Protein AF-A0A960RRI0-F1 (afdb_monomer_lite)

Foldseek 3Di:
DDDQDADEAADLAEAADEDADPVAAEAQYHYEHPHNHEYAGYYQEYEHNYHYYYAEYHAEHAEEYNYYYEYQEYEYNYPEEYEHLYYAEHAAEEYEHEAYAEYEFQHEHEYNYQYEAEAYHYQEYEQEANGEAEYAQNHQAYEAYQHNHEYEYHNYEYEYHQHEYEYEHLNYEYYYHVYEYEYQHEYEHAYLAEYEYEVYEHDYCAEYEYHYNAEYYAYHQYEYDYQHEYAAAHAAEYEHEDQYEYEYQYYEAHYAAEYEYEAQYEYENDLHEHEYEHLAEYYYYHQHAEYEYCEYAYYHNAEYEHEHLHEYEHAAEEYAYEHEAEYEYEANYEYEYERYEYEYYHAAYEYEFYHAYEYYAAAYEYEAYGQAEYAYDDQYEYEAQHQQFYEHAHNPVVPLHEYEYYQNYEYAHDQHEAEYEYEAPVSYDQNYYYNNDGDDFDPLQADDPPDLWTWGFDDPPDSHHYIYTYRDPDDPCPPVPDDCDPVNVVVVVCNVVSNVVVVVVVVCVCVVVVPVPDPDDDDDDDDDDDDDDDDDDDDDD

Radius of gyration: 37.67 Å; chains: 1; bounding box: 96×71×125 Å

Secondary structure (DSSP, 8-state):
--SS-EEEE--SS-EEEE--STT-EEE-SEEEE-SSSPEEEEEEEEEESSEEEEEEEEEEEEEEESSEEEEEEEEEEESS-EEE-SEEEE-SS-EEEEE-SEEEESSEEEE-SSSEEEEES-SEEEE-TT-EEEE-TT-SEEEEES--SEEEEES-EEE-TTSPEEEEETT-EEEEES-EEE-SS-EEEEESS-EEEES-EEE-SS-EEEEESS-EEEETT-EEEETT-EEEEESSEEEE-TT-EEEESSEEEEESSEEEEETT-EEE-TTS-EEEEESSEEEEESSS-EEEESSEEEEESSEEEEETT-EEEESSS-EEEEESSEEEE-TT-EEEESSS-EEEEESSSEEEE-TT-EEEESSS-EEEEESS-EEE-TT-EEEE-STT-EEEEE-TT-SS--EEE-TT-EEE-TTS-EEEEES-GGG-EE-SEETTEE----S--EE-SS-SEEEEPPPTT-S--EEEEEE---S----TTS---HHHHHHHHHHHHHHHHHHHHHTTTTHHHHHSS------------------------

pLDDT: mean 86.98, std 19.54, range [29.69, 98.81]

Sequence (541 aa):
VKGDVQHTFHSPHPLIFQTEGAGGIHLEGALTNTGCGPIQLSAPHITITGKLMGQDLNIQGGLTCHGELYGKNLTVLAKGDGEISGKVITDGGHCYWKGGKTLRLTGEWGHLGGGRFHLEGMRNLFIEEGGHLYATNRTTCFTIQNLGGIFSIEKGRVSAGSAPLYISGDCGAVSLEGGLLESMAPITIDVGHHCHLCQSHLTSPQSIHLTLGEDLLLMEGSSLSSPQGIQVNAKERVTLFDTSSISGRGVTINCGETLSLFESATIKGGSSPLFASAGEMLHLEGPQVRIEGGQVSLHAGESFSMEGRSQIASTLGNLSVTAGTTAQLGQEAKISAYGGDLEFIVNEGNLYLYGESALLSPTHGSQIIIGKSLIMEDFSQIQNHGEKGTTIIVDHLGRDGGIVMGPHTSISTGHSPLQIFSAKRHLSTLNGMLNGYRFSPSLLYLNTEYEQWGVSYPSPSSSALFTLFHKENGLITIHPNQHVNQTDFRQILINYIGPFTAELQRDLHPYDEFTSQSITFTNEDEPYFIRRRNEQKDDMD

Structure (mmCIF, N/CA/C/O backbone):
data_AF-A0A960RRI0-F1
#
_entry.id   AF-A0A960RRI0-F1
#
loop_
_atom_site.group_PDB
_atom_site.id
_atom_site.type_symbol
_atom_site.label_atom_id
_atom_site.label_alt_id
_atom_site.label_comp_id
_atom_site.label_asym_id
_atom_site.label_entity_id
_atom_site.label_seq_id
_atom_site.pdbx_PDB_ins_code
_atom_site.Cartn_x
_atom_site.Cartn_y
_atom_site.Cartn_z
_atom_site.occupancy
_atom_site.B_iso_or_equiv
_atom_site.auth_seq_id
_atom_site.auth_comp_id
_atom_site.auth_asym_id
_atom_site.auth_atom_id
_atom_site.pdbx_PDB_model_num
ATOM 1 N N . VAL A 1 1 ? 27.581 -3.091 -40.397 1.00 62.03 1 VAL A N 1
ATOM 2 C CA . VAL A 1 1 ? 28.998 -2.699 -40.165 1.00 62.03 1 VAL A CA 1
ATOM 3 C C . VAL A 1 1 ? 29.635 -3.824 -39.369 1.00 62.03 1 VAL A C 1
ATOM 5 O O . VAL A 1 1 ? 29.114 -4.083 -38.292 1.00 62.03 1 VAL A O 1
ATOM 8 N N . LYS A 1 2 ? 30.628 -4.542 -39.916 1.00 50.97 2 LYS A N 1
ATOM 9 C CA . LYS A 1 2 ? 31.252 -5.717 -39.270 1.00 50.97 2 LYS A CA 1
ATOM 10 C C . LYS A 1 2 ? 32.664 -5.394 -38.764 1.00 50.97 2 LYS A C 1
ATOM 12 O O . LYS A 1 2 ? 33.390 -4.696 -39.471 1.00 50.97 2 LYS A O 1
ATOM 17 N N . GLY A 1 3 ? 33.044 -5.952 -37.612 1.00 57.03 3 GLY A N 1
ATOM 18 C CA . GLY A 1 3 ? 34.389 -5.857 -37.010 1.00 57.03 3 GLY A CA 1
ATOM 19 C C . GLY A 1 3 ? 34.676 -4.572 -36.214 1.00 57.03 3 GLY A C 1
ATOM 20 O O . GLY A 1 3 ? 33.798 -3.723 -36.081 1.00 57.03 3 GLY A O 1
ATOM 21 N N . ASP A 1 4 ? 35.925 -4.407 -35.749 1.00 64.31 4 ASP A N 1
ATOM 22 C CA . ASP A 1 4 ? 36.462 -3.248 -34.985 1.00 64.31 4 ASP A CA 1
ATOM 23 C C . ASP A 1 4 ? 36.494 -1.919 -35.777 1.00 64.31 4 ASP A C 1
ATOM 25 O O . ASP A 1 4 ? 37.270 -1.001 -35.503 1.00 64.31 4 ASP A O 1
ATOM 29 N N . VAL A 1 5 ? 35.680 -1.803 -36.824 1.00 70.19 5 VAL A N 1
ATOM 30 C CA . VAL A 1 5 ? 35.678 -0.660 -37.728 1.00 70.19 5 VAL A CA 1
ATOM 31 C C . VAL A 1 5 ? 34.908 0.493 -37.087 1.00 70.19 5 VAL A C 1
ATOM 33 O O . VAL A 1 5 ? 33.710 0.393 -36.811 1.00 70.19 5 VAL A O 1
ATOM 36 N N . GLN A 1 6 ? 35.608 1.609 -36.878 1.00 86.19 6 GLN A N 1
ATOM 37 C CA . GLN A 1 6 ? 35.040 2.867 -36.409 1.00 86.19 6 GLN A CA 1
ATOM 38 C C . GLN A 1 6 ? 34.746 3.793 -37.595 1.00 86.19 6 GLN A C 1
ATOM 40 O O . GLN A 1 6 ? 35.653 4.253 -38.287 1.00 86.19 6 GLN A O 1
ATOM 45 N N . HIS A 1 7 ? 33.469 4.099 -37.814 1.00 90.31 7 HIS A N 1
ATOM 46 C CA . HIS A 1 7 ? 33.011 5.089 -38.781 1.00 90.31 7 HIS A CA 1
ATOM 47 C C . HIS A 1 7 ? 32.521 6.344 -38.058 1.00 90.31 7 HIS A C 1
ATOM 49 O O . HIS A 1 7 ? 31.525 6.309 -37.333 1.00 90.31 7 HIS A O 1
ATOM 55 N N . THR A 1 8 ? 33.191 7.468 -38.307 1.00 92.94 8 THR A N 1
ATOM 56 C CA . THR A 1 8 ? 32.800 8.781 -37.785 1.00 92.94 8 THR A CA 1
ATOM 57 C C . THR A 1 8 ? 32.410 9.695 -38.937 1.00 92.94 8 THR A C 1
ATOM 59 O O . THR A 1 8 ? 33.208 9.958 -39.834 1.00 92.94 8 THR A O 1
ATOM 62 N N . PHE A 1 9 ? 31.187 10.206 -38.886 1.00 94.19 9 PHE A N 1
ATOM 63 C CA . PHE A 1 9 ? 30.648 11.204 -39.798 1.00 94.19 9 PHE A CA 1
ATOM 64 C C . PHE A 1 9 ? 30.524 12.549 -39.077 1.00 94.19 9 PHE A C 1
ATOM 66 O O . PHE A 1 9 ? 30.314 12.602 -37.865 1.00 94.19 9 PHE A O 1
ATOM 73 N N . HIS A 1 10 ? 30.629 13.639 -39.832 1.00 94.62 10 HIS A N 1
ATOM 74 C CA . HIS A 1 10 ? 30.322 14.994 -39.373 1.00 94.62 10 HIS A CA 1
ATOM 75 C C . HIS A 1 10 ? 29.287 15.605 -40.322 1.00 94.62 10 HIS A C 1
ATOM 77 O O . HIS A 1 10 ? 29.584 16.502 -41.109 1.00 94.62 10 HIS A O 1
ATOM 83 N N . SER A 1 11 ? 28.086 15.022 -40.335 1.00 93.94 11 SER A N 1
ATOM 84 C CA . SER A 1 11 ? 27.042 15.373 -41.298 1.00 93.94 11 SER A CA 1
ATOM 85 C C . SER A 1 11 ? 25.972 16.255 -40.650 1.00 93.94 11 SER A C 1
ATOM 87 O O . SER A 1 11 ? 25.372 15.839 -39.653 1.00 93.94 11 SER A O 1
ATOM 89 N N . PRO A 1 12 ? 25.661 17.437 -41.218 1.00 93.75 12 PRO A N 1
ATOM 90 C CA . PRO A 1 12 ? 24.469 18.194 -40.839 1.00 93.75 12 PRO A CA 1
ATOM 91 C C . PRO A 1 12 ? 23.185 17.558 -41.401 1.00 93.75 12 PRO A C 1
ATOM 93 O O . PRO A 1 12 ? 22.086 17.922 -40.992 1.00 93.75 12 PRO A O 1
ATOM 96 N N . HIS A 1 13 ? 23.311 16.619 -42.343 1.00 95.94 13 HIS A N 1
ATOM 97 C CA . HIS A 1 13 ? 22.198 15.900 -42.954 1.00 95.94 13 HIS A CA 1
ATOM 98 C C . HIS A 1 13 ? 21.954 14.547 -42.268 1.00 95.94 13 HIS A C 1
ATOM 100 O O . HIS A 1 13 ? 22.902 13.965 -41.729 1.00 95.94 13 HIS A O 1
ATOM 106 N N . PRO A 1 14 ? 20.718 14.017 -42.324 1.00 96.12 14 PRO A N 1
ATOM 107 C CA . PRO A 1 14 ? 20.396 12.691 -41.809 1.00 96.12 14 PRO A CA 1
ATOM 108 C C . PRO A 1 14 ? 21.281 11.579 -42.391 1.00 96.12 14 PRO A C 1
ATOM 110 O O . PRO A 1 14 ? 21.483 11.518 -43.603 1.00 96.12 14 PRO A O 1
ATOM 113 N N . LEU A 1 15 ? 21.743 10.660 -41.540 1.00 97.06 15 LEU A N 1
ATOM 114 C CA . LEU A 1 15 ? 22.289 9.369 -41.963 1.00 97.06 15 LEU A CA 1
ATOM 115 C C . LEU A 1 15 ? 21.165 8.335 -41.913 1.00 97.06 15 LEU A C 1
ATOM 117 O O . LEU A 1 15 ? 20.723 7.959 -40.828 1.00 97.06 15 LEU A O 1
ATOM 121 N N . ILE A 1 16 ? 20.684 7.905 -43.078 1.00 97.31 16 ILE A N 1
ATOM 122 C CA . ILE A 1 16 ? 19.519 7.022 -43.192 1.00 97.31 16 ILE A CA 1
ATOM 123 C C . ILE A 1 16 ? 19.976 5.619 -43.587 1.00 97.31 16 ILE A C 1
ATOM 125 O O . ILE A 1 16 ? 20.591 5.430 -44.636 1.00 97.31 16 ILE A O 1
ATOM 129 N N . PHE A 1 17 ? 19.629 4.634 -42.763 1.00 96.88 17 PHE A N 1
ATOM 130 C CA . PHE A 1 17 ? 19.820 3.214 -43.030 1.00 96.88 17 PHE A CA 1
ATOM 131 C C . PHE A 1 17 ? 18.454 2.534 -43.015 1.00 96.88 17 PHE A C 1
ATOM 133 O O . PHE A 1 17 ? 17.776 2.510 -41.986 1.00 96.88 17 PHE A O 1
ATOM 140 N N . GLN A 1 18 ? 18.046 1.985 -44.156 1.00 97.00 18 GLN A N 1
ATOM 141 C CA . GLN A 1 18 ? 16.742 1.353 -44.312 1.00 97.00 18 GLN A CA 1
ATOM 142 C C . GLN A 1 18 ? 16.869 0.008 -45.023 1.00 97.00 18 GLN A C 1
ATOM 144 O O . GLN A 1 18 ? 17.606 -0.121 -45.999 1.00 97.00 18 GLN A O 1
ATOM 149 N N . THR A 1 19 ? 16.136 -0.990 -44.539 1.00 95.69 19 THR A N 1
ATOM 150 C CA . THR A 1 19 ? 15.989 -2.290 -45.200 1.00 95.69 19 THR A CA 1
ATOM 151 C C . THR A 1 19 ? 14.634 -2.901 -44.869 1.00 95.69 19 THR A C 1
ATOM 153 O O . THR A 1 19 ? 14.137 -2.773 -43.755 1.00 95.69 19 THR A O 1
ATOM 156 N N . GLU A 1 20 ? 14.037 -3.587 -45.837 1.00 93.88 20 GLU A N 1
ATOM 157 C CA . GLU A 1 20 ? 12.810 -4.375 -45.651 1.00 93.88 20 GLU A CA 1
ATOM 158 C C . GLU A 1 20 ? 13.110 -5.874 -45.504 1.00 93.88 20 GLU A C 1
ATOM 160 O O . GLU A 1 20 ? 12.217 -6.674 -45.232 1.00 93.88 20 GLU A O 1
ATOM 165 N N . GLY A 1 21 ? 14.376 -6.269 -45.685 1.00 92.88 21 GLY A N 1
ATOM 166 C CA . GLY A 1 21 ? 14.794 -7.660 -45.590 1.00 92.88 21 GLY A CA 1
ATOM 167 C C . GLY A 1 21 ? 14.621 -8.208 -44.175 1.00 92.88 21 GLY A C 1
ATOM 168 O O . GLY A 1 21 ? 14.924 -7.530 -43.193 1.00 92.88 21 GLY A O 1
ATOM 169 N N . ALA A 1 22 ? 14.208 -9.474 -44.073 1.00 90.62 22 ALA A N 1
ATOM 170 C CA . ALA A 1 22 ? 14.010 -10.165 -42.795 1.00 90.62 22 ALA A CA 1
ATOM 171 C C . ALA A 1 22 ? 15.272 -10.196 -41.911 1.00 90.62 22 ALA A C 1
ATOM 173 O O . ALA A 1 22 ? 15.164 -10.252 -40.692 1.00 90.62 22 ALA A O 1
ATOM 174 N N . GLY A 1 23 ? 16.461 -10.119 -42.523 1.00 89.69 23 GLY A N 1
ATOM 175 C CA . GLY A 1 23 ? 17.738 -10.044 -41.811 1.00 89.69 23 GLY A CA 1
ATOM 176 C C . GLY A 1 23 ? 18.001 -8.711 -41.104 1.00 89.69 23 GLY A C 1
ATOM 177 O O . GLY A 1 23 ? 18.927 -8.640 -40.314 1.00 89.69 23 GLY A O 1
ATOM 178 N N . GLY A 1 24 ? 17.218 -7.658 -41.354 1.00 95.75 24 GLY A N 1
ATOM 179 C CA . GLY A 1 24 ? 17.329 -6.416 -40.593 1.00 95.75 24 GLY A CA 1
ATOM 180 C C . GLY A 1 24 ? 18.659 -5.657 -40.747 1.00 95.75 24 GLY A C 1
ATOM 181 O O . GLY A 1 24 ? 19.372 -5.797 -41.744 1.00 95.75 24 GLY A O 1
ATOM 182 N N . ILE A 1 25 ? 18.973 -4.805 -39.766 1.00 96.50 25 ILE A N 1
ATOM 183 C CA . ILE A 1 25 ? 20.225 -4.031 -39.682 1.00 96.50 25 ILE A CA 1
ATOM 184 C C . ILE A 1 25 ? 21.088 -4.591 -38.550 1.00 96.50 25 ILE A C 1
ATOM 186 O O . ILE A 1 25 ? 20.654 -4.617 -37.403 1.00 96.50 25 ILE A O 1
ATOM 190 N N . HIS A 1 26 ? 22.339 -4.945 -38.857 1.00 96.44 26 HIS A N 1
ATOM 191 C CA . HIS A 1 26 ? 23.336 -5.376 -37.872 1.00 96.44 26 HIS A CA 1
ATOM 192 C C . HIS A 1 26 ? 24.512 -4.389 -37.786 1.00 96.44 26 HIS A C 1
ATOM 194 O O . HIS A 1 26 ? 25.212 -4.116 -38.779 1.00 96.44 26 HIS A O 1
ATOM 200 N N . LEU A 1 27 ? 24.744 -3.863 -36.583 1.00 95.31 27 LEU A N 1
ATOM 201 C CA . LEU A 1 27 ? 25.804 -2.911 -36.264 1.00 95.31 27 LEU A CA 1
ATOM 202 C C . LEU A 1 27 ? 26.736 -3.483 -35.188 1.00 95.31 27 LEU A C 1
ATOM 204 O O . LEU A 1 27 ? 26.444 -3.411 -33.998 1.00 95.31 27 LEU A O 1
ATOM 208 N N . GLU A 1 28 ? 27.861 -4.046 -35.630 1.00 93.62 28 GLU A N 1
ATOM 209 C CA . GLU A 1 28 ? 28.879 -4.651 -34.758 1.00 93.62 28 GLU A CA 1
ATOM 210 C C . GLU A 1 28 ? 30.020 -3.685 -34.408 1.00 93.62 28 GLU A C 1
ATOM 212 O O . GLU A 1 28 ? 30.600 -3.790 -33.336 1.00 93.62 28 GLU A O 1
ATOM 217 N N . GLY A 1 29 ? 30.328 -2.733 -35.297 1.00 91.31 29 GLY A N 1
ATOM 218 C CA . GLY A 1 29 ? 31.378 -1.725 -35.096 1.00 91.31 29 GLY A CA 1
ATOM 219 C C . GLY A 1 29 ? 30.886 -0.432 -34.437 1.00 91.31 29 GLY A C 1
ATOM 220 O O . GLY A 1 29 ? 29.764 -0.347 -33.936 1.00 91.31 29 GLY A O 1
ATOM 221 N N . ALA A 1 30 ? 31.710 0.615 -34.473 1.00 94.69 30 ALA A N 1
ATOM 222 C CA . ALA A 1 30 ? 31.331 1.934 -33.968 1.00 94.69 30 ALA A CA 1
ATOM 223 C C . ALA A 1 30 ? 30.829 2.838 -35.105 1.00 94.69 30 ALA A C 1
ATOM 225 O O . ALA A 1 30 ? 31.542 3.075 -36.077 1.00 94.69 30 ALA A O 1
ATOM 226 N N . LEU A 1 31 ? 29.620 3.381 -34.977 1.00 95.88 31 LEU A N 1
ATOM 227 C CA . LEU A 1 31 ? 29.045 4.392 -35.860 1.00 95.88 31 LEU A CA 1
ATOM 228 C C . LEU A 1 31 ? 28.772 5.664 -35.062 1.00 95.88 31 LEU A C 1
ATOM 230 O O . LEU A 1 31 ? 27.982 5.666 -34.122 1.00 95.88 31 LEU A O 1
ATOM 234 N N . THR A 1 32 ? 29.418 6.756 -35.449 1.00 96.62 32 THR A N 1
ATOM 235 C CA . THR A 1 32 ? 29.258 8.064 -34.813 1.00 96.62 32 THR A CA 1
ATOM 236 C C . THR A 1 32 ? 28.863 9.115 -35.842 1.00 96.62 32 THR A C 1
ATOM 238 O O . THR A 1 32 ? 29.524 9.226 -36.872 1.00 96.62 32 THR A O 1
ATOM 241 N N . ASN A 1 33 ? 27.852 9.938 -35.553 1.00 95.81 33 ASN A N 1
ATOM 242 C CA . ASN A 1 33 ? 27.642 11.217 -36.236 1.00 95.81 33 ASN A CA 1
ATOM 243 C C . ASN A 1 33 ? 27.851 12.376 -35.254 1.00 95.81 33 ASN A C 1
ATOM 245 O O . ASN A 1 33 ? 27.052 12.566 -34.342 1.00 95.81 33 ASN A O 1
ATOM 249 N N . THR A 1 34 ? 28.920 13.150 -35.444 1.00 94.81 34 THR A N 1
ATOM 250 C CA . THR A 1 34 ? 29.225 14.341 -34.630 1.00 94.81 34 THR A CA 1
ATOM 251 C C . THR A 1 34 ? 28.583 15.620 -35.170 1.00 94.81 34 THR A C 1
ATOM 253 O O . THR A 1 34 ? 28.685 16.664 -34.531 1.00 94.81 34 THR A O 1
ATOM 256 N N . GLY A 1 35 ? 27.967 15.570 -36.357 1.00 92.62 35 GLY A N 1
ATOM 257 C CA . GLY A 1 35 ? 27.188 16.683 -36.899 1.00 92.62 35 GLY A CA 1
ATOM 258 C C . GLY A 1 35 ? 25.774 16.745 -36.313 1.00 92.62 35 GLY A C 1
ATOM 259 O O . GLY A 1 35 ? 25.352 15.857 -35.576 1.00 92.62 35 GLY A O 1
ATOM 260 N N . CYS A 1 36 ? 25.018 17.785 -36.676 1.00 92.25 36 CYS A N 1
ATOM 261 C CA . CYS A 1 36 ? 23.656 17.997 -36.170 1.00 92.25 36 CYS A CA 1
ATOM 262 C C . CYS A 1 36 ? 22.587 17.102 -36.827 1.00 92.25 36 CYS A C 1
ATOM 264 O O . CYS A 1 36 ? 21.420 17.170 -36.448 1.00 92.25 36 CYS A O 1
ATOM 266 N N . GLY A 1 37 ? 22.943 16.322 -37.853 1.00 94.06 37 GLY A N 1
ATOM 267 C CA . GLY A 1 37 ? 22.000 15.453 -38.555 1.00 94.06 37 GLY A CA 1
ATOM 268 C C . GLY A 1 37 ? 21.617 14.210 -37.733 1.00 94.06 37 GLY A C 1
ATOM 269 O O . GLY A 1 37 ? 22.485 13.617 -37.087 1.00 94.06 37 GLY A O 1
ATOM 270 N N . PRO A 1 38 ? 20.353 13.752 -37.777 1.00 96.69 38 PRO A N 1
ATOM 271 C CA . PRO A 1 38 ? 19.931 12.543 -37.072 1.00 96.69 38 PRO A CA 1
ATOM 272 C C . PRO A 1 38 ? 20.532 11.275 -37.693 1.00 96.69 38 PRO A C 1
ATOM 274 O O . PRO A 1 38 ? 20.800 11.229 -38.895 1.00 96.69 38 PRO A O 1
ATOM 277 N N . ILE A 1 39 ? 20.664 10.210 -36.903 1.00 97.75 39 ILE A N 1
ATOM 278 C CA . ILE A 1 39 ? 20.842 8.847 -37.421 1.00 97.75 39 ILE A CA 1
ATOM 279 C C . ILE A 1 39 ? 19.477 8.159 -37.407 1.00 97.75 39 ILE A C 1
ATOM 281 O O . ILE A 1 39 ? 18.834 8.062 -36.362 1.00 97.75 39 ILE A O 1
ATOM 285 N N . GLN A 1 40 ? 19.028 7.694 -38.572 1.00 98.19 40 GLN A N 1
ATOM 286 C CA . GLN A 1 40 ? 17.749 7.014 -38.750 1.00 98.19 40 GLN A CA 1
ATOM 287 C C . GLN A 1 40 ? 17.986 5.556 -39.147 1.00 98.19 40 GLN A C 1
ATOM 289 O O . GLN A 1 40 ? 18.582 5.288 -40.191 1.00 98.19 40 GLN A O 1
ATOM 294 N N . LEU A 1 41 ? 17.512 4.621 -38.323 1.00 97.94 41 LEU A N 1
ATOM 295 C CA . LEU A 1 41 ? 17.550 3.182 -38.580 1.00 97.94 41 LEU A CA 1
ATOM 296 C C . LEU A 1 41 ? 16.114 2.670 -38.745 1.00 97.94 41 LEU A C 1
ATOM 298 O O . LEU A 1 41 ? 15.318 2.773 -37.813 1.00 97.94 41 LEU A O 1
ATOM 302 N N . SER A 1 42 ? 15.776 2.113 -39.908 1.00 97.81 42 SER A N 1
ATOM 303 C CA . SER A 1 42 ? 14.443 1.554 -40.172 1.00 97.81 42 SER A CA 1
ATOM 304 C C . SER A 1 42 ? 14.547 0.146 -40.753 1.00 97.81 42 SER A C 1
ATOM 306 O O . SER A 1 42 ? 15.028 -0.045 -41.872 1.00 97.81 42 SER A O 1
ATOM 308 N N . ALA A 1 43 ? 14.132 -0.851 -39.974 1.00 97.06 43 ALA A N 1
ATOM 309 C CA . ALA A 1 43 ? 14.159 -2.256 -40.368 1.00 97.06 43 ALA A CA 1
ATOM 310 C C . ALA A 1 43 ? 13.190 -3.092 -39.519 1.00 97.06 43 ALA A C 1
ATOM 312 O O . ALA A 1 43 ? 12.843 -2.675 -38.417 1.00 97.06 43 ALA A O 1
ATOM 313 N N . PRO A 1 44 ? 12.770 -4.292 -39.958 1.00 95.50 44 PRO A N 1
ATOM 314 C CA . PRO A 1 44 ? 11.995 -5.197 -39.105 1.00 95.50 44 PRO A CA 1
ATOM 315 C C . PRO A 1 44 ? 12.714 -5.533 -37.787 1.00 95.50 44 PRO A C 1
ATOM 317 O O . PRO A 1 44 ? 12.093 -5.514 -36.724 1.00 95.50 44 PRO A O 1
ATOM 320 N N . HIS A 1 45 ? 14.030 -5.759 -37.863 1.00 96.44 45 HIS A N 1
ATOM 321 C CA . HIS A 1 45 ? 14.911 -6.069 -36.737 1.00 96.44 45 HIS A CA 1
ATOM 322 C C . HIS A 1 45 ? 16.193 -5.233 -36.820 1.00 96.44 45 HIS A C 1
ATOM 324 O O . HIS A 1 45 ? 16.759 -5.054 -37.900 1.00 96.44 45 HIS A O 1
ATOM 330 N N . ILE A 1 46 ? 16.647 -4.703 -35.689 1.00 97.56 46 ILE A N 1
ATOM 331 C CA . ILE A 1 46 ? 17.849 -3.879 -35.570 1.00 97.56 46 ILE A CA 1
ATOM 332 C C . ILE A 1 46 ? 18.665 -4.428 -34.403 1.00 97.56 46 ILE A C 1
ATOM 334 O O . ILE A 1 46 ? 18.191 -4.442 -33.270 1.00 97.56 46 ILE A O 1
ATOM 338 N N . THR A 1 47 ? 19.893 -4.857 -34.676 1.00 97.50 47 THR A N 1
ATOM 339 C CA . THR A 1 47 ? 20.817 -5.382 -33.667 1.00 97.50 47 THR A CA 1
ATOM 340 C C . THR A 1 47 ? 22.047 -4.489 -33.565 1.00 97.50 47 THR A C 1
ATOM 342 O O . THR A 1 47 ? 22.749 -4.273 -34.557 1.00 97.50 47 THR A O 1
ATOM 345 N N . ILE A 1 48 ? 22.326 -3.994 -32.360 1.00 97.12 48 ILE A N 1
ATOM 346 C CA . ILE A 1 48 ? 23.494 -3.172 -32.032 1.00 97.12 48 ILE A CA 1
ATOM 347 C C . ILE A 1 48 ? 24.341 -3.934 -31.014 1.00 97.12 48 ILE A C 1
ATOM 349 O O . ILE A 1 48 ? 23.965 -4.052 -29.851 1.00 97.12 48 ILE A O 1
ATOM 353 N N . THR A 1 49 ? 25.487 -4.449 -31.449 1.00 96.38 49 THR A N 1
ATOM 354 C CA . THR A 1 49 ? 26.505 -5.059 -30.574 1.00 96.38 49 THR A CA 1
ATOM 355 C C . THR A 1 49 ? 27.724 -4.154 -30.393 1.00 96.38 49 THR A C 1
ATOM 357 O O . THR A 1 49 ? 28.447 -4.308 -29.416 1.00 96.38 49 THR A O 1
ATOM 360 N N . GLY A 1 50 ? 27.927 -3.191 -31.299 1.00 94.38 50 GLY A N 1
ATOM 361 C CA . GLY A 1 50 ? 28.981 -2.180 -31.215 1.00 94.38 50 GLY A CA 1
ATOM 362 C C . GLY A 1 50 ? 28.537 -0.882 -30.538 1.00 94.38 50 GLY A C 1
ATOM 363 O O . GLY A 1 50 ? 27.770 -0.892 -29.581 1.00 94.38 50 GLY A O 1
ATOM 364 N N . LYS A 1 51 ? 29.005 0.263 -31.043 1.00 96.69 51 LYS A N 1
ATOM 365 C CA . LYS A 1 51 ? 28.703 1.591 -30.481 1.00 96.69 51 LYS A CA 1
ATOM 366 C C . LYS A 1 51 ? 27.950 2.454 -31.484 1.00 96.69 51 LYS A C 1
ATOM 368 O O . LYS A 1 51 ? 28.463 2.710 -32.567 1.00 96.69 51 LYS A O 1
ATOM 373 N N . LEU A 1 52 ? 26.782 2.969 -31.120 1.00 96.94 52 LEU A N 1
ATOM 374 C CA . LEU A 1 52 ? 26.023 3.942 -31.903 1.00 96.94 52 LEU A CA 1
ATOM 375 C C . LEU A 1 52 ? 25.969 5.279 -31.159 1.00 96.94 52 LEU A C 1
ATOM 377 O O . LEU A 1 52 ? 25.455 5.343 -30.048 1.00 96.94 52 LEU A O 1
ATOM 381 N N . MET A 1 53 ? 26.481 6.351 -31.767 1.00 97.31 53 MET A N 1
ATOM 382 C CA . MET A 1 53 ? 26.488 7.685 -31.162 1.00 97.31 53 MET A CA 1
ATOM 383 C C . MET A 1 53 ? 25.994 8.759 -32.133 1.00 97.31 53 MET A C 1
ATOM 385 O O . MET A 1 53 ? 26.486 8.862 -33.256 1.00 97.31 53 MET A O 1
ATOM 389 N N . GLY A 1 54 ? 25.058 9.600 -31.700 1.00 95.50 54 GLY A N 1
ATOM 390 C CA . GLY A 1 54 ? 24.570 10.724 -32.503 1.00 95.50 54 GLY A CA 1
ATOM 391 C C . GLY A 1 54 ? 23.739 11.709 -31.691 1.00 95.50 54 GLY A C 1
ATOM 392 O O . GLY A 1 54 ? 23.289 11.386 -30.600 1.00 95.50 54 GLY A O 1
ATOM 393 N N . GLN A 1 55 ? 23.521 12.920 -32.208 1.00 94.81 55 GLN A N 1
ATOM 394 C CA . GLN A 1 55 ? 22.676 13.898 -31.517 1.00 94.81 55 GLN A CA 1
ATOM 395 C C . GLN A 1 55 ? 21.230 13.395 -31.401 1.00 94.81 55 GLN A C 1
ATOM 397 O O . GLN A 1 55 ? 20.692 13.329 -30.301 1.00 94.81 55 GLN A O 1
ATOM 402 N N . ASP A 1 56 ? 20.633 12.988 -32.518 1.00 96.56 56 ASP A N 1
ATOM 403 C CA . ASP A 1 56 ? 19.265 12.478 -32.573 1.00 96.56 56 ASP A CA 1
ATOM 404 C C . ASP A 1 56 ? 19.278 11.066 -33.158 1.00 96.56 56 ASP A C 1
ATOM 406 O O . ASP A 1 56 ? 19.753 10.854 -34.278 1.00 96.56 56 ASP A O 1
ATOM 410 N N . LEU A 1 57 ? 18.768 10.096 -32.403 1.00 97.38 57 LEU A N 1
ATOM 411 C CA . LEU A 1 57 ? 18.693 8.697 -32.810 1.00 97.38 57 LEU A CA 1
ATOM 412 C C . LEU A 1 57 ? 17.231 8.294 -33.000 1.00 97.38 57 LEU A C 1
ATOM 414 O O . LEU A 1 57 ? 16.460 8.280 -32.043 1.00 97.38 57 LEU A O 1
ATOM 418 N N . ASN A 1 58 ? 16.860 7.944 -34.232 1.00 97.94 58 ASN A N 1
ATOM 419 C CA . ASN A 1 58 ? 15.509 7.511 -34.582 1.00 97.94 58 ASN A CA 1
ATOM 420 C C . ASN A 1 58 ? 15.546 6.059 -35.058 1.00 97.94 58 ASN A C 1
ATOM 422 O O . ASN A 1 58 ? 16.136 5.753 -36.094 1.00 97.94 58 ASN A O 1
ATOM 426 N N . ILE A 1 59 ? 14.910 5.167 -34.309 1.00 97.81 59 ILE A N 1
ATOM 427 C CA . ILE A 1 59 ? 14.906 3.724 -34.545 1.00 97.81 59 ILE A CA 1
ATOM 428 C C . ILE A 1 59 ? 13.465 3.285 -34.793 1.00 97.81 59 ILE A C 1
ATOM 430 O O . ILE A 1 59 ? 12.580 3.561 -33.989 1.00 97.81 59 ILE A O 1
ATOM 434 N N . GLN A 1 60 ? 13.214 2.589 -35.897 1.00 97.81 60 GLN A N 1
ATOM 435 C CA . GLN A 1 60 ? 11.903 2.040 -36.232 1.00 97.81 60 GLN A CA 1
ATOM 436 C C . GLN A 1 60 ? 12.042 0.550 -36.555 1.00 97.81 60 GLN A C 1
ATOM 438 O O . GLN A 1 60 ? 12.612 0.197 -37.585 1.00 97.81 60 GLN A O 1
ATOM 443 N N . GLY A 1 61 ? 11.516 -0.317 -35.686 1.00 95.75 61 GLY A N 1
ATOM 444 C CA . GLY A 1 61 ? 11.737 -1.766 -35.764 1.00 95.75 61 GLY A CA 1
ATOM 445 C C . GLY A 1 61 ? 11.728 -2.458 -34.405 1.00 95.75 61 GLY A C 1
ATOM 446 O O . GLY A 1 61 ? 11.485 -1.811 -33.392 1.00 95.75 61 GLY A O 1
ATOM 447 N N . GLY A 1 62 ? 11.988 -3.766 -34.363 1.00 95.75 62 GLY A N 1
ATOM 448 C CA . GLY A 1 62 ? 12.443 -4.422 -33.129 1.00 95.75 62 GLY A CA 1
ATOM 449 C C . GLY A 1 62 ? 13.907 -4.065 -32.855 1.00 95.75 62 GLY A C 1
ATOM 450 O O . GLY A 1 62 ? 14.703 -4.058 -33.794 1.00 95.75 62 GLY A O 1
ATOM 451 N N . LEU A 1 63 ? 14.261 -3.749 -31.607 1.00 97.38 63 LEU A N 1
ATOM 452 C CA . LEU A 1 63 ? 15.611 -3.317 -31.224 1.00 97.38 63 LEU A CA 1
ATOM 453 C C . LEU A 1 63 ? 16.233 -4.288 -30.219 1.00 97.38 63 LEU A C 1
ATOM 455 O O . LEU A 1 63 ? 15.736 -4.414 -29.107 1.00 97.38 63 LEU A O 1
ATOM 459 N N . THR A 1 64 ? 17.368 -4.875 -30.582 1.00 97.88 64 THR A N 1
ATOM 460 C CA . THR A 1 64 ? 18.238 -5.641 -29.685 1.00 97.88 64 THR A CA 1
ATOM 461 C C . THR A 1 64 ? 19.554 -4.885 -29.514 1.00 97.88 64 THR A C 1
ATOM 463 O O . THR A 1 64 ? 20.324 -4.744 -30.466 1.00 97.88 64 THR A O 1
ATOM 466 N N . CYS A 1 65 ? 19.823 -4.370 -28.318 1.00 97.62 65 CYS A N 1
ATOM 467 C CA . CYS A 1 65 ? 21.018 -3.597 -27.998 1.00 97.62 65 CYS A CA 1
ATOM 468 C C . CYS A 1 65 ? 21.860 -4.322 -26.942 1.00 97.62 65 CYS A C 1
ATOM 470 O O . CYS A 1 65 ? 21.558 -4.275 -25.750 1.00 97.62 65 CYS A O 1
ATOM 472 N N . HIS A 1 66 ? 22.937 -4.966 -27.385 1.00 97.69 66 HIS A N 1
ATOM 473 C CA . HIS A 1 66 ? 23.955 -5.559 -26.513 1.00 97.69 66 HIS A CA 1
ATOM 474 C C . HIS A 1 66 ? 25.175 -4.642 -26.327 1.00 97.69 66 HIS A C 1
ATOM 476 O O . HIS A 1 66 ? 25.952 -4.832 -25.398 1.00 97.69 66 HIS A O 1
ATOM 482 N N . GLY A 1 67 ? 25.355 -3.671 -27.228 1.00 96.00 67 GLY A N 1
ATOM 483 C CA . GLY A 1 67 ? 26.464 -2.722 -27.216 1.00 96.00 67 GLY A CA 1
ATOM 484 C C . GLY A 1 67 ? 26.135 -1.408 -26.511 1.00 96.00 67 GLY A C 1
ATOM 485 O O . GLY A 1 67 ? 25.412 -1.375 -25.517 1.00 96.00 67 GLY A O 1
ATOM 486 N N . GLU A 1 68 ? 26.657 -0.300 -27.032 1.00 97.31 68 GLU A N 1
ATOM 487 C CA . GLU A 1 68 ? 26.414 1.031 -26.480 1.00 97.31 68 GLU A CA 1
ATOM 488 C C . GLU A 1 68 ? 25.622 1.923 -27.443 1.00 97.31 68 GLU A C 1
ATOM 490 O O . GLU A 1 68 ? 25.963 2.051 -28.619 1.00 97.31 68 GLU A O 1
ATOM 495 N N . LEU A 1 69 ? 24.610 2.617 -26.934 1.00 97.31 69 LEU A N 1
ATOM 496 C CA . LEU A 1 69 ? 23.811 3.592 -27.664 1.00 97.31 69 LEU A CA 1
ATOM 497 C C . LEU A 1 69 ? 23.817 4.912 -26.889 1.00 97.31 69 LEU A C 1
ATOM 499 O O . LEU A 1 69 ? 23.301 4.985 -25.777 1.00 97.31 69 LEU A O 1
ATOM 503 N N . TYR A 1 70 ? 24.380 5.962 -27.487 1.00 97.38 70 TYR A N 1
ATOM 504 C CA . TYR A 1 70 ? 24.479 7.295 -26.891 1.00 97.38 70 TYR A CA 1
ATOM 505 C C . TYR A 1 70 ? 23.831 8.352 -27.780 1.00 97.38 70 TYR A C 1
ATOM 507 O O . TYR A 1 70 ? 24.191 8.483 -28.952 1.00 97.38 70 TYR A O 1
ATOM 515 N N . GLY A 1 71 ? 22.948 9.179 -27.224 1.00 95.44 71 GLY A N 1
ATOM 516 C CA . GLY A 1 71 ? 22.508 10.366 -27.952 1.00 95.44 71 GLY A CA 1
ATOM 517 C C . GLY A 1 71 ? 21.840 11.445 -27.125 1.00 95.44 71 GLY A C 1
ATOM 518 O O . GLY A 1 71 ? 21.464 11.233 -25.983 1.00 95.44 71 GLY A O 1
ATOM 519 N N . LYS A 1 72 ? 21.657 12.630 -27.703 1.00 94.25 72 LYS A N 1
ATOM 520 C CA . LYS A 1 72 ? 20.944 13.714 -27.016 1.00 94.25 72 LYS A CA 1
ATOM 521 C C . LYS A 1 72 ? 19.446 13.424 -26.960 1.00 94.25 72 LYS A C 1
ATOM 523 O O . LYS A 1 72 ? 18.829 13.631 -25.917 1.00 94.25 72 LYS A O 1
ATOM 528 N N . ASN A 1 73 ? 18.883 12.941 -28.067 1.00 95.62 73 ASN A N 1
ATOM 529 C CA . ASN A 1 73 ? 17.511 12.460 -28.190 1.00 95.62 73 ASN A CA 1
ATOM 530 C C . ASN A 1 73 ? 17.502 11.008 -28.689 1.00 95.62 73 ASN A C 1
ATOM 532 O O . ASN A 1 73 ? 18.277 10.651 -29.577 1.00 95.62 73 ASN A O 1
ATOM 536 N N . LEU A 1 74 ? 16.581 10.197 -28.170 1.00 97.19 74 LEU A N 1
ATOM 537 C CA . LEU A 1 74 ? 16.315 8.841 -28.649 1.00 97.19 74 LEU A CA 1
ATOM 538 C C . LEU A 1 74 ? 14.816 8.669 -28.867 1.00 97.19 74 LEU A C 1
ATOM 540 O O . LEU A 1 74 ? 14.033 8.892 -27.949 1.00 97.19 74 LEU A O 1
ATOM 544 N N . THR A 1 75 ? 14.430 8.239 -30.062 1.00 97.81 75 THR A N 1
ATOM 545 C CA . THR A 1 75 ? 13.062 7.838 -30.398 1.00 97.81 75 THR A CA 1
ATOM 546 C C . THR A 1 75 ? 13.084 6.417 -30.938 1.00 97.81 75 THR A C 1
ATOM 548 O O . THR A 1 75 ? 13.678 6.166 -31.986 1.00 97.81 75 THR A O 1
ATOM 551 N N . VAL A 1 76 ? 12.412 5.493 -30.254 1.00 97.62 76 VAL A N 1
ATOM 552 C CA . VAL A 1 76 ? 12.206 4.114 -30.707 1.00 97.62 76 VAL A CA 1
ATOM 553 C C . VAL A 1 76 ? 10.723 3.898 -30.996 1.00 97.62 76 VAL A C 1
ATOM 555 O O . VAL A 1 76 ? 9.884 3.996 -30.106 1.00 97.62 76 VAL A O 1
ATOM 558 N N . LEU A 1 77 ? 10.391 3.605 -32.251 1.00 97.19 77 LEU A N 1
ATOM 559 C CA . LEU A 1 77 ? 9.058 3.202 -32.697 1.00 97.19 77 LEU A CA 1
ATOM 560 C C . LEU A 1 77 ? 9.055 1.685 -32.898 1.00 97.19 77 LEU A C 1
ATOM 562 O O . LEU A 1 77 ? 9.362 1.181 -33.986 1.00 97.19 77 LEU A O 1
ATOM 566 N N . ALA A 1 78 ? 8.751 0.959 -31.826 1.00 95.12 78 ALA A N 1
ATOM 567 C CA . ALA A 1 78 ? 8.850 -0.487 -31.785 1.00 95.12 78 ALA A CA 1
ATOM 568 C C . ALA A 1 78 ? 7.654 -1.160 -32.476 1.00 95.12 78 ALA A C 1
ATOM 570 O O . ALA A 1 78 ? 6.490 -0.901 -32.169 1.00 95.12 78 ALA A O 1
ATOM 571 N N . LYS A 1 79 ? 7.951 -2.061 -33.420 1.00 92.38 79 LYS A N 1
ATOM 572 C CA . LYS A 1 79 ? 6.953 -2.914 -34.102 1.00 92.38 79 LYS A CA 1
ATOM 573 C C . LYS A 1 79 ? 6.943 -4.362 -33.592 1.00 92.38 79 LYS A C 1
ATOM 575 O O . LYS A 1 79 ? 6.073 -5.137 -33.980 1.00 92.38 79 LYS A O 1
ATOM 580 N N . GLY A 1 80 ? 7.904 -4.729 -32.747 1.00 92.56 80 GLY A N 1
ATOM 581 C CA . GLY A 1 80 ? 8.111 -6.086 -32.245 1.00 92.56 80 GLY A CA 1
ATOM 582 C C . GLY A 1 80 ? 8.628 -6.083 -30.812 1.00 92.56 80 GLY A C 1
ATOM 583 O O . GLY A 1 80 ? 8.349 -5.152 -30.058 1.00 92.56 80 GLY A O 1
ATOM 584 N N . ASP A 1 81 ? 9.352 -7.132 -30.442 1.00 96.00 81 ASP A N 1
ATOM 585 C CA . ASP A 1 81 ? 10.046 -7.191 -29.158 1.00 96.00 81 ASP A CA 1
ATOM 586 C C . ASP A 1 81 ? 11.322 -6.333 -29.181 1.00 96.00 81 ASP A C 1
ATOM 588 O O . ASP A 1 81 ? 11.878 -6.028 -30.244 1.00 96.00 81 ASP A O 1
ATOM 592 N N . GLY A 1 82 ? 11.757 -5.924 -27.995 1.00 96.50 82 GLY A N 1
ATOM 593 C CA . GLY A 1 82 ? 13.005 -5.224 -27.755 1.00 96.50 82 GLY A CA 1
ATOM 594 C C . GLY A 1 82 ? 13.779 -5.846 -26.597 1.00 96.50 82 GLY A C 1
ATOM 595 O O . GLY A 1 82 ? 13.202 -6.393 -25.658 1.00 96.50 82 GLY A O 1
ATOM 596 N N . GLU A 1 83 ? 15.097 -5.743 -26.662 1.00 97.75 83 GLU A N 1
ATOM 597 C CA . GLU A 1 83 ? 16.011 -6.235 -25.638 1.00 97.75 83 GLU A CA 1
ATOM 598 C C . GLU A 1 83 ? 17.177 -5.260 -25.494 1.00 97.75 83 GLU A C 1
ATOM 600 O O . GLU A 1 83 ? 17.779 -4.841 -26.484 1.00 97.75 83 GLU A O 1
ATOM 605 N N . ILE A 1 84 ? 17.502 -4.892 -24.260 1.00 97.56 84 ILE A N 1
ATOM 606 C CA . ILE A 1 84 ? 18.653 -4.061 -23.926 1.00 97.56 84 ILE A CA 1
ATOM 607 C C . ILE A 1 84 ? 19.456 -4.801 -22.858 1.00 97.56 84 ILE A C 1
ATOM 609 O O . ILE A 1 84 ? 19.078 -4.838 -21.691 1.00 97.56 84 ILE A O 1
ATOM 613 N N . SER A 1 85 ? 20.583 -5.379 -23.253 1.00 97.06 85 SER A N 1
ATOM 614 C CA . SER A 1 85 ? 21.558 -5.961 -22.321 1.00 97.06 85 SER A CA 1
ATOM 615 C C . SER A 1 85 ? 22.834 -5.123 -22.214 1.00 97.06 85 SER A C 1
ATOM 617 O O . SER A 1 85 ? 23.676 -5.376 -21.359 1.00 97.06 85 SER A O 1
ATOM 619 N N . GLY A 1 86 ? 23.001 -4.155 -23.118 1.00 95.94 86 GLY A N 1
ATOM 620 C CA . GLY A 1 86 ? 24.118 -3.222 -23.139 1.00 95.94 86 GLY A CA 1
ATOM 621 C C . GLY A 1 86 ? 23.817 -1.923 -22.393 1.00 95.94 86 GLY A C 1
ATOM 622 O O . GLY A 1 86 ? 23.162 -1.913 -21.352 1.00 95.94 86 GLY A O 1
ATOM 623 N N . LYS A 1 87 ? 24.294 -0.804 -22.940 1.00 97.69 87 LYS A N 1
ATOM 624 C CA . LYS A 1 87 ? 24.169 0.525 -22.334 1.00 97.69 87 LYS A CA 1
ATOM 625 C C . LYS A 1 87 ? 23.482 1.506 -23.273 1.00 97.69 87 LYS A C 1
ATOM 627 O O . LYS A 1 87 ? 23.993 1.801 -24.347 1.00 97.69 87 LYS A O 1
ATOM 632 N N . VAL A 1 88 ? 22.350 2.055 -22.853 1.00 97.31 88 VAL A N 1
ATOM 633 C CA . VAL A 1 88 ? 21.568 3.052 -23.594 1.00 97.31 88 VAL A CA 1
ATOM 634 C C . VAL A 1 88 ? 21.521 4.329 -22.767 1.00 97.31 88 VAL A C 1
ATOM 636 O O . VAL A 1 88 ? 20.903 4.363 -21.711 1.00 97.31 88 VAL A O 1
ATOM 639 N N . ILE A 1 89 ? 22.174 5.396 -23.218 1.00 97.12 89 ILE A N 1
ATOM 640 C CA . ILE A 1 89 ? 22.249 6.658 -22.477 1.00 97.12 89 ILE A CA 1
ATOM 641 C C . ILE A 1 89 ? 21.782 7.808 -23.348 1.00 97.12 89 ILE A C 1
ATOM 643 O O . ILE A 1 89 ? 22.258 8.000 -24.468 1.00 97.12 89 ILE A O 1
ATOM 647 N N . THR A 1 90 ? 20.890 8.620 -22.787 1.00 95.44 90 THR A N 1
ATOM 648 C CA . THR A 1 90 ? 20.510 9.899 -23.380 1.00 95.44 90 THR A CA 1
ATOM 649 C C . THR A 1 90 ? 20.845 11.067 -22.472 1.00 95.44 90 THR A C 1
ATOM 651 O O . THR A 1 90 ? 20.562 10.998 -21.285 1.00 95.44 90 THR A O 1
ATOM 654 N N . ASP A 1 91 ? 21.446 12.142 -22.981 1.00 91.25 91 ASP A N 1
ATOM 655 C CA . ASP A 1 91 ? 22.078 13.171 -22.134 1.00 91.25 91 ASP A CA 1
ATOM 656 C C . ASP A 1 91 ? 21.519 14.597 -22.283 1.00 91.25 91 ASP A C 1
ATOM 658 O O . ASP A 1 91 ? 22.063 15.541 -21.706 1.00 91.25 91 ASP A O 1
ATOM 662 N N . GLY A 1 92 ? 20.395 14.780 -22.984 1.00 81.44 92 GLY A N 1
ATOM 663 C CA . GLY A 1 92 ? 19.820 16.117 -23.145 1.00 81.44 92 GLY A CA 1
ATOM 664 C C . GLY A 1 92 ? 18.313 16.176 -23.336 1.00 81.44 92 GLY A C 1
ATOM 665 O O . GLY A 1 92 ? 17.608 16.606 -22.428 1.00 81.44 92 GLY A O 1
ATOM 666 N N . GLY A 1 93 ? 17.847 15.858 -24.540 1.00 87.81 93 GLY A N 1
ATOM 667 C CA . GLY A 1 93 ? 16.476 16.091 -24.983 1.00 87.81 93 GLY A CA 1
ATOM 668 C C . GLY A 1 93 ? 15.508 14.996 -24.538 1.00 87.81 93 GLY A C 1
ATOM 669 O O . GLY A 1 93 ? 15.430 14.705 -23.355 1.00 87.81 93 GLY A O 1
ATOM 670 N N . HIS A 1 94 ? 14.724 14.415 -25.438 1.00 93.69 94 HIS A N 1
ATOM 671 C CA . HIS A 1 94 ? 13.710 13.416 -25.097 1.00 93.69 94 HIS A CA 1
ATOM 672 C C . HIS A 1 94 ? 14.212 11.988 -25.330 1.00 93.69 94 HIS A C 1
ATOM 674 O O . HIS A 1 94 ? 14.881 11.707 -26.326 1.00 93.69 94 HIS A O 1
ATOM 680 N N . CYS A 1 95 ? 13.851 11.081 -24.424 1.00 96.56 95 CYS A N 1
ATOM 681 C CA . CYS A 1 95 ? 13.982 9.642 -24.602 1.00 96.56 95 CYS A CA 1
ATOM 682 C C . CYS A 1 95 ? 12.576 9.043 -24.685 1.00 96.56 95 CYS A C 1
ATOM 684 O O . CYS A 1 95 ? 11.818 9.095 -23.716 1.00 96.56 95 CYS A O 1
ATOM 686 N N . TYR A 1 96 ? 12.212 8.539 -25.860 1.00 97.19 96 TYR A N 1
ATOM 687 C CA . TYR A 1 96 ? 10.871 8.073 -26.175 1.00 97.19 96 TYR A CA 1
ATOM 688 C C . TYR A 1 96 ? 10.918 6.660 -26.747 1.00 97.19 96 TYR A C 1
ATOM 690 O O . TYR A 1 96 ? 11.628 6.401 -27.719 1.00 97.19 96 TYR A O 1
ATOM 698 N N . TRP A 1 97 ? 10.126 5.762 -26.176 1.00 97.62 97 TRP A N 1
ATOM 699 C CA . TRP A 1 97 ? 9.866 4.436 -26.720 1.00 97.62 97 TRP A CA 1
ATOM 700 C C . TRP A 1 97 ? 8.364 4.256 -26.878 1.00 97.62 97 TRP A C 1
ATOM 702 O O . TRP A 1 97 ? 7.627 4.415 -25.910 1.00 97.62 97 TRP A O 1
ATOM 712 N N . LYS A 1 98 ? 7.905 3.908 -28.081 1.00 97.69 98 LYS A N 1
ATOM 713 C CA . LYS A 1 98 ? 6.485 3.698 -28.371 1.00 97.69 98 LYS A CA 1
ATOM 714 C C . LYS A 1 98 ? 6.233 2.366 -29.038 1.00 97.69 98 LYS A C 1
ATOM 716 O O . LYS A 1 98 ? 6.824 2.066 -30.075 1.00 97.69 98 LYS A O 1
ATOM 721 N N . GLY A 1 99 ? 5.255 1.650 -28.500 1.00 94.69 99 GLY A N 1
ATOM 722 C CA . GLY A 1 99 ? 4.791 0.373 -29.005 1.00 94.69 99 GLY A CA 1
ATOM 723 C C . GLY A 1 99 ? 5.719 -0.774 -28.629 1.00 94.69 99 GLY A C 1
ATOM 724 O O . GLY A 1 99 ? 6.609 -0.652 -27.788 1.00 94.69 99 GLY A O 1
ATOM 725 N N . GLY A 1 100 ? 5.515 -1.896 -29.307 1.00 93.00 100 GLY A N 1
ATOM 726 C CA . GLY A 1 100 ? 6.221 -3.144 -29.052 1.00 93.00 100 GLY A CA 1
ATOM 727 C C . GLY A 1 100 ? 5.433 -4.091 -28.152 1.00 93.00 100 GLY A C 1
ATOM 728 O O . GLY A 1 100 ? 4.517 -3.702 -27.428 1.00 93.00 100 GLY A O 1
ATOM 729 N N . LYS A 1 101 ? 5.760 -5.378 -28.247 1.00 95.50 101 LYS A N 1
ATOM 730 C CA . LYS A 1 101 ? 5.128 -6.410 -27.418 1.00 95.50 101 LYS A CA 1
ATOM 731 C C . LYS A 1 101 ? 5.842 -6.475 -26.075 1.00 95.50 101 LYS A C 1
ATOM 733 O O . LYS A 1 101 ? 5.257 -6.110 -25.064 1.00 95.50 101 LYS A O 1
ATOM 738 N N . THR A 1 102 ? 7.101 -6.884 -26.080 1.00 97.69 102 THR A N 1
ATOM 739 C CA . THR A 1 102 ? 7.903 -7.018 -24.866 1.00 97.69 102 THR A CA 1
ATOM 740 C C . THR A 1 102 ? 9.180 -6.208 -24.984 1.00 97.69 102 THR A C 1
ATOM 742 O O . THR A 1 102 ? 9.830 -6.247 -26.023 1.00 97.69 102 THR A O 1
ATOM 745 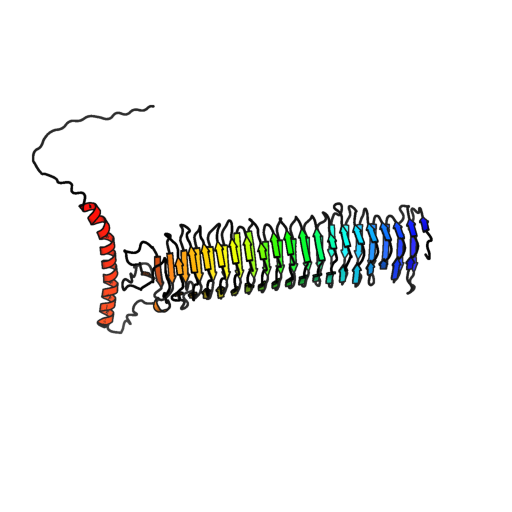N N . LEU A 1 103 ? 9.560 -5.523 -23.913 1.00 98.06 103 LEU A N 1
ATOM 746 C CA . LEU A 1 103 ? 10.889 -4.956 -23.737 1.00 98.06 103 LEU A CA 1
ATOM 747 C C . LEU A 1 103 ? 11.557 -5.611 -22.524 1.00 98.06 103 LEU A C 1
ATOM 749 O O . LEU A 1 103 ? 10.993 -5.582 -21.433 1.00 98.06 103 LEU A O 1
ATOM 753 N N . ARG A 1 104 ? 12.746 -6.190 -22.712 1.00 98.38 104 ARG A N 1
ATOM 754 C CA . ARG A 1 104 ? 13.582 -6.738 -21.629 1.00 98.38 104 ARG A CA 1
ATOM 755 C C . ARG A 1 104 ? 14.823 -5.878 -21.420 1.00 98.38 104 ARG A C 1
ATOM 757 O O . ARG A 1 104 ? 15.473 -5.504 -22.396 1.00 98.38 104 ARG A O 1
ATOM 764 N N . LEU A 1 105 ? 15.155 -5.585 -20.169 1.00 98.12 105 LEU A N 1
ATOM 765 C CA . LEU A 1 105 ? 16.344 -4.840 -19.770 1.00 98.12 105 LEU A CA 1
ATOM 766 C C . LEU A 1 105 ? 17.153 -5.662 -18.761 1.00 98.12 105 LEU A C 1
ATOM 768 O O . LEU A 1 105 ? 16.729 -5.822 -17.621 1.00 98.12 105 LEU A O 1
ATOM 772 N N . THR A 1 106 ? 18.331 -6.120 -19.176 1.00 97.50 106 THR A N 1
ATOM 773 C CA . THR A 1 106 ? 19.367 -6.724 -18.312 1.00 97.50 106 THR A CA 1
ATOM 774 C C . THR A 1 106 ? 20.591 -5.815 -18.158 1.00 97.50 106 THR A C 1
ATOM 776 O O . THR A 1 106 ? 21.455 -6.070 -17.325 1.00 97.50 106 THR A O 1
ATOM 779 N N . GLY A 1 107 ? 20.672 -4.745 -18.959 1.00 96.81 107 GLY A N 1
ATOM 780 C CA . GLY A 1 107 ? 21.743 -3.748 -18.923 1.00 96.81 107 GLY A CA 1
ATOM 781 C C . GLY A 1 107 ? 21.322 -2.406 -18.317 1.00 96.81 107 GLY A C 1
ATOM 782 O O . GLY A 1 107 ? 20.405 -2.314 -17.502 1.00 96.81 107 GLY A O 1
ATOM 783 N N . GLU A 1 108 ? 21.981 -1.330 -18.745 1.00 97.50 108 GLU A N 1
ATOM 784 C CA . GLU A 1 108 ? 21.698 0.033 -18.283 1.00 97.50 108 GLU A CA 1
ATOM 785 C C . GLU A 1 108 ? 20.908 0.825 -19.325 1.00 97.50 108 GLU A C 1
ATOM 787 O O . GLU A 1 108 ? 21.330 0.951 -20.478 1.00 97.50 108 GLU A O 1
ATOM 792 N N . TRP A 1 109 ? 19.819 1.465 -18.901 1.00 97.44 109 TRP A N 1
ATOM 793 C CA . TRP A 1 109 ? 19.148 2.491 -19.687 1.00 97.44 109 TRP A CA 1
ATOM 794 C C . TRP A 1 109 ? 18.927 3.760 -18.864 1.00 97.44 109 TRP A C 1
ATOM 796 O O . TRP A 1 109 ? 18.060 3.827 -17.996 1.00 97.44 109 TRP A O 1
ATOM 806 N N . GLY A 1 110 ? 19.727 4.783 -19.162 1.00 94.81 110 GLY A N 1
ATOM 807 C CA . GLY A 1 110 ? 19.741 6.060 -18.462 1.00 94.81 110 GLY A CA 1
ATOM 808 C C . GLY A 1 110 ? 19.262 7.248 -19.297 1.00 94.81 110 GLY A C 1
ATOM 809 O O . GLY A 1 110 ? 19.644 7.413 -20.459 1.00 94.81 110 GLY A O 1
ATOM 810 N N . HIS A 1 111 ? 18.516 8.152 -18.667 1.00 95.06 111 HIS A N 1
ATOM 811 C CA . HIS A 1 111 ? 18.250 9.501 -19.160 1.00 95.06 111 HIS A CA 1
ATOM 812 C C . HIS A 1 111 ? 18.861 10.547 -18.215 1.00 95.06 111 HIS A C 1
ATOM 814 O O . HIS A 1 111 ? 18.403 10.765 -17.099 1.00 95.06 111 HIS A O 1
ATOM 820 N N . LEU A 1 112 ? 19.930 11.202 -18.660 1.00 92.88 112 LEU A N 1
ATOM 821 C CA . LEU A 1 112 ? 20.675 12.216 -17.910 1.00 92.88 112 LEU A CA 1
ATOM 822 C C . LEU A 1 112 ? 20.223 13.654 -18.229 1.00 92.88 112 LEU A C 1
ATOM 824 O O . LEU A 1 112 ? 20.708 14.602 -17.606 1.00 92.88 112 LEU A O 1
ATOM 828 N N . GLY A 1 113 ? 19.342 13.807 -19.220 1.00 87.12 113 GLY A N 1
ATOM 829 C CA . GLY A 1 113 ? 18.936 15.079 -19.804 1.00 87.12 113 GLY A CA 1
ATOM 830 C C . GLY A 1 113 ? 17.809 15.809 -19.074 1.00 87.12 113 GLY A C 1
ATOM 831 O O . GLY A 1 113 ? 17.211 15.310 -18.123 1.00 87.12 113 GLY A O 1
ATOM 832 N N . GLY A 1 114 ? 17.533 17.024 -19.556 1.00 88.88 114 GLY A N 1
ATOM 833 C CA . GLY A 1 114 ? 16.463 17.904 -19.080 1.00 88.88 114 GLY A CA 1
ATOM 834 C C . GLY A 1 114 ? 15.075 17.589 -19.645 1.00 88.88 114 GLY A C 1
ATOM 835 O O . GLY A 1 114 ? 14.111 18.272 -19.313 1.00 88.88 114 GLY A O 1
ATOM 836 N N . GLY A 1 115 ? 14.961 16.627 -20.563 1.00 91.38 115 GLY A N 1
ATOM 837 C CA . GLY A 1 115 ? 13.702 16.322 -21.228 1.00 91.38 115 GLY A CA 1
ATOM 838 C C . GLY A 1 115 ? 12.855 15.292 -20.491 1.00 91.38 115 GLY A C 1
ATOM 839 O O . GLY A 1 115 ? 12.818 15.239 -19.259 1.00 91.38 115 GLY A O 1
ATOM 840 N N . ARG A 1 116 ? 12.088 14.534 -21.276 1.00 94.75 116 ARG A N 1
ATOM 841 C CA . ARG A 1 116 ? 11.159 13.504 -20.793 1.00 94.75 116 ARG A CA 1
ATOM 842 C C . ARG A 1 116 ? 11.746 12.131 -21.073 1.00 94.75 116 ARG A C 1
ATOM 844 O O . ARG A 1 116 ? 12.216 11.909 -22.190 1.00 94.75 116 ARG A O 1
ATOM 851 N N . PHE A 1 117 ? 11.630 11.230 -20.103 1.00 97.00 117 PHE A N 1
ATOM 852 C CA . PHE A 1 117 ? 11.814 9.800 -20.306 1.00 97.00 117 PHE A CA 1
ATOM 853 C C . PHE A 1 117 ? 10.431 9.147 -20.359 1.00 97.00 117 PHE A C 1
ATOM 855 O O . PHE A 1 117 ? 9.684 9.168 -19.381 1.00 97.00 117 PHE A O 1
ATOM 862 N N . HIS A 1 118 ? 10.043 8.651 -21.527 1.00 97.56 118 HIS A N 1
ATOM 863 C CA . HIS A 1 118 ? 8.681 8.218 -21.785 1.00 97.56 118 HIS A CA 1
ATOM 864 C C . HIS A 1 118 ? 8.644 6.887 -22.528 1.00 97.56 118 HIS A C 1
ATOM 866 O O . HIS A 1 118 ? 9.192 6.754 -23.622 1.00 97.56 118 HIS A O 1
ATOM 872 N N . LEU A 1 119 ? 7.957 5.922 -21.932 1.00 97.88 119 LEU A N 1
ATOM 873 C CA . LEU A 1 119 ? 7.720 4.594 -22.466 1.00 97.88 119 LEU A CA 1
ATOM 874 C C . LEU A 1 119 ? 6.203 4.422 -22.654 1.00 97.88 119 LEU A C 1
ATOM 876 O O . LEU A 1 119 ? 5.454 4.571 -21.694 1.00 97.88 119 LEU A O 1
ATOM 880 N N . GLU A 1 120 ? 5.731 4.138 -23.867 1.00 97.75 120 GLU A N 1
ATOM 881 C CA . GLU A 1 120 ? 4.298 4.133 -24.206 1.00 97.75 120 GLU A CA 1
ATOM 882 C C . GLU A 1 120 ? 3.880 2.872 -24.961 1.00 97.75 120 GLU A C 1
ATOM 884 O O . GLU A 1 120 ? 4.531 2.478 -25.929 1.00 97.75 120 GLU A O 1
ATOM 889 N N . GLY A 1 121 ? 2.728 2.300 -24.611 1.00 96.44 121 GLY A N 1
ATOM 890 C CA . GLY A 1 121 ? 2.016 1.340 -25.463 1.00 96.44 121 GLY A CA 1
ATOM 891 C C . GLY A 1 121 ? 2.711 -0.013 -25.617 1.00 96.44 121 GLY A C 1
ATOM 892 O O . GLY A 1 121 ? 2.499 -0.700 -26.617 1.00 96.44 121 GLY A O 1
ATOM 893 N N . MET A 1 122 ? 3.561 -0.379 -24.658 1.00 96.25 122 MET A N 1
ATOM 894 C CA . MET A 1 122 ? 4.140 -1.717 -24.567 1.00 96.25 122 MET A CA 1
ATOM 895 C C . MET A 1 122 ? 3.173 -2.661 -23.859 1.00 96.25 122 MET A C 1
ATOM 897 O O . MET A 1 122 ? 2.471 -2.262 -22.928 1.00 96.25 122 MET A O 1
ATOM 901 N N . ARG A 1 123 ? 3.173 -3.940 -24.250 1.00 97.06 123 ARG A N 1
ATOM 902 C CA . ARG A 1 123 ? 2.452 -4.961 -23.481 1.00 97.06 123 ARG A CA 1
ATOM 903 C C . ARG A 1 123 ? 3.225 -5.324 -22.216 1.00 97.06 123 ARG A C 1
ATOM 905 O O . ARG A 1 123 ? 2.636 -5.312 -21.149 1.00 97.06 123 ARG A O 1
ATOM 912 N N . ASN A 1 124 ? 4.522 -5.608 -22.321 1.00 98.12 124 ASN A N 1
ATOM 913 C CA . ASN A 1 124 ? 5.339 -5.999 -21.173 1.00 98.12 124 ASN A CA 1
ATOM 914 C C . ASN A 1 124 ? 6.662 -5.230 -21.117 1.00 98.12 124 ASN A C 1
ATOM 916 O O . ASN A 1 124 ? 7.308 -5.031 -22.149 1.00 98.12 124 ASN A O 1
ATOM 920 N N . LEU A 1 125 ? 7.089 -4.880 -19.907 1.00 98.31 125 LEU A N 1
ATOM 921 C CA . LEU A 1 125 ? 8.402 -4.319 -19.601 1.00 98.31 125 LEU A CA 1
ATOM 922 C C . LEU A 1 125 ? 9.025 -5.121 -18.455 1.00 98.31 125 LEU A C 1
ATOM 924 O O . LEU A 1 125 ? 8.482 -5.129 -17.355 1.00 98.31 125 LEU A O 1
ATOM 928 N N . PHE A 1 126 ? 10.158 -5.767 -18.713 1.00 98.50 126 PHE A N 1
ATOM 929 C CA . PHE A 1 126 ? 10.900 -6.553 -17.729 1.00 98.50 126 PHE A CA 1
ATOM 930 C C . PHE A 1 126 ? 12.246 -5.894 -17.447 1.00 98.50 126 PHE A C 1
ATOM 932 O O . PHE A 1 126 ? 13.025 -5.666 -18.373 1.00 98.50 126 PHE A O 1
ATOM 939 N N . ILE A 1 127 ? 12.513 -5.598 -16.180 1.00 98.38 127 ILE A N 1
ATOM 940 C CA . ILE A 1 127 ? 13.817 -5.183 -15.667 1.00 98.38 127 ILE A CA 1
ATOM 941 C C . ILE A 1 127 ? 14.358 -6.367 -14.873 1.00 98.38 127 ILE A C 1
ATOM 943 O O . ILE A 1 127 ? 13.929 -6.609 -13.749 1.00 98.38 127 ILE A O 1
ATOM 947 N N . GLU A 1 128 ? 15.227 -7.143 -15.500 1.00 98.00 128 GLU A N 1
ATOM 948 C CA . GLU A 1 128 ? 15.738 -8.405 -14.962 1.00 98.00 128 GLU A CA 1
ATOM 949 C C . GLU A 1 128 ? 16.979 -8.166 -14.084 1.00 98.00 128 GLU A C 1
ATOM 951 O O . GLU A 1 128 ? 17.407 -7.024 -13.880 1.00 98.00 128 GLU A O 1
ATOM 956 N N . GLU A 1 129 ? 17.568 -9.244 -13.561 1.00 97.25 129 GLU A N 1
ATOM 957 C CA . GLU A 1 129 ? 18.699 -9.179 -12.635 1.00 97.25 129 GLU A CA 1
ATOM 958 C C . GLU A 1 129 ? 19.868 -8.378 -13.235 1.00 97.25 129 GLU A C 1
ATOM 960 O O . GLU A 1 129 ? 20.346 -8.656 -14.336 1.00 97.25 129 GLU A O 1
ATOM 965 N N . GLY A 1 130 ? 20.318 -7.350 -12.507 1.00 95.25 130 GLY A N 1
ATOM 966 C CA . GLY A 1 130 ? 21.362 -6.421 -12.960 1.00 95.25 130 GLY A CA 1
ATOM 967 C C . GLY A 1 130 ? 20.874 -5.284 -13.870 1.00 95.25 130 GLY A C 1
ATOM 968 O O . GLY A 1 130 ? 21.609 -4.315 -14.071 1.00 95.25 130 GLY A O 1
ATOM 969 N N . GLY A 1 131 ? 19.631 -5.346 -14.351 1.00 98.00 131 GLY A N 1
ATOM 970 C CA . GLY A 1 131 ? 19.000 -4.297 -15.140 1.00 98.00 131 GLY A CA 1
ATOM 971 C C . GLY A 1 131 ? 18.787 -3.011 -14.338 1.00 98.00 131 GLY A C 1
ATOM 972 O O . GLY A 1 131 ? 18.301 -3.028 -13.202 1.00 98.00 131 GLY A O 1
ATOM 973 N N . HIS A 1 132 ? 19.120 -1.869 -14.943 1.00 98.12 132 HIS A N 1
ATOM 974 C CA . HIS A 1 132 ? 18.954 -0.555 -14.326 1.00 98.12 132 HIS A CA 1
ATOM 975 C C . HIS A 1 132 ? 18.329 0.450 -15.294 1.00 98.12 132 HIS A C 1
ATOM 977 O O . HIS A 1 132 ? 18.964 0.893 -16.253 1.00 98.12 132 HIS A O 1
ATOM 983 N N . LEU A 1 133 ? 17.090 0.851 -15.007 1.00 97.81 133 LEU A N 1
ATOM 984 C CA . LEU A 1 133 ? 16.362 1.879 -15.750 1.00 97.81 133 LEU A CA 1
ATOM 985 C C . LEU A 1 133 ? 16.320 3.165 -14.925 1.00 97.81 133 LEU A C 1
ATOM 987 O O . LEU A 1 133 ? 15.743 3.181 -13.839 1.00 97.81 133 LEU A O 1
ATOM 991 N N . TYR A 1 134 ? 16.922 4.251 -15.405 1.00 97.31 134 TYR A N 1
ATOM 992 C CA . TYR A 1 134 ? 17.063 5.440 -14.570 1.00 97.31 134 TYR A CA 1
ATOM 993 C C . TYR A 1 134 ? 16.939 6.779 -15.287 1.00 97.31 134 TYR A C 1
ATOM 995 O O . TYR A 1 134 ? 17.288 6.941 -16.453 1.00 97.31 134 TYR A O 1
ATOM 1003 N N . ALA A 1 135 ? 16.477 7.772 -14.536 1.00 95.19 135 ALA A N 1
ATOM 1004 C CA . ALA A 1 135 ? 16.447 9.179 -14.894 1.00 95.19 135 ALA A CA 1
ATOM 1005 C C . ALA A 1 135 ? 17.215 9.992 -13.841 1.00 95.19 135 ALA A C 1
ATOM 1007 O O . ALA A 1 135 ? 17.252 9.628 -12.667 1.00 95.19 135 ALA A O 1
ATOM 1008 N N . THR A 1 136 ? 17.856 11.091 -14.239 1.00 92.69 136 THR A N 1
ATOM 1009 C CA . THR A 1 136 ? 18.588 11.953 -13.294 1.00 92.69 136 THR A CA 1
ATOM 1010 C C . THR A 1 136 ? 17.748 13.132 -12.821 1.00 92.69 136 THR A C 1
ATOM 1012 O O . THR A 1 136 ? 16.650 13.392 -13.302 1.00 92.69 136 THR A O 1
ATOM 1015 N N . ASN A 1 137 ? 18.321 13.930 -11.918 1.00 82.56 137 ASN A N 1
ATOM 1016 C CA . ASN A 1 137 ? 17.685 15.119 -11.345 1.00 82.56 137 ASN A CA 1
ATOM 1017 C C . ASN A 1 137 ? 17.405 16.255 -12.344 1.00 82.56 137 ASN A C 1
ATOM 1019 O O . ASN A 1 137 ? 16.926 17.321 -11.969 1.00 82.56 137 ASN A O 1
ATOM 1023 N N . ARG A 1 138 ? 17.781 16.086 -13.612 1.00 85.12 138 ARG A N 1
ATOM 1024 C CA . ARG A 1 138 ? 17.438 17.041 -14.668 1.00 85.12 138 ARG A CA 1
ATOM 1025 C C . ARG A 1 138 ? 16.154 16.644 -15.380 1.00 85.12 138 ARG A C 1
ATOM 1027 O O . ARG A 1 138 ? 15.509 17.506 -15.966 1.00 85.12 138 ARG A O 1
ATOM 1034 N N . THR A 1 139 ? 15.779 15.369 -15.321 1.00 86.50 139 THR A N 1
ATOM 1035 C CA . THR A 1 139 ? 14.621 14.849 -16.033 1.00 86.50 139 THR A CA 1
ATOM 1036 C C . THR A 1 139 ? 13.346 15.461 -15.477 1.00 86.50 139 THR A C 1
ATOM 1038 O O . THR A 1 139 ? 13.121 15.511 -14.271 1.00 86.50 139 THR A O 1
ATOM 1041 N N . THR A 1 140 ? 12.500 15.943 -16.381 1.00 85.88 140 THR A N 1
ATOM 1042 C CA . THR A 1 140 ? 11.255 16.623 -15.999 1.00 85.88 140 THR A CA 1
ATOM 1043 C C . THR A 1 140 ? 10.145 15.645 -15.645 1.00 85.88 140 THR A C 1
ATOM 1045 O O . THR A 1 140 ? 9.261 15.979 -14.863 1.00 85.88 140 THR A O 1
ATOM 1048 N N . CYS A 1 141 ? 10.165 14.449 -16.236 1.00 92.81 141 CYS A N 1
ATOM 1049 C CA . CYS A 1 141 ? 9.144 13.429 -16.045 1.00 92.81 141 CYS A CA 1
ATOM 1050 C C . CYS A 1 141 ? 9.659 12.059 -16.505 1.00 92.81 141 CYS A C 1
ATOM 1052 O O . CYS A 1 141 ? 10.271 11.969 -17.577 1.00 92.81 141 CYS A O 1
ATOM 1054 N N . PHE A 1 142 ? 9.377 11.017 -15.720 1.00 96.75 142 PHE A N 1
ATOM 1055 C CA . PHE A 1 142 ? 9.569 9.624 -16.106 1.00 96.75 142 PHE A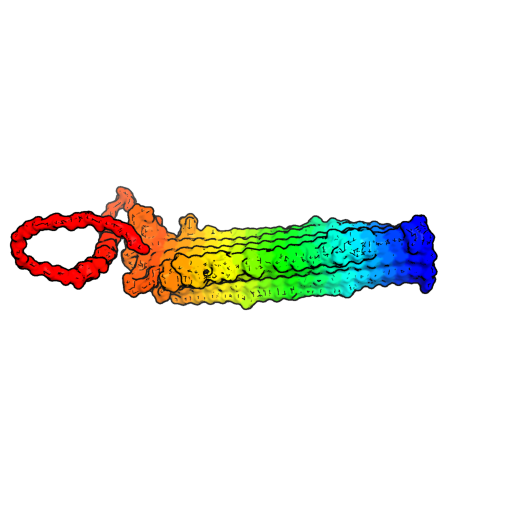 CA 1
ATOM 1056 C C . PHE A 1 142 ? 8.200 8.933 -16.136 1.00 96.75 142 PHE A C 1
ATOM 1058 O O . PHE A 1 142 ? 7.506 8.834 -15.129 1.00 96.75 142 PHE A O 1
ATOM 1065 N N . THR A 1 143 ? 7.783 8.503 -17.323 1.00 98.00 143 THR A N 1
ATOM 1066 C CA . THR A 1 143 ? 6.450 7.951 -17.579 1.00 98.00 143 THR A CA 1
ATOM 1067 C C . THR A 1 143 ? 6.520 6.588 -18.251 1.00 98.00 143 THR A C 1
ATOM 1069 O O . THR A 1 143 ? 7.262 6.406 -19.214 1.00 98.00 143 THR A O 1
ATOM 1072 N N . ILE A 1 144 ? 5.699 5.663 -17.764 1.00 98.06 144 ILE A N 1
ATOM 1073 C CA . ILE A 1 144 ? 5.349 4.392 -18.393 1.00 98.06 144 ILE A CA 1
ATOM 1074 C C . ILE A 1 144 ? 3.830 4.436 -18.585 1.00 98.06 144 ILE A C 1
ATOM 1076 O O . ILE A 1 144 ? 3.086 4.444 -17.609 1.00 98.06 144 ILE A O 1
ATOM 1080 N N . GLN A 1 145 ? 3.358 4.557 -19.823 1.00 98.06 145 GLN A N 1
ATOM 1081 C CA . GLN A 1 145 ? 1.942 4.769 -20.137 1.00 98.06 145 GLN A CA 1
ATOM 1082 C C . GLN A 1 145 ? 1.383 3.695 -21.059 1.00 98.06 145 GLN A C 1
ATOM 1084 O O . GLN A 1 145 ? 2.097 3.132 -21.893 1.00 98.06 145 GLN A O 1
ATOM 1089 N N . ASN A 1 146 ? 0.073 3.472 -20.948 1.00 97.25 146 ASN A N 1
ATOM 1090 C CA . ASN A 1 146 ? -0.666 2.496 -21.746 1.00 97.25 146 ASN A CA 1
ATOM 1091 C C . ASN A 1 146 ? -0.044 1.091 -21.660 1.00 97.25 146 ASN A C 1
ATOM 1093 O O . ASN A 1 146 ? 0.105 0.411 -22.677 1.00 97.25 146 ASN A O 1
ATOM 1097 N N . LEU A 1 147 ? 0.365 0.679 -20.455 1.00 97.44 147 LEU A N 1
ATOM 1098 C CA . LEU A 1 147 ? 0.867 -0.667 -20.199 1.00 97.44 147 LEU A CA 1
ATOM 1099 C C . LEU A 1 147 ? -0.268 -1.683 -20.401 1.00 97.44 147 LEU A C 1
ATOM 1101 O O . LEU A 1 147 ? -1.260 -1.669 -19.676 1.00 97.44 147 LEU A O 1
ATOM 1105 N N . GLY A 1 148 ? -0.129 -2.558 -21.398 1.00 96.81 148 GLY A N 1
ATOM 1106 C CA . GLY A 1 148 ? -1.159 -3.549 -21.751 1.00 96.81 148 GLY A CA 1
ATOM 1107 C C . GLY A 1 148 ? -1.008 -4.919 -21.079 1.00 96.81 148 GLY A C 1
ATOM 1108 O O . GLY A 1 148 ? -1.694 -5.863 -21.467 1.00 96.81 148 GLY A O 1
ATOM 1109 N N . GLY A 1 149 ? -0.048 -5.066 -20.173 1.00 96.94 149 GLY A N 1
ATOM 1110 C CA . GLY A 1 149 ? 0.343 -6.322 -19.535 1.00 96.94 149 GLY A CA 1
ATOM 1111 C C . GLY A 1 149 ? 1.161 -6.028 -18.282 1.00 96.94 149 GLY A C 1
ATOM 1112 O O . GLY A 1 149 ? 0.691 -5.295 -17.423 1.00 96.94 149 GLY A O 1
ATOM 1113 N N . ILE A 1 150 ? 2.376 -6.562 -18.150 1.00 98.12 150 ILE A N 1
ATOM 1114 C CA . ILE A 1 150 ? 3.135 -6.459 -16.890 1.00 98.12 150 ILE A CA 1
ATOM 1115 C C . ILE A 1 150 ? 4.345 -5.523 -16.973 1.00 98.12 150 ILE A C 1
ATOM 1117 O O . ILE A 1 150 ? 5.120 -5.565 -17.930 1.00 98.12 150 ILE A O 1
ATOM 1121 N N . PHE A 1 151 ? 4.533 -4.708 -15.937 1.00 98.56 151 PHE A N 1
ATOM 1122 C CA . PHE A 1 151 ? 5.796 -4.059 -15.610 1.00 98.56 151 PHE A CA 1
ATOM 1123 C C . PHE A 1 151 ? 6.426 -4.813 -14.441 1.00 98.56 151 PHE A C 1
ATOM 1125 O O . PHE A 1 151 ? 5.910 -4.783 -13.325 1.00 98.56 151 PHE A O 1
ATOM 1132 N N . SER A 1 152 ? 7.512 -5.526 -14.717 1.00 98.50 152 SER A N 1
ATOM 1133 C CA . SER A 1 152 ? 8.163 -6.419 -13.766 1.00 98.50 152 SER A CA 1
ATOM 1134 C C . SER A 1 152 ? 9.601 -5.980 -13.498 1.00 98.50 152 SER A C 1
ATOM 1136 O O . SER A 1 152 ? 10.332 -5.645 -14.431 1.00 98.50 152 SER A O 1
ATOM 1138 N N . ILE A 1 153 ? 9.993 -5.971 -12.224 1.00 98.38 153 ILE A N 1
ATOM 1139 C CA . ILE A 1 153 ? 11.364 -5.745 -11.765 1.00 98.38 153 ILE A CA 1
ATOM 1140 C C . ILE A 1 153 ? 11.789 -6.978 -10.966 1.00 98.38 153 ILE A C 1
ATOM 1142 O O . ILE A 1 153 ? 11.321 -7.165 -9.848 1.00 98.38 153 ILE A O 1
ATOM 1146 N N . GLU A 1 154 ? 12.682 -7.794 -11.515 1.00 98.31 154 GLU A N 1
ATOM 1147 C CA . GLU A 1 154 ? 13.218 -8.999 -10.876 1.00 98.31 154 GLU A CA 1
ATOM 1148 C C . GLU A 1 154 ? 14.691 -8.759 -10.536 1.00 98.31 154 GLU A C 1
ATOM 1150 O O . GLU A 1 154 ? 15.548 -8.772 -11.416 1.00 98.31 154 GLU A O 1
ATOM 1155 N N . LYS A 1 155 ? 14.991 -8.457 -9.267 1.00 97.44 155 LYS A N 1
ATOM 1156 C CA . LYS A 1 155 ? 16.335 -8.087 -8.772 1.00 97.44 155 LYS A CA 1
ATOM 1157 C C . LYS A 1 155 ? 17.006 -6.952 -9.562 1.00 97.44 155 LYS A C 1
ATOM 1159 O O . LYS A 1 155 ? 18.232 -6.818 -9.580 1.00 97.44 155 LYS A O 1
ATOM 1164 N N . GLY A 1 156 ? 16.197 -6.139 -10.233 1.00 97.75 156 GLY A N 1
ATOM 1165 C CA . GLY A 1 156 ? 16.607 -4.941 -10.950 1.00 97.75 156 GLY A CA 1
ATOM 1166 C C . GLY A 1 156 ? 16.379 -3.670 -10.132 1.00 97.75 156 GLY A C 1
ATOM 1167 O O . GLY A 1 156 ? 15.890 -3.691 -8.996 1.00 97.75 156 GLY A O 1
ATOM 1168 N N . ARG A 1 157 ? 16.703 -2.525 -10.738 1.00 98.19 157 ARG A N 1
ATOM 1169 C CA . ARG A 1 157 ? 16.457 -1.203 -10.148 1.00 98.19 157 ARG A CA 1
ATOM 1170 C C . ARG A 1 157 ? 15.814 -0.255 -11.144 1.00 98.19 157 ARG A C 1
ATOM 1172 O O . ARG A 1 157 ? 16.246 -0.154 -12.293 1.00 98.19 157 ARG A O 1
ATOM 1179 N N . VAL A 1 158 ? 14.845 0.517 -10.663 1.00 98.19 158 VAL A N 1
ATOM 1180 C CA . VAL A 1 158 ? 14.288 1.662 -11.381 1.00 98.19 158 VAL A CA 1
ATOM 1181 C C . VAL A 1 158 ? 14.370 2.909 -10.508 1.00 98.19 158 VAL A C 1
ATOM 1183 O O . VAL A 1 158 ? 13.856 2.917 -9.392 1.00 98.19 158 VAL A O 1
ATOM 1186 N N . SER A 1 159 ? 15.030 3.958 -11.008 1.00 97.75 159 SER A N 1
ATOM 1187 C CA . SER A 1 159 ? 15.275 5.199 -10.259 1.00 97.75 159 SER A CA 1
ATOM 1188 C C . SER A 1 159 ? 14.910 6.427 -11.084 1.00 97.75 159 SER A C 1
ATOM 1190 O O . SER A 1 159 ? 15.520 6.687 -12.117 1.00 97.75 159 SER A O 1
ATOM 1192 N N . ALA A 1 160 ? 13.920 7.209 -10.653 1.00 96.38 160 ALA A N 1
ATOM 1193 C CA . ALA A 1 160 ? 13.461 8.373 -11.420 1.00 96.38 160 ALA A CA 1
ATOM 1194 C C . ALA A 1 160 ? 14.190 9.693 -11.101 1.00 96.38 160 ALA A C 1
ATOM 1196 O O . ALA A 1 160 ? 13.838 10.737 -11.655 1.00 96.38 160 ALA A O 1
ATOM 1197 N N . GLY A 1 161 ? 15.204 9.682 -10.229 1.00 94.69 161 GLY A N 1
ATOM 1198 C CA . GLY A 1 161 ? 15.877 10.913 -9.804 1.00 94.69 161 GLY A CA 1
ATOM 1199 C C . GLY A 1 161 ? 14.864 11.902 -9.225 1.00 94.69 161 GLY A C 1
ATOM 1200 O O . GLY A 1 161 ? 13.970 11.501 -8.491 1.00 94.69 161 GLY A O 1
ATOM 1201 N N . SER A 1 162 ? 14.947 13.187 -9.569 1.00 95.06 162 SER A N 1
ATOM 1202 C CA . SER A 1 162 ? 13.950 14.192 -9.153 1.00 95.06 162 SER A CA 1
ATOM 1203 C C . SER A 1 162 ? 12.726 14.289 -10.071 1.00 95.06 162 SER A C 1
ATOM 1205 O O . SER A 1 162 ? 11.939 15.225 -9.921 1.00 95.06 162 SER A O 1
ATOM 1207 N N . ALA A 1 163 ? 12.579 13.392 -11.046 1.00 94.00 163 ALA A N 1
ATOM 1208 C CA . ALA A 1 163 ? 11.421 13.372 -11.926 1.00 94.00 163 ALA A CA 1
ATOM 1209 C C . ALA A 1 163 ? 10.262 12.626 -11.250 1.00 94.00 163 ALA A C 1
ATOM 1211 O O . ALA A 1 163 ? 10.477 11.529 -10.721 1.00 94.00 163 ALA A O 1
ATOM 1212 N N . PRO A 1 164 ? 9.023 13.150 -11.297 1.00 96.81 164 PRO A N 1
ATOM 1213 C CA . PRO A 1 164 ? 7.857 12.360 -10.931 1.00 96.81 164 PRO A CA 1
ATOM 1214 C C . PRO A 1 164 ? 7.811 11.084 -11.773 1.00 96.81 164 PRO A C 1
ATOM 1216 O O . PRO A 1 164 ? 8.026 11.143 -12.992 1.00 96.81 164 PRO A O 1
ATOM 1219 N N . LEU A 1 165 ? 7.538 9.958 -11.114 1.00 98.19 165 LEU A N 1
ATOM 1220 C CA . LEU A 1 165 ? 7.396 8.657 -11.757 1.00 98.19 165 LEU A CA 1
ATOM 1221 C C . LEU A 1 165 ? 5.913 8.320 -11.893 1.00 98.19 165 LEU A C 1
ATOM 1223 O O . LEU A 1 165 ? 5.219 8.181 -10.887 1.00 98.19 165 LEU A O 1
ATOM 1227 N N . TYR A 1 166 ? 5.444 8.174 -13.129 1.00 98.38 166 TYR A N 1
ATOM 1228 C CA . TYR A 1 166 ? 4.062 7.804 -13.432 1.00 98.38 166 TYR A CA 1
ATOM 1229 C C . TYR A 1 166 ? 4.014 6.493 -14.214 1.00 98.38 166 TYR A C 1
ATOM 1231 O O . TYR A 1 166 ? 4.568 6.410 -15.310 1.00 98.38 166 TYR A O 1
ATOM 1239 N N . ILE A 1 167 ? 3.341 5.486 -13.663 1.00 98.44 167 ILE A N 1
ATOM 1240 C CA . ILE A 1 167 ? 3.130 4.176 -14.285 1.00 98.44 167 ILE A CA 1
ATOM 1241 C C . ILE A 1 167 ? 1.628 3.993 -14.465 1.00 98.44 167 ILE A C 1
ATOM 1243 O O . ILE A 1 167 ? 0.890 4.094 -13.490 1.00 98.44 167 ILE A O 1
ATOM 1247 N N . SER A 1 168 ? 1.175 3.734 -15.692 1.00 98.50 168 SER A N 1
ATOM 1248 C CA . SER A 1 168 ? -0.252 3.584 -15.981 1.00 98.50 168 SER A CA 1
ATOM 1249 C C . SER A 1 168 ? -0.589 2.575 -17.070 1.00 98.50 168 SER A C 1
ATOM 1251 O O . SER A 1 168 ? 0.164 2.402 -18.036 1.00 98.50 168 SER A O 1
ATOM 1253 N N . GLY A 1 169 ? -1.760 1.954 -16.937 1.00 97.62 169 GLY A N 1
ATOM 1254 C CA . GLY A 1 169 ? -2.350 1.105 -17.968 1.00 97.62 169 GLY A CA 1
ATOM 1255 C C . GLY A 1 169 ? -3.632 0.409 -17.518 1.00 97.62 169 GLY A C 1
ATOM 1256 O O . GLY A 1 169 ? -3.639 -0.273 -16.497 1.00 97.62 169 GLY A O 1
ATOM 1257 N N . ASP A 1 170 ? -4.690 0.516 -18.323 1.00 95.12 170 ASP A N 1
ATOM 1258 C CA . ASP A 1 170 ? -6.028 -0.035 -18.033 1.00 95.12 170 ASP A CA 1
ATOM 1259 C C . ASP A 1 170 ? -6.060 -1.565 -17.880 1.00 95.12 170 ASP A C 1
ATOM 1261 O O . ASP A 1 170 ? -6.988 -2.113 -17.297 1.00 95.12 170 ASP A O 1
ATOM 1265 N N . CYS A 1 171 ? -5.059 -2.264 -18.417 1.00 94.56 171 CYS A N 1
ATOM 1266 C CA . CYS A 1 171 ? -4.849 -3.706 -18.238 1.00 94.56 171 CYS A CA 1
ATOM 1267 C C . CYS A 1 171 ? -3.430 -3.992 -17.722 1.00 94.56 171 CYS A C 1
ATOM 1269 O O . CYS A 1 171 ? -2.870 -5.061 -17.963 1.00 94.56 171 CYS A O 1
ATOM 1271 N N . GLY A 1 172 ? -2.816 -2.994 -17.086 1.00 94.75 172 GLY A N 1
ATOM 1272 C CA . GLY A 1 172 ? -1.477 -3.076 -16.532 1.00 94.75 172 GLY A CA 1
ATOM 1273 C C . GLY A 1 172 ? -1.451 -3.833 -15.205 1.00 94.75 172 GLY A C 1
ATOM 1274 O O . GLY A 1 172 ? -2.410 -3.778 -14.438 1.00 94.75 172 GLY A O 1
ATOM 1275 N N . ALA A 1 173 ? -0.325 -4.472 -14.912 1.00 98.12 173 ALA A N 1
ATOM 1276 C CA . ALA A 1 173 ? 0.043 -4.970 -13.591 1.00 98.12 173 ALA A CA 1
ATOM 1277 C C . ALA A 1 173 ? 1.486 -4.562 -13.268 1.00 98.12 173 ALA A C 1
ATOM 1279 O O . ALA A 1 173 ? 2.310 -4.394 -14.173 1.00 98.12 173 ALA A O 1
ATOM 1280 N N . VAL A 1 174 ? 1.800 -4.418 -11.982 1.00 98.56 174 VAL A N 1
ATOM 1281 C CA . VAL A 1 174 ? 3.154 -4.111 -11.500 1.00 98.56 174 VAL A CA 1
ATOM 1282 C C . VAL A 1 174 ? 3.628 -5.235 -10.584 1.00 98.56 174 VAL A C 1
ATOM 1284 O O . VAL A 1 174 ? 2.916 -5.608 -9.657 1.00 98.56 174 VAL A O 1
ATOM 1287 N N . SER A 1 175 ? 4.823 -5.774 -10.827 1.00 98.50 175 SER A N 1
ATOM 1288 C CA . SER A 1 175 ? 5.407 -6.851 -10.018 1.00 98.50 175 SER A CA 1
ATOM 1289 C C . SER A 1 175 ? 6.867 -6.559 -9.695 1.00 98.50 175 SER A C 1
ATOM 1291 O O . SER A 1 175 ? 7.675 -6.371 -10.599 1.00 98.50 175 SER A O 1
ATOM 1293 N N . LEU A 1 176 ? 7.225 -6.529 -8.418 1.00 98.44 176 LEU A N 1
ATOM 1294 C CA . LEU A 1 176 ? 8.596 -6.352 -7.955 1.00 98.44 176 LEU A CA 1
ATOM 1295 C C . LEU A 1 176 ? 8.993 -7.591 -7.155 1.00 98.44 176 LEU A C 1
ATOM 1297 O O . LEU A 1 176 ? 8.329 -7.929 -6.177 1.00 98.44 176 LEU A O 1
ATOM 1301 N N . GLU A 1 177 ? 10.078 -8.243 -7.553 1.00 98.38 177 GLU A N 1
ATOM 1302 C CA . GLU A 1 177 ? 10.632 -9.421 -6.888 1.00 98.38 177 GLU A CA 1
ATOM 1303 C C . GLU A 1 177 ? 12.121 -9.193 -6.609 1.00 98.38 177 GLU A C 1
ATOM 1305 O O . GLU A 1 177 ? 12.930 -9.119 -7.532 1.00 98.38 177 GLU A O 1
ATOM 1310 N N . GLY A 1 178 ? 12.497 -8.991 -5.343 1.00 97.81 178 GLY A N 1
ATOM 1311 C CA . GLY A 1 178 ? 13.856 -8.575 -4.967 1.00 97.81 178 GLY A CA 1
ATOM 1312 C C . GLY A 1 178 ? 14.288 -7.207 -5.527 1.00 97.81 178 GLY A C 1
ATOM 1313 O O . GLY A 1 178 ? 15.481 -6.902 -5.549 1.00 97.81 178 GLY A O 1
ATOM 1314 N N . GLY A 1 179 ? 13.351 -6.414 -6.058 1.00 96.06 179 GLY A N 1
ATOM 1315 C CA . GLY A 1 179 ? 13.615 -5.197 -6.823 1.00 96.06 179 GLY A CA 1
ATOM 1316 C C . GLY A 1 179 ? 13.500 -3.905 -6.011 1.00 96.06 179 GLY A C 1
ATOM 1317 O O . GLY A 1 179 ? 12.868 -3.848 -4.952 1.00 96.06 179 GLY A O 1
ATOM 1318 N N . LEU A 1 180 ? 14.077 -2.827 -6.550 1.00 98.00 180 LEU A N 1
ATOM 1319 C CA . LEU A 1 180 ? 13.960 -1.472 -5.998 1.00 98.00 180 LEU A CA 1
ATOM 1320 C C . LEU A 1 180 ? 13.310 -0.520 -7.009 1.00 98.00 180 LEU A C 1
ATOM 1322 O O . LEU A 1 180 ? 13.846 -0.307 -8.099 1.00 98.00 180 LEU A O 1
ATOM 1326 N N . LEU A 1 181 ? 12.200 0.101 -6.608 1.00 98.44 181 LEU A N 1
ATOM 1327 C CA . LEU A 1 181 ? 11.544 1.195 -7.324 1.00 98.44 181 LEU A CA 1
ATOM 1328 C C . LEU A 1 181 ? 11.609 2.466 -6.475 1.00 98.44 181 LEU A C 1
ATOM 1330 O O . LEU A 1 181 ? 10.978 2.556 -5.424 1.00 98.44 181 LEU A O 1
ATOM 1334 N N . GLU A 1 182 ? 12.357 3.465 -6.929 1.00 98.06 182 GLU A N 1
ATOM 1335 C CA . GLU A 1 182 ? 12.558 4.699 -6.169 1.00 98.06 182 GLU A CA 1
ATOM 1336 C C . GLU A 1 182 ? 12.415 5.961 -7.030 1.00 98.06 182 GLU A C 1
ATOM 1338 O O . GLU A 1 182 ? 12.686 5.988 -8.234 1.00 98.06 182 GLU A O 1
ATOM 1343 N N . SER A 1 183 ? 12.014 7.051 -6.386 1.00 97.44 183 SER A N 1
ATOM 1344 C CA . SER A 1 183 ? 12.048 8.399 -6.953 1.00 97.44 183 SER A CA 1
ATOM 1345 C C . SER A 1 183 ? 12.308 9.405 -5.839 1.00 97.44 183 SER A C 1
ATOM 1347 O O . SER A 1 183 ? 11.837 9.216 -4.726 1.00 97.44 183 SER A O 1
ATOM 1349 N N . MET A 1 184 ? 13.020 10.495 -6.126 1.00 97.38 184 MET A N 1
ATOM 1350 C CA . MET A 1 184 ? 13.143 11.662 -5.237 1.00 97.38 184 MET A CA 1
ATOM 1351 C C . MET A 1 184 ? 11.943 12.616 -5.352 1.00 97.38 184 MET A C 1
ATOM 1353 O O . MET A 1 184 ? 11.872 13.616 -4.636 1.00 97.38 184 MET A O 1
ATOM 1357 N N . ALA A 1 185 ? 11.016 12.320 -6.259 1.00 97.06 185 ALA A N 1
ATOM 1358 C CA . ALA A 1 185 ? 9.757 13.013 -6.483 1.00 97.06 185 ALA A CA 1
ATOM 1359 C C . ALA A 1 185 ? 8.577 12.041 -6.261 1.00 97.06 185 ALA A C 1
ATOM 1361 O O . ALA A 1 185 ? 8.805 10.873 -5.928 1.00 97.06 185 ALA A O 1
ATOM 1362 N N . PRO A 1 186 ? 7.313 12.488 -6.387 1.00 98.25 186 PRO A N 1
ATOM 1363 C CA . PRO A 1 186 ? 6.172 11.604 -6.180 1.00 98.25 186 PRO A CA 1
ATOM 1364 C C . PRO A 1 186 ? 6.177 10.390 -7.117 1.00 98.25 186 PRO A C 1
ATOM 1366 O O . PRO A 1 186 ? 6.569 10.494 -8.285 1.00 98.25 186 PRO A O 1
ATOM 1369 N N . ILE A 1 187 ? 5.699 9.258 -6.598 1.00 98.69 187 ILE A N 1
ATOM 1370 C CA . ILE A 1 187 ? 5.432 8.042 -7.374 1.00 98.69 187 ILE A CA 1
ATOM 1371 C C . ILE A 1 187 ? 3.920 7.881 -7.496 1.00 98.69 187 ILE A C 1
ATOM 1373 O O . ILE A 1 187 ? 3.191 7.955 -6.508 1.00 98.69 187 ILE A O 1
ATOM 1377 N N . THR A 1 188 ? 3.440 7.655 -8.713 1.00 98.69 188 THR A N 1
ATOM 1378 C CA . THR A 1 188 ? 2.038 7.346 -8.991 1.00 98.69 188 THR A CA 1
ATOM 1379 C C . THR A 1 188 ? 1.958 6.094 -9.852 1.00 98.69 188 THR A C 1
ATOM 1381 O O . THR A 1 188 ? 2.538 6.046 -10.937 1.00 98.69 188 THR A O 1
ATOM 1384 N N . ILE A 1 189 ? 1.241 5.089 -9.357 1.00 98.69 189 ILE A N 1
ATOM 1385 C CA . ILE A 1 189 ? 0.943 3.849 -10.074 1.00 98.69 189 ILE A CA 1
ATOM 1386 C C . ILE A 1 189 ? -0.572 3.759 -10.216 1.00 98.69 189 ILE A C 1
ATOM 1388 O O . ILE A 1 189 ? -1.278 3.755 -9.212 1.00 98.69 189 ILE A O 1
ATOM 1392 N N . ASP A 1 190 ? -1.049 3.716 -11.453 1.00 98.62 190 ASP A N 1
ATOM 1393 C CA . ASP A 1 190 ? -2.466 3.693 -11.816 1.00 98.62 190 ASP A CA 1
ATOM 1394 C C . ASP A 1 190 ? -2.720 2.575 -12.835 1.00 98.62 190 ASP A C 1
ATOM 1396 O O . ASP A 1 190 ? -2.585 2.763 -14.046 1.00 98.62 190 ASP A O 1
ATOM 1400 N N . VAL A 1 191 ? -2.974 1.366 -12.339 1.00 98.56 191 VAL A N 1
ATOM 1401 C CA . VAL A 1 191 ? -3.034 0.160 -13.173 1.00 98.56 191 VAL A CA 1
ATOM 1402 C C . VAL A 1 191 ? -4.331 -0.609 -12.964 1.00 98.56 191 VAL A C 1
ATOM 1404 O O . VAL A 1 191 ? -4.870 -0.667 -11.863 1.00 98.56 191 VAL A O 1
ATOM 1407 N N . GLY A 1 192 ? -4.847 -1.205 -14.038 1.00 98.00 192 GLY A N 1
ATOM 1408 C CA . GLY A 1 192 ? -6.150 -1.868 -14.035 1.00 98.00 192 GLY A CA 1
ATOM 1409 C C . GLY A 1 192 ? -6.216 -3.220 -13.326 1.00 98.00 192 GLY A C 1
ATOM 1410 O O . GLY A 1 192 ? -7.322 -3.666 -13.046 1.00 98.00 192 GLY A O 1
ATOM 1411 N N . HIS A 1 193 ? -5.079 -3.848 -13.019 1.00 97.75 193 HIS A N 1
ATOM 1412 C CA . HIS A 1 193 ? -5.017 -5.098 -12.255 1.00 97.75 193 HIS A CA 1
ATOM 1413 C C . HIS A 1 193 ? -4.317 -4.881 -10.902 1.00 97.75 193 HIS A C 1
ATOM 1415 O O . HIS A 1 193 ? -4.668 -3.962 -10.157 1.00 97.75 193 HIS A O 1
ATOM 1421 N N . HI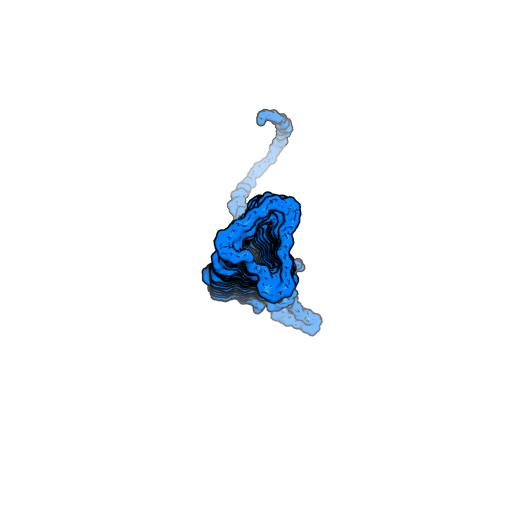S A 1 194 ? -3.331 -5.723 -10.584 1.00 97.38 194 HIS A N 1
ATOM 1422 C CA . HIS A 1 194 ? -2.684 -5.814 -9.282 1.00 97.38 194 HIS A CA 1
ATOM 1423 C C . HIS A 1 194 ? -1.295 -5.159 -9.234 1.00 97.38 194 HIS A C 1
ATOM 1425 O O . HIS A 1 194 ? -0.605 -4.981 -10.246 1.00 97.38 194 HIS A O 1
ATOM 1431 N N . CYS A 1 195 ? -0.866 -4.853 -8.010 1.00 98.56 195 CYS A N 1
ATOM 1432 C CA . CYS A 1 195 ? 0.505 -4.498 -7.666 1.00 98.56 195 CYS A CA 1
ATOM 1433 C C . CYS A 1 195 ? 1.045 -5.507 -6.647 1.00 98.56 195 CYS A C 1
ATOM 1435 O O . CYS A 1 195 ? 0.482 -5.659 -5.563 1.00 98.56 195 CYS A O 1
ATOM 1437 N N . HIS A 1 196 ? 2.131 -6.193 -6.993 1.00 98.56 196 HIS A N 1
ATOM 1438 C CA . HIS A 1 196 ? 2.734 -7.232 -6.170 1.00 98.56 196 HIS A CA 1
ATOM 1439 C C . HIS A 1 196 ? 4.186 -6.883 -5.840 1.00 98.56 196 HIS A C 1
ATOM 1441 O O . HIS A 1 196 ? 4.991 -6.632 -6.733 1.00 98.56 196 HIS A O 1
ATOM 1447 N N . LEU A 1 197 ? 4.520 -6.848 -4.552 1.00 98.62 197 LEU A N 1
ATOM 1448 C CA . LEU A 1 197 ? 5.877 -6.680 -4.052 1.00 98.62 197 LEU A CA 1
ATOM 1449 C C . LEU A 1 197 ? 6.250 -7.912 -3.222 1.00 98.62 197 LEU A C 1
ATOM 1451 O O . LEU A 1 197 ? 5.592 -8.211 -2.226 1.00 98.62 197 LEU A O 1
ATOM 1455 N N . CYS A 1 198 ? 7.329 -8.583 -3.609 1.00 98.56 198 CYS A N 1
ATOM 1456 C CA . CYS A 1 198 ? 7.949 -9.676 -2.869 1.00 98.56 198 CYS A CA 1
ATOM 1457 C C . CYS A 1 198 ? 9.428 -9.346 -2.642 1.00 98.56 198 CYS A C 1
ATOM 1459 O O . CYS A 1 198 ? 10.141 -9.035 -3.601 1.00 98.56 198 CYS A O 1
ATOM 1461 N N . GLN A 1 199 ? 9.886 -9.339 -1.385 1.00 98.31 199 GLN A N 1
ATOM 1462 C CA . GLN A 1 199 ? 11.250 -8.931 -1.010 1.00 98.31 199 GLN A CA 1
ATOM 1463 C C . GLN A 1 199 ? 11.694 -7.600 -1.654 1.00 98.31 199 GLN A C 1
ATOM 1465 O O . GLN A 1 199 ? 12.847 -7.440 -2.050 1.00 98.31 199 GLN A O 1
ATOM 1470 N N . SER A 1 200 ? 10.761 -6.659 -1.837 1.00 98.44 200 SER A N 1
ATOM 1471 C CA . SER A 1 200 ? 10.966 -5.479 -2.686 1.00 98.44 200 SER A CA 1
ATOM 1472 C C . SER A 1 200 ? 10.623 -4.171 -1.991 1.00 98.44 200 SER A C 1
ATOM 1474 O O . SER A 1 200 ? 9.794 -4.109 -1.080 1.00 98.44 200 SER A O 1
ATOM 1476 N N . HIS A 1 201 ? 11.225 -3.085 -2.470 1.00 98.50 201 HIS A N 1
ATOM 1477 C CA . HIS A 1 201 ? 11.053 -1.763 -1.876 1.00 98.50 201 HIS A CA 1
ATOM 1478 C C . HIS A 1 201 ? 10.544 -0.753 -2.902 1.00 98.50 201 HIS A C 1
ATOM 1480 O O . HIS A 1 201 ? 11.155 -0.552 -3.952 1.00 98.50 201 HIS A O 1
ATOM 1486 N N . LEU A 1 202 ? 9.449 -0.072 -2.556 1.00 98.62 202 LEU A N 1
ATOM 1487 C CA . LEU A 1 202 ? 8.953 1.105 -3.262 1.00 98.62 202 LEU A CA 1
ATOM 1488 C C . LEU A 1 202 ? 9.082 2.311 -2.332 1.00 98.62 202 LEU A C 1
ATOM 1490 O O . LEU A 1 202 ? 8.412 2.393 -1.296 1.00 98.62 202 LEU A O 1
ATOM 1494 N N . THR A 1 203 ? 9.971 3.240 -2.681 1.00 98.50 203 THR A N 1
ATOM 1495 C CA . THR A 1 203 ? 10.334 4.353 -1.796 1.00 98.50 203 THR A CA 1
ATOM 1496 C C . THR A 1 203 ? 10.301 5.700 -2.505 1.00 98.50 203 THR A C 1
ATOM 1498 O O . THR A 1 203 ? 10.709 5.850 -3.656 1.00 98.50 203 THR A O 1
ATOM 1501 N N . SER A 1 204 ? 9.814 6.716 -1.799 1.00 98.25 204 SER A N 1
ATOM 1502 C CA . SER A 1 204 ? 9.939 8.107 -2.226 1.00 98.25 204 SER A CA 1
ATOM 1503 C C . SER A 1 204 ? 10.027 9.015 -1.004 1.00 98.25 204 SER A C 1
ATOM 1505 O O . SER A 1 204 ? 9.275 8.815 -0.054 1.00 98.25 204 SER A O 1
ATOM 1507 N N . PRO A 1 205 ? 10.897 10.044 -0.983 1.00 97.94 205 PRO A N 1
ATOM 1508 C CA . PRO A 1 205 ? 10.857 11.071 0.049 1.00 97.94 205 PRO A CA 1
ATOM 1509 C C . PRO A 1 205 ? 9.644 12.005 -0.119 1.00 97.94 205 PRO A C 1
ATOM 1511 O O . PRO A 1 205 ? 9.423 12.857 0.736 1.00 97.94 205 PRO A O 1
ATOM 1514 N N . GLN A 1 206 ? 8.891 11.872 -1.215 1.00 97.88 206 GLN A N 1
ATOM 1515 C CA . GLN A 1 206 ? 7.623 12.539 -1.508 1.00 97.88 206 GLN A CA 1
ATOM 1516 C C . GLN A 1 206 ? 6.482 11.514 -1.494 1.00 97.88 206 GLN A C 1
ATOM 1518 O O . GLN A 1 206 ? 6.701 10.354 -1.161 1.00 97.88 206 GLN A O 1
ATOM 1523 N N . SER A 1 207 ? 5.254 11.920 -1.811 1.00 98.12 207 SER A N 1
ATOM 1524 C CA . SER A 1 207 ? 4.093 11.032 -1.710 1.00 98.12 207 SER A CA 1
ATOM 1525 C C . SER A 1 207 ? 4.146 9.828 -2.662 1.00 98.12 207 SER A C 1
ATOM 1527 O O . SER A 1 207 ? 4.713 9.883 -3.758 1.00 98.12 207 SER A O 1
ATOM 1529 N N . ILE A 1 208 ? 3.513 8.736 -2.233 1.00 98.75 208 ILE A N 1
ATOM 1530 C CA . ILE A 1 208 ? 3.241 7.554 -3.058 1.00 98.75 208 ILE A CA 1
ATOM 1531 C C . ILE A 1 208 ? 1.725 7.419 -3.209 1.00 98.75 208 ILE A C 1
ATOM 1533 O O . ILE A 1 208 ? 1.009 7.370 -2.208 1.00 98.75 208 ILE A O 1
ATOM 1537 N N . HIS A 1 209 ? 1.247 7.329 -4.449 1.00 98.75 209 HIS A N 1
ATOM 1538 C CA . HIS A 1 209 ? -0.161 7.098 -4.773 1.00 98.75 209 HIS A CA 1
ATOM 1539 C C . HIS A 1 209 ? -0.303 5.819 -5.600 1.00 98.75 209 HIS A C 1
ATOM 1541 O O . HIS A 1 209 ? 0.256 5.723 -6.693 1.00 98.75 209 HIS A O 1
ATOM 1547 N N . LEU A 1 210 ? -1.059 4.850 -5.088 1.00 98.75 210 LEU A N 1
ATOM 1548 C CA . LEU A 1 210 ? -1.404 3.612 -5.783 1.00 98.75 210 LEU A CA 1
ATOM 1549 C C . LEU A 1 210 ? -2.913 3.592 -6.044 1.00 98.75 210 LEU A C 1
ATOM 1551 O O . LEU A 1 210 ? -3.699 3.688 -5.103 1.00 98.75 210 LEU A O 1
ATOM 1555 N N . THR A 1 211 ? -3.305 3.467 -7.308 1.00 98.69 211 THR A N 1
ATOM 1556 C CA . THR A 1 211 ? -4.681 3.210 -7.744 1.00 98.69 211 THR A CA 1
ATOM 1557 C C . THR A 1 211 ? -4.675 1.912 -8.535 1.00 98.69 211 THR A C 1
ATOM 1559 O O . THR A 1 211 ? -4.029 1.817 -9.576 1.00 98.69 211 THR A O 1
ATOM 1562 N N . LEU A 1 212 ? -5.324 0.890 -7.989 1.00 98.62 212 LEU A N 1
ATOM 1563 C CA . LEU A 1 212 ? -5.269 -0.479 -8.484 1.00 98.62 212 LEU A CA 1
ATOM 1564 C C . LEU A 1 212 ? -6.685 -0.943 -8.795 1.00 98.62 212 LEU A C 1
ATOM 1566 O O . LEU A 1 212 ? -7.598 -0.774 -7.982 1.00 98.62 212 LEU A O 1
ATOM 1570 N N . GLY A 1 213 ? -6.875 -1.511 -9.981 1.00 98.31 213 GLY A N 1
ATOM 1571 C CA . GLY A 1 213 ? -8.161 -2.067 -10.379 1.00 98.31 213 GLY A CA 1
ATOM 1572 C C . GLY A 1 213 ? -8.503 -3.389 -9.693 1.00 98.31 213 GLY A C 1
ATOM 1573 O O . GLY A 1 213 ? -9.671 -3.752 -9.724 1.00 98.31 213 GLY A O 1
ATOM 1574 N N . GLU A 1 214 ? -7.535 -4.044 -9.047 1.00 98.25 214 GLU A N 1
ATOM 1575 C CA . GLU A 1 214 ? -7.714 -5.270 -8.256 1.00 98.25 214 GLU A CA 1
ATOM 1576 C C . GLU A 1 214 ? -6.981 -5.129 -6.903 1.00 98.25 214 GLU A C 1
ATOM 1578 O O . GLU A 1 214 ? -7.407 -4.331 -6.061 1.00 98.25 214 GLU A O 1
ATOM 1583 N N . ASP A 1 215 ? -5.862 -5.848 -6.723 1.00 98.50 215 ASP A N 1
ATOM 1584 C CA . ASP A 1 215 ? -5.208 -6.106 -5.435 1.00 98.50 215 ASP A CA 1
ATOM 1585 C C . ASP A 1 215 ? -3.861 -5.391 -5.233 1.00 98.50 215 ASP A C 1
ATOM 1587 O O . ASP A 1 215 ? -3.073 -5.207 -6.166 1.00 98.50 215 ASP A O 1
ATOM 1591 N N . LEU A 1 216 ? -3.537 -5.099 -3.969 1.00 98.75 216 LEU A N 1
ATOM 1592 C CA . LEU A 1 216 ? -2.172 -4.845 -3.495 1.00 98.75 216 LEU A CA 1
ATOM 1593 C C . LEU A 1 216 ? -1.680 -6.017 -2.635 1.00 98.75 216 LEU A C 1
ATOM 1595 O O . LEU A 1 216 ? -2.276 -6.318 -1.600 1.00 98.75 216 LEU A O 1
ATOM 1599 N N . LEU A 1 217 ? -0.547 -6.610 -3.007 1.00 98.69 217 LEU A N 1
ATOM 1600 C CA . LEU A 1 217 ? 0.093 -7.709 -2.279 1.00 98.69 217 LEU A CA 1
ATOM 1601 C C . LEU A 1 217 ? 1.515 -7.309 -1.871 1.00 98.69 217 LEU A C 1
ATOM 1603 O O . LEU A 1 217 ? 2.350 -7.021 -2.729 1.00 98.69 217 LEU A O 1
ATOM 1607 N N . LEU A 1 218 ? 1.799 -7.296 -0.569 1.00 98.69 218 LEU A N 1
ATOM 1608 C CA . LEU A 1 218 ? 3.140 -7.105 -0.011 1.00 98.69 218 LEU A CA 1
ATOM 1609 C C . LEU A 1 218 ? 3.557 -8.355 0.764 1.00 98.69 218 LEU A C 1
ATOM 1611 O O . LEU A 1 218 ? 2.925 -8.703 1.762 1.00 98.69 218 LEU A O 1
ATOM 1615 N N . MET A 1 219 ? 4.644 -8.992 0.342 1.00 98.38 219 MET A N 1
ATOM 1616 C CA . MET A 1 219 ? 5.128 -10.242 0.928 1.00 98.38 219 MET A CA 1
ATOM 1617 C C . MET A 1 219 ? 6.616 -10.178 1.271 1.00 98.38 219 MET A C 1
ATOM 1619 O O . MET A 1 219 ? 7.373 -9.400 0.682 1.00 98.38 219 MET A O 1
ATOM 1623 N N . GLU A 1 220 ? 7.028 -11.040 2.203 1.00 96.56 220 GLU A N 1
ATOM 1624 C CA . GLU A 1 220 ? 8.433 -11.368 2.483 1.00 96.56 220 GLU A CA 1
ATOM 1625 C C . GLU A 1 220 ? 9.323 -10.134 2.720 1.00 96.56 220 GLU A C 1
ATOM 1627 O O . GLU A 1 220 ? 10.328 -9.919 2.047 1.00 96.56 220 GLU A O 1
ATOM 1632 N N . GLY A 1 221 ? 8.926 -9.262 3.649 1.00 96.88 221 GLY A N 1
ATOM 1633 C CA . GLY A 1 221 ? 9.718 -8.077 4.006 1.00 96.88 221 GLY A CA 1
ATOM 1634 C C . GLY A 1 221 ? 9.635 -6.918 3.011 1.00 96.88 221 GLY A C 1
ATOM 1635 O O . GLY A 1 221 ? 10.458 -6.000 3.057 1.00 96.88 221 GLY A O 1
ATOM 1636 N N . SER A 1 222 ? 8.633 -6.919 2.129 1.00 98.56 222 SER A N 1
ATOM 1637 C CA . SER A 1 222 ? 8.401 -5.810 1.204 1.00 98.56 222 SER A CA 1
ATOM 1638 C C . SER A 1 222 ? 7.966 -4.530 1.913 1.00 98.56 222 SER A C 1
ATOM 1640 O O . SER A 1 222 ? 7.313 -4.564 2.958 1.00 98.56 222 SER A O 1
ATOM 1642 N N . SER A 1 223 ? 8.277 -3.367 1.334 1.00 98.56 223 SER A N 1
ATOM 1643 C CA . SER A 1 223 ? 7.921 -2.086 1.954 1.00 98.56 223 SER A CA 1
ATOM 1644 C C . SER A 1 223 ? 7.435 -1.016 0.979 1.00 98.56 223 SER A C 1
ATOM 1646 O O . SER A 1 223 ? 8.101 -0.755 -0.026 1.00 98.56 223 SER A O 1
ATOM 1648 N N . LEU A 1 224 ? 6.374 -0.299 1.366 1.00 98.56 224 LEU A N 1
ATOM 1649 C CA . LEU A 1 224 ? 6.037 1.030 0.845 1.00 98.56 224 LEU A CA 1
ATOM 1650 C C . LEU A 1 224 ? 6.473 2.089 1.863 1.00 98.56 224 LEU A C 1
ATOM 1652 O O . LEU A 1 224 ? 5.978 2.100 2.994 1.00 98.56 224 LEU A O 1
ATOM 1656 N N . SER A 1 225 ? 7.383 2.988 1.483 1.00 98.56 225 SER A N 1
ATOM 1657 C CA . SER A 1 225 ? 7.903 4.004 2.406 1.00 98.56 225 SER A CA 1
ATOM 1658 C C . SER A 1 225 ? 7.873 5.409 1.822 1.00 98.56 225 SER A C 1
ATOM 1660 O O . SER A 1 225 ? 8.507 5.680 0.800 1.00 98.56 225 SER A O 1
ATOM 1662 N N . SER A 1 226 ? 7.169 6.314 2.509 1.00 98.38 226 SER A N 1
ATOM 1663 C CA . SER A 1 226 ? 7.198 7.743 2.204 1.00 98.38 226 SER A CA 1
ATOM 1664 C C . SER A 1 226 ? 7.002 8.628 3.435 1.00 98.38 226 SER A C 1
ATOM 1666 O O . SER A 1 226 ? 5.941 8.600 4.056 1.00 98.38 226 SER A O 1
ATOM 1668 N N . PRO A 1 227 ? 7.944 9.528 3.759 1.00 97.56 227 PRO A N 1
ATOM 1669 C CA . PRO A 1 227 ? 7.781 10.471 4.857 1.00 97.56 227 PRO A CA 1
ATOM 1670 C C . PRO A 1 227 ? 6.781 11.601 4.561 1.00 97.56 227 PRO A C 1
ATOM 1672 O O . PRO A 1 227 ? 6.528 12.384 5.469 1.00 97.56 227 PRO A O 1
ATOM 1675 N N . GLN A 1 228 ? 6.238 11.722 3.344 1.00 97.44 228 GLN A N 1
ATOM 1676 C CA . GLN A 1 228 ? 5.228 12.736 2.980 1.00 97.44 228 GLN A CA 1
ATOM 1677 C C . GLN A 1 228 ? 3.820 12.154 2.820 1.00 97.44 228 GLN A C 1
ATOM 1679 O O . GLN A 1 228 ? 2.862 12.907 2.668 1.00 97.44 228 GLN A O 1
ATOM 1684 N N . GLY A 1 229 ? 3.699 10.829 2.869 1.00 97.44 229 GLY A N 1
ATOM 1685 C CA . GLY A 1 229 ? 2.426 10.135 2.944 1.00 97.44 229 GLY A CA 1
ATOM 1686 C C . GLY A 1 229 ? 2.229 9.106 1.841 1.00 97.44 229 GLY A C 1
ATOM 1687 O O . GLY A 1 229 ? 2.884 9.123 0.796 1.00 97.44 229 GLY A O 1
ATOM 1688 N N . ILE A 1 230 ? 1.318 8.179 2.109 1.00 98.75 230 ILE A N 1
ATOM 1689 C CA . ILE A 1 230 ? 0.994 7.059 1.231 1.00 98.75 230 ILE A CA 1
ATOM 1690 C C . ILE A 1 230 ? -0.521 6.992 1.081 1.00 98.75 230 ILE A C 1
ATOM 1692 O O . ILE A 1 230 ? -1.250 6.966 2.075 1.00 98.75 230 ILE A O 1
ATOM 1696 N N . GLN A 1 231 ? -0.983 6.924 -0.163 1.00 98.81 231 GLN A N 1
ATOM 1697 C CA . GLN A 1 231 ? -2.370 6.648 -0.497 1.00 98.81 231 GLN A CA 1
ATOM 1698 C C . GLN A 1 231 ? -2.450 5.365 -1.320 1.00 98.81 231 GLN A C 1
ATOM 1700 O O . GLN A 1 231 ? -1.833 5.264 -2.380 1.00 98.81 231 GLN A O 1
ATOM 1705 N N . VAL A 1 232 ? -3.239 4.407 -0.845 1.00 98.81 232 VAL A N 1
ATOM 1706 C CA . VAL A 1 232 ? -3.547 3.158 -1.542 1.00 98.81 232 VAL A CA 1
ATOM 1707 C C . VAL A 1 232 ? -5.048 3.098 -1.775 1.00 98.81 232 VAL A C 1
ATOM 1709 O O . VAL A 1 232 ? -5.819 3.147 -0.822 1.00 98.81 232 VAL A O 1
ATOM 1712 N N . ASN A 1 233 ? -5.454 2.976 -3.034 1.00 98.75 233 ASN A N 1
ATOM 1713 C CA . ASN A 1 233 ? -6.823 2.691 -3.437 1.00 98.75 233 ASN A CA 1
ATOM 1714 C C . ASN A 1 233 ? -6.810 1.396 -4.260 1.00 98.75 233 ASN A C 1
ATOM 1716 O O . ASN A 1 233 ? -6.400 1.411 -5.418 1.00 98.75 233 ASN A O 1
ATOM 1720 N N . ALA A 1 234 ? -7.232 0.290 -3.657 1.00 98.69 234 ALA A N 1
ATOM 1721 C CA . ALA A 1 234 ? -7.423 -0.995 -4.322 1.00 98.69 234 ALA A CA 1
ATOM 1722 C C . ALA A 1 234 ? -8.927 -1.253 -4.470 1.00 98.69 234 ALA A C 1
ATOM 1724 O O . ALA A 1 234 ? -9.690 -0.963 -3.548 1.00 98.69 234 ALA A O 1
ATOM 1725 N N . LYS A 1 235 ? -9.393 -1.759 -5.614 1.00 98.62 235 LYS A N 1
ATOM 1726 C CA . LYS A 1 235 ? -10.824 -2.081 -5.746 1.00 98.62 235 LYS A CA 1
ATOM 1727 C C . LYS A 1 235 ? -11.207 -3.336 -4.979 1.00 98.62 235 LYS A C 1
ATOM 1729 O O . LYS A 1 235 ? -12.335 -3.399 -4.513 1.00 98.62 235 LYS A O 1
ATOM 1734 N N . GLU A 1 236 ? -10.287 -4.281 -4.828 1.00 98.56 236 GLU A N 1
ATOM 1735 C CA . GLU A 1 236 ? -10.556 -5.553 -4.162 1.00 98.56 236 GLU A CA 1
ATOM 1736 C C . GLU A 1 236 ? -9.818 -5.595 -2.824 1.00 98.56 236 GLU A C 1
ATOM 1738 O O . GLU A 1 236 ? -10.380 -5.157 -1.813 1.00 98.56 236 GLU A O 1
ATOM 1743 N N . ARG A 1 237 ? -8.560 -6.054 -2.788 1.00 98.62 237 ARG A N 1
ATOM 1744 C CA . ARG A 1 237 ? -7.887 -6.375 -1.520 1.00 98.62 237 ARG A CA 1
ATOM 1745 C C . ARG A 1 237 ? -6.559 -5.666 -1.323 1.00 98.62 237 ARG A C 1
ATOM 1747 O O . ARG A 1 237 ? -5.855 -5.284 -2.256 1.00 98.62 237 ARG A O 1
ATOM 1754 N N . VAL A 1 238 ? -6.185 -5.535 -0.055 1.00 98.81 238 VAL A N 1
ATOM 1755 C CA . VAL A 1 238 ? -4.838 -5.151 0.374 1.00 98.81 238 VAL A CA 1
ATOM 1756 C C . VAL A 1 238 ? -4.353 -6.197 1.367 1.00 98.81 238 VAL A C 1
ATOM 1758 O O . VAL A 1 238 ? -4.933 -6.347 2.439 1.00 98.81 238 VAL A O 1
ATOM 1761 N N . THR A 1 239 ? -3.287 -6.915 1.017 1.00 98.81 239 THR A N 1
ATOM 1762 C CA . THR A 1 239 ? -2.706 -7.970 1.858 1.00 98.81 239 THR A CA 1
ATOM 1763 C C . THR A 1 239 ? -1.247 -7.665 2.166 1.00 98.81 239 THR A C 1
ATOM 1765 O O . THR A 1 239 ? -0.440 -7.474 1.256 1.00 98.81 239 THR A O 1
ATOM 1768 N N . LEU A 1 240 ? -0.901 -7.638 3.453 1.00 98.75 240 LEU A N 1
ATOM 1769 C CA . LEU A 1 240 ? 0.476 -7.562 3.935 1.00 98.75 240 LEU A CA 1
ATOM 1770 C C . LEU A 1 240 ? 0.806 -8.853 4.686 1.00 98.75 240 LEU A C 1
ATOM 1772 O O . LEU A 1 240 ? 0.090 -9.234 5.611 1.00 98.75 240 LEU A O 1
ATOM 1776 N N . PHE A 1 241 ? 1.908 -9.495 4.314 1.00 98.19 241 PHE A N 1
ATOM 1777 C CA . PHE A 1 241 ? 2.337 -10.769 4.884 1.00 98.19 241 PHE A CA 1
ATOM 1778 C C . PHE A 1 241 ? 3.775 -10.709 5.417 1.00 98.19 241 PHE A C 1
ATOM 1780 O O . PHE A 1 241 ? 4.597 -9.917 4.939 1.00 98.19 241 PHE A O 1
ATOM 1787 N N . ASP A 1 242 ? 4.086 -11.579 6.379 1.00 97.81 242 ASP A N 1
ATOM 1788 C CA . ASP A 1 242 ? 5.401 -11.707 7.015 1.00 97.81 242 ASP A CA 1
ATOM 1789 C C . ASP A 1 242 ? 5.882 -10.378 7.635 1.00 97.81 242 ASP A C 1
ATOM 1791 O O . ASP A 1 242 ? 5.168 -9.793 8.443 1.00 97.81 242 ASP A O 1
ATOM 1795 N N . THR A 1 243 ? 7.064 -9.871 7.283 1.00 98.06 243 THR A N 1
ATOM 1796 C CA . THR A 1 243 ? 7.655 -8.643 7.844 1.00 98.06 243 THR A CA 1
ATOM 1797 C C . THR A 1 243 ? 7.349 -7.397 7.007 1.00 98.06 243 THR A C 1
ATOM 1799 O O . THR A 1 243 ? 8.002 -6.358 7.145 1.00 98.06 243 THR A O 1
ATOM 1802 N N . SER A 1 244 ? 6.354 -7.484 6.120 1.00 98.62 244 SER A N 1
ATOM 1803 C CA . SER A 1 244 ? 6.031 -6.411 5.182 1.00 98.62 244 SER A CA 1
ATOM 1804 C C . SER A 1 244 ? 5.475 -5.160 5.864 1.00 98.62 244 SER A C 1
ATOM 1806 O O . SER A 1 244 ? 4.850 -5.224 6.927 1.00 98.62 244 SER A O 1
ATOM 1808 N N . SER A 1 245 ? 5.683 -3.991 5.250 1.00 98.69 245 SER A N 1
ATOM 1809 C CA . SER A 1 245 ? 5.298 -2.723 5.872 1.00 98.69 245 SER A CA 1
ATOM 1810 C C . SER A 1 245 ? 4.802 -1.631 4.925 1.00 98.69 245 SER A C 1
ATOM 1812 O O . SER A 1 245 ? 5.281 -1.464 3.805 1.00 98.69 245 SER A O 1
ATOM 1814 N N . ILE A 1 246 ? 3.871 -0.820 5.429 1.00 98.81 246 ILE A N 1
ATOM 1815 C CA . ILE A 1 246 ? 3.499 0.479 4.856 1.00 98.81 246 ILE A CA 1
ATOM 1816 C C . ILE A 1 246 ? 3.813 1.542 5.905 1.00 98.81 246 ILE A C 1
ATOM 1818 O O . ILE A 1 246 ? 3.247 1.526 6.996 1.00 98.81 246 ILE A O 1
ATOM 1822 N N . SER A 1 247 ? 4.723 2.468 5.605 1.00 98.50 247 SER A N 1
ATOM 1823 C CA . SER A 1 247 ? 5.182 3.457 6.585 1.00 98.50 247 SER A CA 1
ATOM 1824 C C . SER A 1 247 ? 5.301 4.855 5.992 1.00 98.50 247 SER A C 1
ATOM 1826 O O . SER A 1 247 ? 6.068 5.080 5.054 1.00 98.50 247 SER A O 1
ATOM 1828 N N . GLY A 1 248 ? 4.625 5.828 6.604 1.00 97.62 248 GLY A N 1
ATOM 1829 C CA . GLY A 1 248 ? 4.711 7.222 6.190 1.00 97.62 248 GLY A CA 1
ATOM 1830 C C . GLY A 1 248 ? 4.037 8.222 7.119 1.00 97.62 248 GLY A C 1
ATOM 1831 O O . GLY A 1 248 ? 3.370 7.835 8.071 1.00 97.62 248 GLY A O 1
ATOM 1832 N N . ARG A 1 249 ? 4.214 9.526 6.860 1.00 95.19 249 ARG A N 1
ATOM 1833 C CA . ARG A 1 249 ? 3.465 10.580 7.571 1.00 95.19 249 ARG A CA 1
ATOM 1834 C C . ARG A 1 249 ? 2.143 10.808 6.855 1.00 95.19 249 ARG A C 1
ATOM 1836 O O . ARG A 1 249 ? 2.090 11.543 5.878 1.00 95.19 249 ARG A O 1
ATOM 1843 N N . GLY A 1 250 ? 1.091 10.163 7.339 1.00 94.81 250 GLY A N 1
ATOM 1844 C CA . GLY A 1 250 ? -0.199 10.147 6.660 1.00 94.81 250 GLY A CA 1
ATOM 1845 C C . GLY A 1 250 ? -0.313 8.904 5.795 1.00 94.81 250 GLY A C 1
ATOM 1846 O O . GLY A 1 250 ? 0.333 8.800 4.755 1.00 94.81 250 GLY A O 1
ATOM 1847 N N . VAL A 1 251 ? -1.116 7.946 6.241 1.00 98.69 251 VAL A N 1
ATOM 1848 C CA . VAL A 1 251 ? -1.387 6.718 5.489 1.00 98.69 251 VAL A CA 1
ATOM 1849 C C . VAL A 1 251 ? -2.889 6.617 5.298 1.00 98.69 251 VAL A C 1
ATOM 1851 O O . VAL A 1 251 ? -3.640 6.702 6.265 1.00 98.69 251 VAL A O 1
ATOM 1854 N N . THR A 1 252 ? -3.322 6.489 4.049 1.00 98.75 252 THR A N 1
ATOM 1855 C CA . THR A 1 252 ? -4.722 6.273 3.670 1.00 98.75 252 THR A CA 1
ATOM 1856 C C . THR A 1 252 ? -4.802 5.000 2.847 1.00 98.75 252 THR A C 1
ATOM 1858 O O . THR A 1 252 ? -4.184 4.923 1.786 1.00 98.75 252 THR A O 1
ATOM 1861 N N . ILE A 1 253 ? -5.548 4.010 3.328 1.00 98.81 253 ILE A N 1
ATOM 1862 C CA . ILE A 1 253 ? -5.773 2.744 2.626 1.00 98.81 253 ILE A CA 1
ATOM 1863 C C . ILE A 1 253 ? -7.272 2.570 2.424 1.00 98.81 253 ILE A C 1
ATOM 1865 O O . ILE A 1 253 ? -8.024 2.516 3.389 1.00 98.81 253 ILE A O 1
ATOM 1869 N N . ASN A 1 254 ? -7.693 2.461 1.172 1.00 98.75 254 ASN A N 1
ATOM 1870 C CA . ASN A 1 254 ? -9.058 2.142 0.788 1.00 98.75 254 ASN A CA 1
ATOM 1871 C C . ASN A 1 254 ? -9.029 0.851 -0.025 1.00 98.75 254 ASN A C 1
ATOM 1873 O O . ASN A 1 254 ? -8.358 0.795 -1.057 1.00 98.75 254 ASN A O 1
ATOM 1877 N N . CYS A 1 255 ? -9.750 -0.165 0.433 1.00 98.31 255 CYS A N 1
ATOM 1878 C CA . CYS A 1 255 ? -9.981 -1.397 -0.312 1.00 98.31 255 CYS A CA 1
ATOM 1879 C C . CYS A 1 255 ? -11.480 -1.700 -0.376 1.00 98.31 255 CYS A C 1
ATOM 1881 O O . CYS A 1 255 ? -12.210 -1.426 0.581 1.00 98.31 255 CYS A O 1
ATOM 1883 N N . GLY A 1 256 ? -11.958 -2.187 -1.522 1.00 98.50 256 GLY A N 1
ATOM 1884 C CA . GLY A 1 256 ? -13.386 -2.445 -1.713 1.00 98.50 256 GLY A CA 1
ATOM 1885 C C . GLY A 1 256 ? -13.877 -3.701 -1.000 1.00 98.50 256 GLY A C 1
ATOM 1886 O O . GLY A 1 256 ? -15.022 -3.713 -0.569 1.00 98.50 256 GLY A O 1
ATOM 1887 N N . GLU A 1 257 ? -13.016 -4.699 -0.798 1.00 98.56 257 GLU A N 1
ATOM 1888 C CA . GLU A 1 257 ? -13.357 -5.944 -0.102 1.00 98.56 257 GLU A CA 1
ATOM 1889 C C . GLU A 1 257 ? -12.617 -6.037 1.236 1.00 98.56 257 GLU A C 1
ATOM 1891 O O . GLU A 1 257 ? -13.179 -5.737 2.290 1.00 98.56 257 GLU A O 1
ATOM 1896 N N . THR A 1 258 ? -11.343 -6.441 1.210 1.00 98.69 258 THR A N 1
ATOM 1897 C CA . THR A 1 258 ? -10.642 -6.924 2.407 1.00 98.69 258 THR A CA 1
ATOM 1898 C C . THR A 1 258 ? -9.279 -6.264 2.613 1.00 98.69 258 THR A C 1
ATOM 1900 O O . THR A 1 258 ? -8.455 -6.208 1.697 1.00 98.69 258 THR A O 1
ATOM 1903 N N . LEU A 1 259 ? -9.010 -5.842 3.852 1.00 98.81 259 LEU A N 1
ATOM 1904 C CA . LEU A 1 259 ? -7.679 -5.480 4.342 1.00 98.81 259 LEU A CA 1
ATOM 1905 C C . LEU A 1 259 ? -7.173 -6.572 5.288 1.00 98.81 259 LEU A C 1
ATOM 1907 O O . LEU A 1 259 ? -7.742 -6.763 6.364 1.00 98.81 259 LEU A O 1
ATOM 1911 N N . SER A 1 260 ? -6.088 -7.252 4.917 1.00 98.81 260 SER A N 1
ATOM 1912 C CA . SER A 1 260 ? -5.496 -8.325 5.722 1.00 98.81 260 SER A CA 1
ATOM 1913 C C . SER A 1 260 ? -4.035 -8.064 6.069 1.00 98.81 260 SER A C 1
ATOM 1915 O O . SER A 1 260 ? -3.218 -7.751 5.200 1.00 98.81 260 SER A O 1
ATOM 1917 N N . LEU A 1 261 ? -3.694 -8.217 7.348 1.00 98.75 261 LEU A N 1
ATOM 1918 C CA . LEU A 1 261 ? -2.323 -8.165 7.848 1.00 98.75 261 LEU A CA 1
ATOM 1919 C C . LEU A 1 261 ? -2.015 -9.464 8.584 1.00 98.75 261 LEU A C 1
ATOM 1921 O O . LEU A 1 261 ? -2.709 -9.809 9.540 1.00 98.75 261 LEU A O 1
ATOM 1925 N N . PHE A 1 262 ? -0.942 -10.133 8.176 1.00 98.62 262 PHE A N 1
ATOM 1926 C CA . PHE A 1 262 ? -0.533 -11.408 8.748 1.00 98.62 262 PHE A CA 1
ATOM 1927 C C . PHE A 1 262 ? 0.857 -11.354 9.383 1.00 98.62 262 PHE A C 1
ATOM 1929 O O . PHE A 1 262 ? 1.705 -10.540 9.007 1.00 98.62 262 PHE A O 1
ATOM 1936 N N . GLU A 1 263 ? 1.103 -12.270 10.315 1.00 97.31 263 GLU A N 1
ATOM 1937 C CA . GLU A 1 263 ? 2.399 -12.541 10.937 1.00 97.31 263 GLU A CA 1
ATOM 1938 C C . GLU A 1 263 ? 2.986 -11.341 11.709 1.00 97.31 263 GLU A C 1
ATOM 1940 O O . GLU A 1 263 ? 2.654 -11.099 12.875 1.00 97.31 263 GLU A O 1
ATOM 1945 N N . SER A 1 264 ? 3.889 -10.592 11.073 1.00 98.19 264 SER A N 1
ATOM 1946 C CA . SER A 1 264 ? 4.598 -9.438 11.639 1.00 98.19 264 SER A CA 1
ATOM 1947 C C . SER A 1 264 ? 4.396 -8.176 10.793 1.00 98.19 264 SER A C 1
ATOM 1949 O O . SER A 1 264 ? 5.197 -7.240 10.863 1.00 98.19 264 SER A O 1
ATOM 1951 N N . ALA A 1 265 ? 3.338 -8.150 9.975 1.00 98.62 265 ALA A N 1
ATOM 1952 C CA . ALA A 1 265 ? 3.049 -7.054 9.067 1.00 98.62 265 ALA A CA 1
ATOM 1953 C C . ALA A 1 265 ? 2.726 -5.764 9.830 1.00 98.62 265 ALA A C 1
ATOM 1955 O O . ALA A 1 265 ? 2.055 -5.777 10.867 1.00 98.62 265 ALA A O 1
ATOM 1956 N N . THR A 1 266 ? 3.173 -4.619 9.303 1.00 98.69 266 THR A N 1
ATOM 1957 C CA . THR A 1 266 ? 2.968 -3.329 9.981 1.00 98.69 266 THR A CA 1
ATOM 1958 C C . THR A 1 266 ? 2.458 -2.211 9.078 1.00 98.69 266 THR A C 1
ATOM 1960 O O . THR A 1 266 ? 2.904 -2.043 7.945 1.00 98.69 266 THR A O 1
ATOM 1963 N N . ILE A 1 267 ? 1.565 -1.377 9.615 1.00 98.75 267 ILE A N 1
ATOM 1964 C CA . ILE A 1 267 ? 1.158 -0.104 9.010 1.00 98.75 267 ILE A CA 1
ATOM 1965 C C . ILE A 1 267 ? 1.444 1.016 10.010 1.00 98.75 267 ILE A C 1
ATOM 1967 O O . ILE A 1 267 ? 0.946 0.998 11.135 1.00 98.75 267 ILE A O 1
ATOM 1971 N N . LYS A 1 268 ? 2.262 1.994 9.610 1.00 98.50 268 LYS A N 1
ATOM 1972 C CA . LYS A 1 268 ? 2.721 3.089 10.475 1.00 98.50 268 LYS A CA 1
ATOM 1973 C C . LYS A 1 268 ? 2.442 4.454 9.848 1.00 98.50 268 LYS A C 1
ATOM 1975 O O . LYS A 1 268 ? 3.041 4.808 8.837 1.00 98.50 268 LYS A O 1
ATOM 1980 N N . GLY A 1 269 ? 1.585 5.241 10.496 1.00 97.00 269 GLY A N 1
ATOM 1981 C CA . GLY A 1 269 ? 1.276 6.637 10.153 1.00 97.00 269 GLY A CA 1
ATOM 1982 C C . GLY A 1 269 ? 2.216 7.669 10.794 1.00 97.00 269 GLY A C 1
ATOM 1983 O O . GLY A 1 269 ? 2.072 8.875 10.571 1.00 97.00 269 GLY A O 1
ATOM 1984 N N . GLY A 1 270 ? 3.166 7.218 11.622 1.00 95.25 270 GLY A N 1
ATOM 1985 C CA . GLY A 1 270 ? 4.023 8.095 12.421 1.00 95.25 270 GLY A CA 1
ATOM 1986 C C . GLY A 1 270 ? 3.198 8.964 13.373 1.00 95.25 270 GLY A C 1
ATOM 1987 O O . GLY A 1 270 ? 2.232 8.496 13.961 1.00 95.25 270 GLY A O 1
ATOM 1988 N N . SER A 1 271 ? 3.551 10.244 13.501 1.00 96.19 271 SER A N 1
ATOM 1989 C CA . SER A 1 271 ? 2.783 11.228 14.281 1.00 96.19 271 SER A CA 1
ATOM 1990 C C . SER A 1 271 ? 1.560 11.791 13.540 1.00 96.19 271 SER A C 1
ATOM 1992 O O . SER A 1 271 ? 0.890 12.681 14.056 1.00 96.19 271 SER A O 1
ATOM 1994 N N . SER A 1 272 ? 1.300 11.344 12.312 1.00 97.12 272 SER A N 1
ATOM 1995 C CA . SER A 1 272 ? 0.223 11.848 11.458 1.00 97.12 272 SER A CA 1
ATOM 1996 C C . SER A 1 272 ? -1.002 10.925 11.503 1.00 97.12 272 SER A C 1
ATOM 1998 O O . SER A 1 272 ? -0.898 9.794 11.987 1.00 97.12 272 SER A O 1
ATOM 2000 N N . PRO A 1 273 ? -2.171 11.384 11.015 1.00 98.00 273 PRO A N 1
ATOM 2001 C CA . PRO A 1 273 ? -3.354 10.540 10.919 1.00 98.00 273 PRO A CA 1
ATOM 2002 C C . PRO A 1 273 ? -3.130 9.310 10.032 1.00 98.00 273 PRO A C 1
ATOM 2004 O O . PRO A 1 273 ? -2.488 9.387 8.983 1.00 98.00 273 PRO A O 1
ATOM 2007 N N . LEU A 1 274 ? -3.695 8.186 10.451 1.00 98.56 274 LEU A N 1
ATOM 2008 C CA . LEU A 1 274 ? -3.792 6.948 9.695 1.00 98.56 274 LEU A CA 1
ATOM 2009 C C . LEU A 1 274 ? -5.273 6.625 9.511 1.00 98.56 274 LEU A C 1
ATOM 2011 O O . LEU A 1 274 ? -6.021 6.543 10.486 1.00 98.56 274 LEU A O 1
ATOM 2015 N N . PHE A 1 275 ? -5.672 6.431 8.259 1.00 98.75 275 PHE A N 1
ATOM 2016 C CA . PHE A 1 275 ? -7.004 5.988 7.878 1.00 98.75 275 PHE A CA 1
ATOM 2017 C C . PHE A 1 275 ? -6.904 4.683 7.091 1.00 98.75 275 PHE A C 1
ATOM 2019 O O . PHE A 1 275 ? -6.133 4.596 6.132 1.00 98.75 275 PHE A O 1
ATOM 2026 N N . ALA A 1 276 ? -7.694 3.684 7.472 1.00 98.69 276 ALA A N 1
ATOM 2027 C CA . ALA A 1 276 ? -7.859 2.482 6.670 1.00 98.69 276 ALA A CA 1
ATOM 2028 C C . ALA A 1 276 ? -9.329 2.062 6.613 1.00 98.69 276 ALA A C 1
ATOM 2030 O O . ALA A 1 276 ? -10.012 2.022 7.635 1.00 98.69 276 ALA A O 1
ATOM 2031 N N . SER A 1 277 ? -9.801 1.732 5.416 1.00 98.69 277 SER A N 1
ATOM 2032 C CA . SER A 1 277 ? -11.165 1.288 5.161 1.00 98.69 277 SER A CA 1
ATOM 2033 C C . SER A 1 277 ? -11.170 0.040 4.289 1.00 98.69 277 SER A C 1
ATOM 2035 O O . SER A 1 277 ? -10.510 0.005 3.247 1.00 98.69 277 SER A O 1
ATOM 2037 N N . ALA A 1 278 ? -11.962 -0.944 4.699 1.00 98.75 278 ALA A N 1
ATOM 2038 C CA . ALA A 1 278 ? -12.305 -2.133 3.934 1.00 98.75 278 ALA A CA 1
ATOM 2039 C C . ALA A 1 278 ? -13.825 -2.201 3.769 1.00 98.75 278 ALA A C 1
ATOM 2041 O O . ALA A 1 278 ? -14.557 -2.017 4.744 1.00 98.75 278 ALA A O 1
ATOM 2042 N N . GLY A 1 279 ? -14.308 -2.416 2.544 1.00 98.44 279 GLY A N 1
ATOM 2043 C CA . GLY A 1 279 ? -15.748 -2.477 2.282 1.00 98.44 279 GLY A CA 1
ATOM 2044 C C . GLY A 1 279 ? -16.433 -3.690 2.912 1.00 98.44 279 GLY A C 1
ATOM 2045 O O . GLY A 1 279 ? -17.602 -3.593 3.267 1.00 98.44 279 GLY A O 1
ATOM 2046 N N . GLU A 1 280 ? -15.702 -4.779 3.149 1.00 98.50 280 GLU A N 1
ATOM 2047 C CA . GLU A 1 280 ? -16.215 -5.990 3.793 1.00 98.50 280 GLU A CA 1
ATOM 2048 C C . GLU A 1 280 ? -15.464 -6.281 5.097 1.00 98.50 280 GLU A C 1
ATOM 2050 O O . GLU A 1 280 ? -16.023 -6.117 6.184 1.00 98.50 280 GLU A O 1
ATOM 2055 N N . MET A 1 281 ? -14.189 -6.676 5.019 1.00 98.56 281 MET A N 1
ATOM 2056 C CA . MET A 1 281 ? -13.466 -7.254 6.156 1.00 98.56 281 MET A CA 1
ATOM 2057 C C . MET A 1 281 ? -12.135 -6.562 6.450 1.00 98.56 281 MET A C 1
ATOM 2059 O O . MET A 1 281 ? -11.329 -6.295 5.562 1.00 98.56 281 MET A O 1
ATOM 2063 N N . LEU A 1 282 ? -11.857 -6.352 7.735 1.00 98.75 282 LEU A N 1
ATOM 2064 C CA . LEU A 1 282 ? -10.541 -5.976 8.242 1.00 98.75 282 LEU A CA 1
ATOM 2065 C C . LEU A 1 282 ? -10.040 -7.096 9.167 1.00 98.75 282 LEU A C 1
ATOM 2067 O O . LEU A 1 282 ? -10.627 -7.329 10.223 1.00 98.75 282 LEU A O 1
ATOM 2071 N N . HIS A 1 283 ? -8.968 -7.787 8.765 1.00 98.75 283 HIS A N 1
ATOM 2072 C CA . HIS A 1 283 ? -8.428 -8.974 9.446 1.00 98.75 283 HIS A CA 1
ATOM 2073 C C . HIS A 1 283 ? -6.953 -8.798 9.824 1.00 98.75 283 HIS A C 1
ATOM 2075 O O . HIS A 1 283 ? -6.107 -8.571 8.958 1.00 98.75 283 HIS A O 1
ATOM 2081 N N . LEU A 1 284 ? -6.631 -8.901 11.114 1.00 98.69 284 LEU A N 1
ATOM 2082 C CA . LEU A 1 284 ? -5.261 -8.871 11.640 1.00 98.69 284 LEU A CA 1
ATOM 2083 C C . LEU A 1 284 ? -4.973 -10.185 12.358 1.00 98.69 284 LEU A C 1
ATOM 2085 O O . LEU A 1 284 ? -5.663 -10.519 13.316 1.00 98.69 284 LEU A O 1
ATOM 2089 N N . GLU A 1 285 ? -3.922 -10.893 11.964 1.00 98.19 285 GLU A N 1
ATOM 2090 C CA . GLU A 1 285 ? -3.572 -12.168 12.585 1.00 98.19 285 GLU A CA 1
ATOM 2091 C C . GLU A 1 285 ? -2.063 -12.366 12.639 1.00 98.19 285 GLU A C 1
ATOM 2093 O O . GLU A 1 285 ? -1.397 -12.492 11.616 1.00 98.19 285 GLU A O 1
ATOM 2098 N N . GLY A 1 286 ? -1.504 -12.444 13.842 1.00 96.56 286 GLY A N 1
ATOM 2099 C CA . GLY A 1 286 ? -0.109 -12.830 13.998 1.00 96.56 286 GLY A CA 1
ATOM 2100 C C . GLY A 1 286 ? 0.519 -12.381 15.312 1.00 96.56 286 GLY A C 1
ATOM 2101 O O . GLY A 1 286 ? -0.085 -11.650 16.101 1.00 96.56 286 GLY A O 1
ATOM 2102 N N . PRO A 1 287 ? 1.753 -12.829 15.588 1.00 95.75 287 PRO A N 1
ATOM 2103 C CA . PRO A 1 287 ? 2.444 -12.528 16.834 1.00 95.75 287 PRO A CA 1
ATOM 2104 C C . PRO A 1 287 ? 2.898 -11.066 16.958 1.00 95.75 287 PRO A C 1
ATOM 2106 O O . PRO A 1 287 ? 3.229 -10.641 18.068 1.00 95.75 287 PRO A O 1
ATOM 2109 N N . GLN A 1 288 ? 3.000 -10.319 15.853 1.00 96.31 288 GLN A N 1
ATOM 2110 C CA . GLN A 1 288 ? 3.546 -8.955 15.854 1.00 96.31 288 GLN A CA 1
ATOM 2111 C C . GLN A 1 288 ? 2.856 -8.011 14.858 1.00 96.31 288 GLN A C 1
ATOM 2113 O O . GLN A 1 288 ? 3.403 -6.950 14.546 1.00 96.31 288 GLN A O 1
ATOM 2118 N N . VAL A 1 289 ? 1.656 -8.356 14.378 1.00 98.19 289 VAL A N 1
ATOM 2119 C CA . VAL A 1 289 ? 0.882 -7.466 13.506 1.00 98.19 289 VAL A CA 1
ATOM 2120 C C . VAL A 1 289 ? 0.596 -6.150 14.224 1.00 98.19 289 VAL A C 1
ATOM 2122 O O . VAL A 1 289 ? 0.129 -6.140 15.367 1.00 98.19 289 VAL A O 1
ATOM 2125 N N . ARG A 1 290 ? 0.871 -5.019 13.564 1.00 98.56 290 ARG A N 1
ATOM 2126 C CA . ARG A 1 290 ? 0.678 -3.699 14.176 1.00 98.56 290 ARG A CA 1
ATOM 2127 C C . ARG A 1 290 ? 0.142 -2.640 13.217 1.00 98.56 290 ARG A C 1
ATOM 2129 O O . ARG A 1 290 ? 0.731 -2.392 12.169 1.00 98.56 290 ARG A O 1
ATOM 2136 N N . ILE A 1 291 ? -0.883 -1.914 13.657 1.00 98.69 291 ILE A N 1
ATOM 2137 C CA . ILE A 1 291 ? -1.323 -0.643 13.069 1.00 98.69 291 ILE A CA 1
ATOM 2138 C C . ILE A 1 291 ? -1.076 0.473 14.089 1.00 98.69 291 ILE A C 1
ATOM 2140 O O . ILE A 1 291 ? -1.586 0.424 15.205 1.00 98.69 291 ILE A O 1
ATOM 2144 N N . GLU A 1 292 ? -0.286 1.483 13.731 1.00 98.50 292 GLU A N 1
ATOM 2145 C CA . GLU A 1 292 ? 0.080 2.571 14.646 1.00 98.50 292 GLU A CA 1
ATOM 2146 C C . GLU A 1 292 ? 0.088 3.931 13.937 1.00 98.50 292 GLU A C 1
ATOM 2148 O O . GLU A 1 292 ? 0.634 4.065 12.842 1.00 98.50 292 GLU A O 1
ATOM 2153 N N . GLY A 1 293 ? -0.478 4.965 14.558 1.00 98.06 293 GLY A N 1
ATOM 2154 C CA . GLY A 1 293 ? -0.487 6.326 14.009 1.00 98.06 293 GLY A CA 1
ATOM 2155 C C . GLY A 1 293 ? -0.630 7.406 15.078 1.00 98.06 293 GLY A C 1
ATOM 2156 O O . GLY A 1 293 ? -0.810 7.113 16.261 1.00 98.06 293 GLY A O 1
ATOM 2157 N N . GLY A 1 294 ? -0.562 8.675 14.672 1.00 98.06 294 GLY A N 1
ATOM 2158 C CA . GLY A 1 294 ? -0.839 9.807 15.558 1.00 98.06 294 GLY A CA 1
ATOM 2159 C C . GLY A 1 294 ? -2.297 9.771 15.997 1.00 98.06 294 GLY A C 1
ATOM 2160 O O . GLY A 1 294 ? -2.596 9.662 17.182 1.00 98.06 294 GLY A O 1
ATOM 2161 N N . GLN A 1 295 ? -3.185 9.753 15.009 1.00 98.38 295 GLN A N 1
ATOM 2162 C CA . GLN A 1 295 ? -4.608 9.445 15.122 1.00 98.38 295 GLN A CA 1
ATOM 2163 C C . GLN A 1 295 ? -4.881 8.218 14.251 1.00 98.38 295 GLN A C 1
ATOM 2165 O O . GLN A 1 295 ? -4.267 8.089 13.191 1.00 98.38 295 GLN A O 1
ATOM 2170 N N . VAL A 1 296 ? -5.783 7.334 14.670 1.00 98.75 296 VAL A N 1
ATOM 2171 C CA . VAL A 1 296 ? -6.126 6.123 13.912 1.00 98.75 296 VAL A CA 1
ATOM 2172 C C . VAL A 1 296 ? -7.635 6.059 13.709 1.00 98.75 296 VAL A C 1
ATOM 2174 O O . VAL A 1 296 ? -8.396 6.205 14.661 1.00 98.75 296 VAL A O 1
ATOM 2177 N N . SER A 1 297 ? -8.067 5.843 12.469 1.00 98.75 297 SER A N 1
ATOM 2178 C CA . SER A 1 297 ? -9.466 5.593 12.123 1.00 98.75 297 SER A CA 1
ATOM 2179 C C . SER A 1 297 ? -9.550 4.389 11.193 1.00 98.75 297 SER A C 1
ATOM 2181 O O . SER A 1 297 ? -8.935 4.380 10.125 1.00 98.75 297 SER A O 1
ATOM 2183 N N . LEU A 1 298 ? -10.272 3.363 11.636 1.00 98.81 298 LEU A N 1
ATOM 2184 C CA . LEU A 1 298 ? -10.433 2.100 10.929 1.00 98.81 298 LEU A CA 1
ATOM 2185 C C . LEU A 1 298 ? -11.912 1.830 10.677 1.00 98.81 298 LEU A C 1
ATOM 2187 O O . LEU A 1 298 ? -12.732 1.939 11.590 1.00 98.81 298 LEU A O 1
ATOM 2191 N N . HIS A 1 299 ? -12.237 1.450 9.449 1.00 98.75 299 HIS A N 1
ATOM 2192 C CA . HIS A 1 299 ? -13.593 1.115 9.042 1.00 98.75 299 HIS A CA 1
ATOM 2193 C C . HIS A 1 299 ? -13.624 -0.243 8.340 1.00 98.75 299 HIS A C 1
ATOM 2195 O O . HIS A 1 299 ? -12.895 -0.463 7.375 1.00 98.75 299 HIS A O 1
ATOM 2201 N N . ALA A 1 300 ? -14.482 -1.138 8.816 1.00 98.69 300 ALA A N 1
ATOM 2202 C CA . ALA A 1 300 ? -14.830 -2.380 8.147 1.00 98.69 300 ALA A CA 1
ATOM 2203 C C . ALA A 1 300 ? -16.335 -2.388 7.874 1.00 98.69 300 ALA A C 1
ATOM 2205 O O . ALA A 1 300 ? -17.137 -2.311 8.810 1.00 98.69 300 ALA A O 1
ATOM 2206 N N . GLY A 1 301 ? -16.729 -2.467 6.603 1.00 98.38 301 GLY A N 1
ATOM 2207 C CA . GLY A 1 301 ? -18.140 -2.388 6.229 1.00 98.38 301 GLY A CA 1
ATOM 2208 C C . GLY A 1 301 ? -18.976 -3.545 6.779 1.00 98.38 301 GLY A C 1
ATOM 2209 O O . GLY A 1 301 ? -20.130 -3.329 7.142 1.00 98.38 301 GLY A O 1
ATOM 2210 N N . GLU A 1 302 ? -18.386 -4.732 6.960 1.00 98.25 302 GLU A N 1
ATOM 2211 C CA . GLU A 1 302 ? -19.054 -5.890 7.558 1.00 98.25 302 GLU A CA 1
ATOM 2212 C C . GLU A 1 302 ? -18.370 -6.393 8.831 1.00 98.25 302 GLU A C 1
ATOM 2214 O O . GLU A 1 302 ? -19.005 -6.412 9.886 1.00 98.25 302 GLU A O 1
ATOM 2219 N N . SER A 1 303 ? -17.109 -6.823 8.764 1.00 98.44 303 SER A N 1
ATOM 2220 C CA . SER A 1 303 ? -16.470 -7.557 9.863 1.00 98.44 303 SER A CA 1
ATOM 2221 C C . SER A 1 303 ? -15.067 -7.070 10.205 1.00 98.44 303 SER A C 1
ATOM 2223 O O . SER A 1 303 ? -14.254 -6.748 9.344 1.00 98.44 303 SER A O 1
ATOM 2225 N N . PHE A 1 304 ? -14.778 -7.038 11.499 1.00 98.69 304 PHE A N 1
ATOM 2226 C CA . PHE A 1 304 ? -13.477 -6.698 12.053 1.00 98.69 304 PHE A CA 1
ATOM 2227 C C . PHE A 1 304 ? -12.979 -7.867 12.903 1.00 98.69 304 PHE A C 1
ATOM 2229 O O . PHE A 1 304 ? -13.687 -8.317 13.802 1.00 98.69 304 PHE A O 1
ATOM 2236 N N . SER A 1 305 ? -11.773 -8.357 12.640 1.00 98.62 305 SER A N 1
ATOM 2237 C CA . SER A 1 305 ? -11.181 -9.473 13.375 1.00 98.62 305 SER A CA 1
ATOM 2238 C C . SER A 1 305 ? -9.721 -9.185 13.704 1.00 98.62 305 SER A C 1
ATOM 2240 O O . SER A 1 305 ? -8.944 -8.772 12.842 1.00 98.62 305 SER A O 1
ATOM 2242 N N . MET A 1 306 ? -9.349 -9.406 14.961 1.00 98.69 306 MET A N 1
ATOM 2243 C CA . MET A 1 306 ? -7.968 -9.386 15.427 1.00 98.69 306 MET A CA 1
ATOM 2244 C C . MET A 1 306 ? -7.670 -10.671 16.182 1.00 98.69 306 MET A C 1
ATOM 2246 O O . MET A 1 306 ? -8.340 -10.964 17.163 1.00 98.69 306 MET A O 1
ATOM 2250 N N . GLU A 1 307 ? -6.624 -11.382 15.794 1.00 97.88 307 GLU A N 1
ATOM 2251 C CA . GLU A 1 307 ? -6.178 -12.618 16.431 1.00 97.88 307 GLU A CA 1
ATOM 2252 C C . GLU A 1 307 ? -4.693 -12.557 16.796 1.00 97.88 307 GLU A C 1
ATOM 2254 O O . GLU A 1 307 ? -3.910 -11.762 16.256 1.00 97.88 307 GLU A O 1
ATOM 2259 N N . GLY A 1 308 ? -4.302 -13.406 17.745 1.00 95.69 308 GLY A N 1
ATOM 2260 C CA . GLY A 1 308 ? -2.956 -13.413 18.305 1.00 95.69 308 GLY A CA 1
ATOM 2261 C C . GLY A 1 308 ? -2.575 -12.075 18.949 1.00 95.69 308 GLY A C 1
ATOM 2262 O O . GLY A 1 308 ? -3.407 -11.279 19.376 1.00 95.69 308 GLY A O 1
ATOM 2263 N N . ARG A 1 309 ? -1.277 -11.773 18.977 1.00 97.62 309 ARG A N 1
ATOM 2264 C CA . ARG A 1 309 ? -0.718 -10.571 19.626 1.00 97.62 309 ARG A CA 1
ATOM 2265 C C . ARG A 1 309 ? -0.823 -9.308 18.765 1.00 97.62 309 ARG A C 1
ATOM 2267 O O . ARG A 1 309 ? 0.014 -8.410 18.886 1.00 97.62 309 ARG A O 1
ATOM 2274 N N . SER A 1 310 ? -1.835 -9.239 17.905 1.00 98.38 310 SER A N 1
ATOM 2275 C CA . SER A 1 310 ? -2.097 -8.101 17.028 1.00 98.38 310 SER A CA 1
ATOM 2276 C C . SER A 1 310 ? -2.382 -6.830 17.834 1.00 98.38 310 SER A C 1
ATOM 2278 O O . SER A 1 310 ? -3.062 -6.865 18.863 1.00 98.38 310 SER A O 1
ATOM 2280 N N . GLN A 1 311 ? -1.868 -5.689 17.373 1.00 98.62 311 GLN A N 1
ATOM 2281 C CA . GLN A 1 311 ? -1.963 -4.411 18.085 1.00 98.62 311 GLN A CA 1
ATOM 2282 C C . GLN A 1 311 ? -2.439 -3.275 17.182 1.00 98.62 311 GLN A C 1
ATOM 2284 O O . GLN A 1 311 ? -1.918 -3.076 16.087 1.00 98.62 311 GLN A O 1
ATOM 2289 N N . ILE A 1 312 ? -3.363 -2.464 17.689 1.00 98.69 312 ILE A N 1
ATOM 2290 C CA . ILE A 1 312 ? -3.761 -1.191 17.083 1.00 98.69 312 ILE A CA 1
ATOM 2291 C C . ILE A 1 312 ? -3.539 -0.093 18.116 1.00 98.69 312 ILE A C 1
ATOM 2293 O O . ILE A 1 312 ? -4.001 -0.215 19.249 1.00 98.69 312 ILE A O 1
ATOM 2297 N N . ALA A 1 313 ? -2.832 0.975 17.751 1.00 98.50 313 ALA A N 1
ATOM 2298 C CA . ALA A 1 313 ? -2.546 2.055 18.685 1.00 98.50 313 ALA A CA 1
ATOM 2299 C C . ALA A 1 313 ? -2.595 3.452 18.056 1.00 98.50 313 ALA A C 1
ATOM 2301 O O . ALA A 1 313 ? -2.032 3.686 16.986 1.00 98.50 313 ALA A O 1
ATOM 2302 N N . SER A 1 314 ? -3.198 4.405 18.770 1.00 98.50 314 SER A N 1
ATOM 2303 C CA . SER A 1 314 ? -3.031 5.838 18.511 1.00 98.50 314 SER A CA 1
ATOM 2304 C C . SER A 1 314 ? -2.087 6.441 19.548 1.00 98.50 314 SER A C 1
ATOM 2306 O O . SER A 1 314 ? -2.154 6.122 20.736 1.00 98.50 314 SER A O 1
ATOM 2308 N N . THR A 1 315 ? -1.181 7.310 19.105 1.00 97.75 315 THR A N 1
ATOM 2309 C CA . THR A 1 315 ? -0.108 7.857 19.954 1.00 97.75 315 THR A CA 1
ATOM 2310 C C . THR A 1 315 ? -0.362 9.289 20.415 1.00 97.75 315 THR A C 1
ATOM 2312 O O . THR A 1 315 ? 0.085 9.656 21.497 1.00 97.75 315 THR A O 1
ATOM 2315 N N . LEU A 1 316 ? -1.075 10.098 19.625 1.00 96.88 316 LEU A N 1
ATOM 2316 C CA . LEU A 1 316 ? -1.238 11.542 19.857 1.00 96.88 316 LEU A CA 1
ATOM 2317 C C . LEU A 1 316 ? -2.689 12.033 19.816 1.00 96.88 316 LEU A C 1
ATOM 2319 O O . LEU A 1 316 ? -2.964 13.115 20.318 1.00 96.88 316 LEU A O 1
ATOM 2323 N N . GLY A 1 317 ? -3.604 11.274 19.219 1.00 97.06 317 GLY A N 1
ATOM 2324 C CA . GLY A 1 317 ? -5.007 11.644 19.076 1.00 97.06 317 GLY A CA 1
ATOM 2325 C C . GLY A 1 317 ? -5.938 10.449 19.222 1.00 97.06 317 GLY A C 1
ATOM 2326 O O . GLY A 1 317 ? -5.557 9.399 19.744 1.00 97.06 317 GLY A O 1
ATOM 2327 N N . ASN A 1 318 ? -7.171 10.623 18.754 1.00 98.25 318 ASN A N 1
ATOM 2328 C CA . ASN A 1 318 ? -8.231 9.634 18.923 1.00 98.25 318 ASN A CA 1
ATOM 2329 C C . ASN A 1 318 ? -7.936 8.326 18.171 1.00 98.25 318 ASN A C 1
ATOM 2331 O O . ASN A 1 318 ? -7.235 8.305 17.151 1.00 98.25 318 ASN A O 1
ATOM 2335 N N . LEU A 1 319 ? -8.518 7.245 18.677 1.00 98.69 319 LEU A N 1
ATOM 2336 C CA . LEU A 1 319 ? -8.589 5.956 18.002 1.00 98.69 319 LEU A CA 1
ATOM 2337 C C . LEU A 1 319 ? -10.065 5.638 17.778 1.00 98.69 319 LEU A C 1
ATOM 2339 O O . LEU A 1 319 ? -10.801 5.516 18.750 1.00 98.69 319 LEU A O 1
ATOM 2343 N N . SER A 1 320 ? -10.488 5.502 16.522 1.00 98.75 320 SER A N 1
ATOM 2344 C CA . SER A 1 320 ? -11.849 5.086 16.170 1.00 98.75 320 SER A CA 1
ATOM 2345 C C . SER A 1 320 ? -11.816 3.797 15.348 1.00 98.75 320 SER A C 1
ATOM 2347 O O . SER A 1 320 ? -11.093 3.717 14.352 1.00 98.75 320 SER A O 1
ATOM 2349 N N . VAL A 1 321 ? -12.575 2.783 15.764 1.00 98.75 321 VAL A N 1
ATOM 2350 C CA . VAL A 1 321 ? -12.794 1.538 15.011 1.00 98.75 321 VAL A CA 1
ATOM 2351 C C . VAL A 1 321 ? -14.287 1.362 14.795 1.00 98.75 321 VAL A C 1
ATOM 2353 O O . VAL A 1 321 ? -15.054 1.370 15.752 1.00 98.75 321 VAL A O 1
ATOM 2356 N N . THR A 1 322 ? -14.703 1.188 13.544 1.00 98.69 322 THR A N 1
ATOM 2357 C CA . THR A 1 322 ? -16.097 0.916 13.180 1.00 98.69 322 THR A CA 1
ATOM 2358 C C . THR A 1 322 ? -16.199 -0.387 12.396 1.00 98.69 322 THR A C 1
ATOM 2360 O O . THR A 1 322 ? -15.482 -0.564 11.414 1.00 98.69 322 THR A O 1
ATOM 2363 N N . ALA A 1 323 ? -17.121 -1.260 12.794 1.00 98.56 323 ALA A N 1
ATOM 2364 C CA . ALA A 1 323 ? -17.482 -2.485 12.089 1.00 98.56 323 ALA A CA 1
ATOM 2365 C C . ALA A 1 323 ? -18.992 -2.530 11.804 1.00 98.56 323 ALA A C 1
ATOM 2367 O O . ALA A 1 323 ? -19.802 -2.044 12.599 1.00 98.56 323 ALA A O 1
ATOM 2368 N N . GLY A 1 324 ? -19.389 -3.139 10.687 1.00 98.12 324 GLY A N 1
ATOM 2369 C CA . GLY A 1 324 ? -20.798 -3.306 10.331 1.00 98.12 324 GLY A CA 1
ATOM 2370 C C . GLY A 1 324 ? -21.547 -4.246 11.271 1.00 98.12 324 GLY A C 1
ATOM 2371 O O . GLY A 1 324 ? -22.399 -3.826 12.048 1.00 98.12 324 GLY A O 1
ATOM 2372 N N . THR A 1 325 ? -21.244 -5.537 11.199 1.00 97.06 325 THR A N 1
ATOM 2373 C CA . THR A 1 325 ? -22.021 -6.608 11.834 1.00 97.06 325 THR A CA 1
ATOM 2374 C C . THR A 1 325 ? -21.275 -7.303 12.964 1.00 97.06 325 THR A C 1
ATOM 2376 O O . THR A 1 325 ? -21.897 -7.652 13.963 1.00 97.06 325 THR A O 1
ATOM 2379 N N . THR A 1 326 ? -19.967 -7.520 12.849 1.00 97.81 326 THR A N 1
ATOM 2380 C CA . THR A 1 326 ? -19.206 -8.269 13.858 1.00 97.81 326 THR A CA 1
ATOM 2381 C C . THR A 1 326 ? -17.837 -7.656 14.072 1.00 97.81 326 THR A C 1
ATOM 2383 O O . THR A 1 326 ? -17.137 -7.342 13.114 1.00 97.81 326 THR A O 1
ATOM 2386 N N . ALA A 1 327 ? -17.446 -7.533 15.335 1.00 98.56 327 ALA A N 1
ATOM 2387 C CA . ALA A 1 327 ? -16.075 -7.267 15.724 1.00 98.56 327 ALA A CA 1
ATOM 2388 C C . ALA A 1 327 ? -15.596 -8.340 16.705 1.00 98.56 327 ALA A C 1
ATOM 2390 O O . ALA A 1 327 ? -16.304 -8.666 17.658 1.00 98.56 327 ALA A O 1
ATOM 2391 N N . GLN A 1 328 ? -14.400 -8.872 16.484 1.00 98.62 328 GLN A N 1
ATOM 2392 C CA . GLN A 1 328 ? -13.785 -9.892 17.324 1.00 98.62 328 GLN A CA 1
ATOM 2393 C C . GLN A 1 328 ? -12.349 -9.503 17.665 1.00 98.62 328 GLN A C 1
ATOM 2395 O O . GLN A 1 328 ? -11.561 -9.170 16.782 1.00 98.62 328 GLN A O 1
ATOM 2400 N N . LEU A 1 329 ? -12.015 -9.562 18.953 1.00 98.62 329 LEU A N 1
ATOM 2401 C CA . LEU A 1 329 ? -10.646 -9.516 19.451 1.00 98.62 329 LEU A CA 1
ATOM 2402 C C . LEU A 1 329 ? -10.356 -10.839 20.161 1.00 98.62 329 LEU A C 1
ATOM 2404 O O . LEU A 1 329 ? -10.912 -11.132 21.222 1.00 98.62 329 LEU A O 1
ATOM 2408 N N . GLY A 1 330 ? -9.494 -11.633 19.550 1.00 97.25 330 GLY A N 1
ATOM 2409 C CA . GLY A 1 330 ? -9.045 -12.922 20.032 1.00 97.25 330 GLY A CA 1
ATOM 2410 C C . GLY A 1 330 ? -7.871 -12.845 21.001 1.00 97.25 330 GLY A C 1
ATOM 2411 O O . GLY A 1 330 ? -7.615 -11.833 21.658 1.00 97.25 330 GLY A O 1
ATOM 2412 N N . GLN A 1 331 ? -7.153 -13.958 21.124 1.00 93.94 331 GLN A N 1
ATOM 2413 C CA . GLN A 1 331 ? -6.181 -14.161 22.195 1.00 93.94 331 GLN A CA 1
ATOM 2414 C C . GLN A 1 331 ? -5.025 -13.150 22.143 1.00 93.94 331 GLN A C 1
ATOM 2416 O O . GLN A 1 331 ? -4.211 -13.201 21.233 1.00 93.94 331 GLN A O 1
ATOM 2421 N N . GLU A 1 332 ? -4.905 -12.306 23.176 1.00 97.62 332 GLU A N 1
ATOM 2422 C CA . GLU A 1 332 ? -3.846 -11.289 23.351 1.00 97.62 332 GLU A CA 1
ATOM 2423 C C . GLU A 1 332 ? -3.926 -10.069 22.403 1.00 97.62 332 GLU A C 1
ATOM 2425 O O . GLU A 1 332 ? -3.019 -9.227 22.418 1.00 97.62 332 GLU A O 1
ATOM 2430 N N . ALA A 1 333 ? -5.012 -9.921 21.634 1.00 98.44 333 ALA A N 1
ATOM 2431 C CA . ALA A 1 333 ? -5.223 -8.783 20.738 1.00 98.44 333 ALA A CA 1
ATOM 2432 C C . ALA A 1 333 ? -5.482 -7.481 21.520 1.00 98.44 333 ALA A C 1
ATOM 2434 O O . ALA A 1 333 ? -6.260 -7.460 22.475 1.00 98.44 333 ALA A O 1
ATOM 2435 N N . LYS A 1 334 ? -4.852 -6.364 21.129 1.00 98.69 334 LYS A N 1
ATOM 2436 C CA . LYS A 1 334 ? -4.934 -5.097 21.886 1.00 98.69 334 LYS A CA 1
ATOM 2437 C C . LYS A 1 334 ? -5.249 -3.895 21.012 1.00 98.69 334 LYS A C 1
ATOM 2439 O O . LYS A 1 334 ? -4.612 -3.684 19.982 1.00 98.69 334 LYS A O 1
ATOM 2444 N N . ILE A 1 335 ? -6.160 -3.053 21.489 1.00 98.69 335 ILE A N 1
ATOM 2445 C CA . ILE A 1 335 ? -6.462 -1.741 20.911 1.00 98.69 335 ILE A CA 1
ATOM 2446 C C . ILE A 1 335 ? -6.219 -0.679 21.980 1.00 98.69 335 ILE A C 1
ATOM 2448 O O . ILE A 1 335 ? -6.817 -0.750 23.051 1.00 98.69 335 ILE A O 1
ATOM 2452 N N . SER A 1 336 ? -5.357 0.299 21.696 1.00 98.50 336 SER A N 1
ATOM 2453 C CA . SER A 1 336 ? -4.896 1.285 22.682 1.00 98.50 336 SER A CA 1
ATOM 2454 C C . SER A 1 336 ? -4.952 2.725 22.170 1.00 98.50 336 SER A C 1
ATOM 2456 O O . SER A 1 336 ? -4.247 3.076 21.225 1.00 98.50 336 SER A O 1
ATOM 2458 N N . ALA A 1 337 ? -5.705 3.597 22.838 1.00 98.12 337 ALA A N 1
ATOM 2459 C CA . ALA A 1 337 ? -5.742 5.031 22.546 1.00 98.12 337 ALA A CA 1
ATOM 2460 C C . ALA A 1 337 ? -4.920 5.827 23.576 1.00 98.12 337 ALA A C 1
ATOM 2462 O O . ALA A 1 337 ? -5.400 6.132 24.665 1.00 98.12 337 ALA A O 1
ATOM 2463 N N . TYR A 1 338 ? -3.656 6.147 23.275 1.00 97.19 338 TYR A N 1
ATOM 2464 C CA . TYR A 1 338 ? -2.774 6.834 24.237 1.00 97.19 338 TYR A CA 1
ATOM 2465 C C . TYR A 1 338 ? -2.917 8.358 24.223 1.00 97.19 338 TYR A C 1
ATOM 2467 O O . TYR A 1 338 ? -2.683 9.005 25.246 1.00 97.19 338 TYR A O 1
ATOM 2475 N N . GLY A 1 339 ? -3.258 8.931 23.068 1.00 92.94 339 GLY A N 1
ATOM 2476 C CA . GLY A 1 339 ? -3.252 10.380 22.860 1.00 92.94 339 GLY A CA 1
ATOM 2477 C C . GLY A 1 339 ? -4.625 11.050 22.836 1.00 92.94 339 GLY A C 1
ATOM 2478 O O . GLY A 1 339 ? -4.689 12.273 22.811 1.00 92.94 339 GLY A O 1
ATOM 2479 N N . GLY A 1 340 ? -5.714 10.284 22.836 1.00 96.94 340 GLY A N 1
ATOM 2480 C CA . GLY A 1 340 ? -7.068 10.819 22.720 1.00 96.94 340 GLY A CA 1
ATOM 2481 C C . GLY A 1 340 ? -8.128 9.784 23.064 1.00 96.94 340 GLY A C 1
ATOM 2482 O O . GLY A 1 340 ? -7.804 8.706 23.557 1.00 96.94 340 GLY A O 1
ATOM 2483 N N . ASP A 1 341 ? -9.390 10.123 22.812 1.00 98.00 341 ASP A N 1
ATOM 2484 C CA . ASP A 1 341 ? -10.519 9.254 23.146 1.00 98.00 341 ASP A CA 1
ATOM 2485 C C . ASP A 1 341 ? -10.494 7.964 22.295 1.00 98.00 341 ASP A C 1
ATOM 2487 O O . ASP A 1 341 ? -10.103 7.975 21.119 1.00 98.00 341 ASP A O 1
ATOM 2491 N N . LEU A 1 342 ? -10.928 6.856 22.901 1.00 98.44 342 LEU A N 1
ATOM 2492 C CA . LEU A 1 342 ? -11.195 5.590 22.217 1.00 98.44 342 LEU A CA 1
ATOM 2493 C C . LEU A 1 342 ? -12.674 5.514 21.832 1.00 98.44 342 LEU A C 1
ATOM 2495 O O . LEU A 1 342 ? -13.541 5.549 22.703 1.00 98.44 342 LEU A O 1
ATOM 2499 N N . GLU A 1 343 ? -12.958 5.330 20.552 1.00 98.62 343 GLU A N 1
ATOM 2500 C CA . GLU A 1 343 ? -14.294 5.072 20.025 1.00 98.62 343 GLU A CA 1
ATOM 2501 C C . GLU A 1 343 ? -14.316 3.701 19.338 1.00 98.62 343 GLU A C 1
ATOM 2503 O O . GLU A 1 343 ? -13.520 3.423 18.440 1.00 98.62 343 GLU A O 1
ATOM 2508 N N . PHE A 1 344 ? -15.217 2.819 19.766 1.00 98.62 344 PHE A N 1
ATOM 2509 C CA . PHE A 1 344 ? -15.380 1.495 19.173 1.00 98.62 344 PHE A CA 1
ATOM 2510 C C . PHE A 1 344 ? -16.853 1.245 18.860 1.00 98.62 344 PHE A C 1
ATOM 2512 O O . PHE A 1 344 ? -17.679 1.170 19.769 1.00 98.62 344 PHE A O 1
ATOM 2519 N N . ILE A 1 345 ? -17.188 1.111 17.580 1.00 98.38 345 ILE A N 1
ATOM 2520 C CA . ILE A 1 345 ? -18.567 1.014 17.103 1.00 98.38 345 ILE A CA 1
ATOM 2521 C C . ILE A 1 345 ? -18.765 -0.294 16.336 1.00 98.38 345 ILE A C 1
ATOM 2523 O O . ILE A 1 345 ? -18.056 -0.580 15.376 1.00 98.38 345 ILE A O 1
ATOM 2527 N N . VAL A 1 346 ? -19.777 -1.069 16.722 1.00 97.88 346 VAL A N 1
ATOM 2528 C CA . VAL A 1 346 ? -20.324 -2.184 15.940 1.00 97.88 346 VAL A CA 1
ATOM 2529 C C . VAL A 1 346 ? -21.780 -1.859 15.634 1.00 97.88 346 VAL A C 1
ATOM 2531 O O . VAL A 1 346 ? -22.607 -1.850 16.544 1.00 97.88 346 VAL A O 1
ATOM 2534 N N . ASN A 1 347 ? -22.109 -1.581 14.374 1.00 95.88 347 ASN A N 1
ATOM 2535 C CA . ASN A 1 347 ? -23.410 -1.006 14.013 1.00 95.88 347 ASN A CA 1
ATOM 2536 C C . ASN A 1 347 ? -24.585 -1.973 14.244 1.00 95.88 347 ASN A C 1
ATOM 2538 O O . ASN A 1 347 ? -25.569 -1.624 14.882 1.00 95.88 347 ASN A O 1
ATOM 2542 N N . GLU A 1 348 ? -24.512 -3.207 13.753 1.00 95.38 348 GLU A N 1
ATOM 2543 C CA . GLU A 1 348 ? -25.685 -4.091 13.691 1.00 95.38 348 GLU A CA 1
ATOM 2544 C C . GLU A 1 348 ? -25.566 -5.394 14.478 1.00 95.38 348 GLU A C 1
ATOM 2546 O O . GLU A 1 348 ? -26.564 -6.111 14.629 1.00 95.38 348 GLU A O 1
ATOM 2551 N N . GLY A 1 349 ? -24.384 -5.732 14.987 1.00 95.56 349 GLY A N 1
ATOM 2552 C CA . GLY A 1 349 ? -24.200 -7.002 15.679 1.00 95.56 349 GLY A CA 1
ATOM 2553 C C . GLY A 1 349 ? -23.279 -6.943 16.879 1.00 95.56 349 GLY A C 1
ATOM 2554 O O . GLY A 1 349 ? -23.478 -6.106 17.759 1.00 95.56 349 GLY A O 1
ATOM 2555 N N . ASN A 1 350 ? -22.394 -7.928 16.992 1.00 97.38 350 ASN A N 1
ATOM 2556 C CA . ASN A 1 350 ? -21.768 -8.285 18.260 1.00 97.38 350 ASN A CA 1
ATOM 2557 C C . ASN A 1 350 ? -20.310 -7.832 18.326 1.00 97.38 350 ASN A C 1
ATOM 2559 O O . ASN A 1 350 ? -19.594 -7.873 17.324 1.00 97.38 350 ASN A O 1
ATOM 2563 N N . LEU A 1 351 ? -19.879 -7.465 19.531 1.00 98.25 351 LEU A N 1
ATOM 2564 C CA . LEU A 1 351 ? -18.470 -7.355 19.886 1.00 98.25 351 LEU A CA 1
ATOM 2565 C C . LEU A 1 351 ? -18.092 -8.552 20.757 1.00 98.25 351 LEU A C 1
ATOM 2567 O O . LEU A 1 351 ? -18.680 -8.744 21.823 1.00 98.25 351 LEU A O 1
ATOM 2571 N N . TYR A 1 352 ? -17.101 -9.318 20.314 1.00 98.62 352 TYR A N 1
ATOM 2572 C CA . TYR A 1 352 ? -16.537 -10.441 21.048 1.00 98.62 352 TYR A CA 1
ATOM 2573 C C . TYR A 1 352 ? -15.119 -10.118 21.525 1.00 98.62 352 TYR A C 1
ATOM 2575 O O . TYR A 1 352 ? -14.266 -9.740 20.722 1.00 98.62 352 TYR A O 1
ATOM 2583 N N . LEU A 1 353 ? -14.871 -10.286 22.822 1.00 98.56 353 LEU A N 1
ATOM 2584 C CA . LEU A 1 353 ? -13.565 -10.144 23.460 1.00 98.56 353 LEU A CA 1
ATOM 2585 C C . LEU A 1 353 ? -13.201 -11.479 24.130 1.00 98.56 353 LEU A C 1
ATOM 2587 O O . LEU A 1 353 ? -13.852 -11.891 25.091 1.00 98.56 353 LEU A O 1
ATOM 2591 N N . TYR A 1 354 ? -12.170 -12.155 23.625 1.00 98.19 354 TYR A N 1
ATOM 2592 C CA . TYR A 1 354 ? -11.730 -13.481 24.081 1.00 98.19 354 TYR A CA 1
ATOM 2593 C C . TYR A 1 354 ? -10.306 -13.464 24.645 1.00 98.19 354 TYR A C 1
ATOM 2595 O O . TYR A 1 354 ? -9.558 -12.504 24.438 1.00 98.19 354 TYR A O 1
ATOM 2603 N N . GLY A 1 355 ? -9.903 -14.533 25.339 1.00 97.25 355 GLY A N 1
ATOM 2604 C CA . GLY A 1 355 ? -8.536 -14.711 25.830 1.00 97.25 355 GLY A CA 1
ATOM 2605 C C . GLY A 1 355 ? -8.049 -13.542 26.691 1.00 97.25 355 GLY A C 1
ATOM 2606 O O . GLY A 1 355 ? -8.715 -13.139 27.638 1.00 97.25 355 GLY A O 1
ATOM 2607 N N . GLU A 1 356 ? -6.880 -12.993 26.358 1.00 98.00 356 GLU A N 1
ATOM 2608 C CA . GLU A 1 356 ? -6.308 -11.789 26.988 1.00 98.00 356 GLU A CA 1
ATOM 2609 C C . GLU A 1 356 ? -6.495 -10.523 26.128 1.00 98.00 356 GLU A C 1
ATOM 2611 O O . GLU A 1 356 ? -5.652 -9.619 26.142 1.00 98.00 356 GLU A O 1
ATOM 2616 N N . SER A 1 357 ? -7.561 -10.467 25.321 1.00 98.44 357 SER A N 1
ATOM 2617 C CA . SER A 1 357 ? -7.862 -9.274 24.527 1.00 98.44 357 SER A CA 1
ATOM 2618 C C . SER A 1 357 ? -8.118 -8.051 25.405 1.00 98.44 357 SER A C 1
ATOM 2620 O O . SER A 1 357 ? -8.665 -8.156 26.509 1.00 98.44 357 SER A O 1
ATOM 2622 N N . ALA A 1 358 ? -7.735 -6.870 24.914 1.00 98.44 358 ALA A N 1
ATOM 2623 C CA . ALA A 1 358 ? -7.928 -5.638 25.665 1.00 98.44 358 ALA A CA 1
ATOM 2624 C C . ALA A 1 358 ? -8.277 -4.417 24.804 1.00 98.44 358 ALA A C 1
ATOM 2626 O O . ALA A 1 358 ? -7.627 -4.138 23.794 1.00 98.44 358 ALA A O 1
ATOM 2627 N N . LEU A 1 359 ? -9.251 -3.641 25.285 1.00 98.50 359 LEU A N 1
ATOM 2628 C CA . LEU A 1 359 ? -9.521 -2.268 24.856 1.00 98.50 359 LEU A CA 1
ATOM 2629 C C . LEU A 1 359 ? -8.974 -1.306 25.916 1.00 98.50 359 LEU A C 1
ATOM 2631 O O . LEU A 1 359 ? -9.404 -1.355 27.068 1.00 98.50 359 LEU A O 1
ATOM 2635 N N . LEU A 1 360 ? -8.020 -0.453 25.544 1.00 98.31 360 LEU A N 1
ATOM 2636 C CA . LEU A 1 360 ? -7.240 0.369 26.468 1.00 98.31 360 LEU A CA 1
ATOM 2637 C C . LEU A 1 360 ? -7.343 1.862 26.114 1.00 98.31 360 LEU A C 1
ATOM 2639 O O . LEU A 1 360 ? -7.041 2.273 24.997 1.00 98.31 360 LEU A O 1
ATOM 2643 N N . SER A 1 361 ? -7.691 2.693 27.094 1.00 97.19 361 SER A N 1
ATOM 2644 C CA . SER A 1 361 ? -7.673 4.160 26.994 1.00 97.19 361 SER A CA 1
ATOM 2645 C C . SER A 1 361 ? -7.103 4.768 28.281 1.00 97.19 361 SER A C 1
ATOM 2647 O O . SER A 1 361 ? -7.842 5.187 29.176 1.00 97.19 361 SER A O 1
ATOM 2649 N N . PRO A 1 362 ? -5.771 4.756 28.452 1.00 94.44 362 PRO A N 1
ATOM 2650 C CA . PRO A 1 362 ? -5.140 5.095 29.726 1.00 94.44 362 PRO A CA 1
ATOM 2651 C C . PRO A 1 362 ? -5.273 6.567 30.131 1.00 94.44 362 PRO A C 1
ATOM 2653 O O . PRO A 1 362 ? -5.085 6.878 31.299 1.00 94.44 362 PRO A O 1
ATOM 2656 N N . THR A 1 363 ? -5.542 7.477 29.196 1.00 93.62 363 THR A N 1
ATOM 2657 C CA . THR A 1 363 ? -5.445 8.928 29.439 1.00 93.62 363 THR A CA 1
ATOM 2658 C C . THR A 1 363 ? -6.742 9.687 29.163 1.00 93.62 363 THR A C 1
ATOM 2660 O O . THR A 1 363 ? -6.921 10.783 29.685 1.00 93.62 363 THR A O 1
ATOM 2663 N N . HIS A 1 364 ? -7.659 9.123 28.374 1.00 95.81 364 HIS A N 1
ATOM 2664 C CA . HIS A 1 364 ? -8.849 9.810 27.857 1.00 95.81 364 HIS A CA 1
ATOM 2665 C C . HIS A 1 364 ? -10.104 8.933 27.961 1.00 95.81 364 HIS A C 1
ATOM 2667 O O . HIS A 1 364 ? -10.045 7.814 28.469 1.00 95.81 364 HIS A O 1
ATOM 2673 N N . GLY A 1 365 ? -11.255 9.439 27.513 1.00 96.00 365 GLY A N 1
ATOM 2674 C CA . GLY A 1 365 ? -12.521 8.715 27.585 1.00 96.00 365 GLY A CA 1
ATOM 2675 C C . GLY A 1 365 ? -12.593 7.526 26.631 1.00 96.00 365 GLY A C 1
ATOM 2676 O O . GLY A 1 365 ? -11.831 7.422 25.671 1.00 96.00 365 GLY A O 1
ATOM 2677 N N . SER A 1 366 ? -13.532 6.623 26.896 1.00 97.75 366 SER A N 1
ATOM 2678 C CA . SER A 1 366 ? -13.875 5.545 25.969 1.00 97.75 366 SER A CA 1
ATOM 2679 C C . SER A 1 366 ? -15.369 5.495 25.724 1.00 97.75 366 SER A C 1
ATOM 2681 O O . SER A 1 366 ? -16.157 5.530 26.668 1.00 97.75 366 SER A O 1
ATOM 2683 N N . GLN A 1 367 ? -15.742 5.356 24.460 1.00 98.06 367 GLN A N 1
ATOM 2684 C CA . GLN A 1 367 ? -17.108 5.123 24.033 1.00 98.06 367 GLN A CA 1
ATOM 2685 C C . GLN A 1 367 ? -17.164 3.832 23.219 1.00 98.06 367 GLN A C 1
ATOM 2687 O O . GLN A 1 367 ? -16.485 3.693 22.205 1.00 98.06 367 GLN A O 1
ATOM 2692 N N . ILE A 1 368 ? -17.973 2.882 23.677 1.00 98.12 368 ILE A N 1
ATOM 2693 C CA . ILE A 1 368 ? -18.164 1.585 23.028 1.00 98.12 368 ILE A CA 1
ATOM 2694 C C . ILE A 1 368 ? -19.647 1.453 22.689 1.00 98.12 368 ILE A C 1
ATOM 2696 O O . ILE A 1 368 ? -20.479 1.442 23.592 1.00 98.12 368 ILE A O 1
ATOM 2700 N N . ILE A 1 369 ? -19.992 1.375 21.404 1.00 96.12 369 ILE A N 1
ATOM 2701 C CA . ILE A 1 369 ? -21.377 1.319 20.912 1.00 96.12 369 ILE A CA 1
ATOM 2702 C C . ILE A 1 369 ? -21.573 0.027 20.126 1.00 96.12 369 ILE A C 1
ATOM 2704 O O . ILE A 1 369 ? -20.847 -0.237 19.175 1.00 96.12 369 ILE A O 1
ATOM 2708 N N . ILE A 1 370 ? -22.550 -0.789 20.514 1.00 97.06 370 ILE A N 1
ATOM 2709 C CA . ILE A 1 370 ? -22.740 -2.138 19.975 1.00 97.06 370 ILE A CA 1
ATOM 2710 C C . ILE A 1 370 ? -24.203 -2.344 19.577 1.00 97.06 370 ILE A C 1
ATOM 2712 O O . ILE A 1 370 ? -25.129 -2.023 20.329 1.00 97.06 370 ILE A O 1
ATOM 2716 N N . GLY A 1 371 ? -24.416 -2.865 18.369 1.00 93.44 371 GLY A N 1
ATOM 2717 C CA . GLY A 1 371 ? -25.725 -3.103 17.756 1.00 93.44 371 GLY A CA 1
ATOM 2718 C C . GLY A 1 371 ? -26.567 -4.147 18.470 1.00 93.44 371 GLY A C 1
ATOM 2719 O O . GLY A 1 371 ? -27.767 -3.944 18.632 1.00 93.44 371 GLY A O 1
ATOM 2720 N N . LYS A 1 372 ? -25.941 -5.244 18.907 1.00 94.06 372 LYS A N 1
ATOM 2721 C CA . LYS A 1 372 ? -26.597 -6.356 19.607 1.00 94.06 372 LYS A CA 1
ATOM 2722 C C . LYS A 1 372 ? -25.950 -6.636 20.953 1.00 94.06 372 LYS A C 1
ATOM 2724 O O . LYS A 1 372 ? -26.450 -6.141 21.952 1.00 94.06 372 LYS A O 1
ATOM 2729 N N . SER A 1 373 ? -24.876 -7.427 21.002 1.00 96.19 373 SER A N 1
ATOM 2730 C CA . SER A 1 373 ? -24.333 -7.932 22.269 1.00 96.19 373 SER A CA 1
ATOM 2731 C C . SER A 1 373 ? -22.841 -7.679 22.432 1.00 96.19 373 SER A C 1
ATOM 2733 O O . SER A 1 373 ? -22.070 -7.820 21.484 1.00 96.19 373 SER A O 1
ATOM 2735 N N . LEU A 1 374 ? -22.448 -7.354 23.664 1.00 97.50 374 LEU A N 1
ATOM 2736 C CA . LEU A 1 374 ? -21.060 -7.403 24.116 1.00 97.50 374 LEU A CA 1
ATOM 2737 C C . LEU A 1 374 ? -20.832 -8.749 24.792 1.00 97.50 374 LEU A C 1
ATOM 2739 O O . LEU A 1 374 ? -21.494 -9.048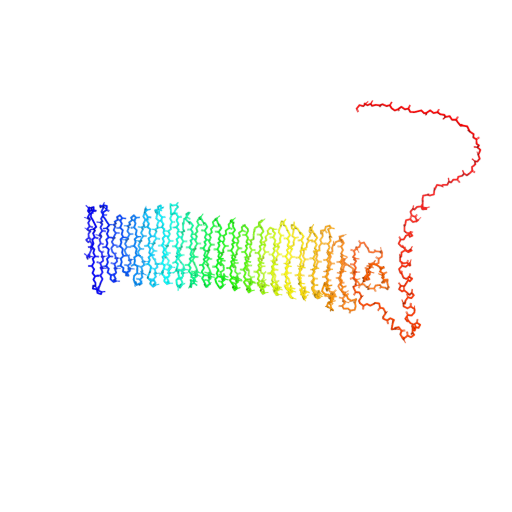 25.785 1.00 97.50 374 LEU A O 1
ATOM 2743 N N . ILE A 1 375 ? -19.900 -9.539 24.277 1.00 98.00 375 ILE A N 1
ATOM 2744 C CA . ILE A 1 375 ? -19.558 -10.848 24.825 1.00 98.00 375 ILE A CA 1
ATOM 2745 C C . ILE A 1 375 ? -18.085 -10.817 25.210 1.00 98.00 375 ILE A C 1
ATOM 2747 O O . ILE A 1 375 ? -17.215 -10.640 24.364 1.00 98.00 375 ILE A O 1
ATOM 2751 N N . MET A 1 376 ? -17.823 -10.953 26.504 1.00 98.50 376 MET A N 1
ATOM 2752 C CA . MET A 1 376 ? -16.492 -10.996 27.093 1.00 98.50 376 MET A CA 1
ATOM 2753 C C . MET A 1 376 ? -16.300 -12.359 27.748 1.00 98.50 376 MET A C 1
ATOM 2755 O O . MET A 1 376 ? -17.073 -12.737 28.634 1.00 98.50 376 MET A O 1
ATOM 2759 N N . GLU A 1 377 ? -15.244 -13.070 27.373 1.00 97.94 377 GLU A N 1
ATOM 2760 C CA . GLU A 1 377 ? -14.869 -14.353 27.972 1.00 97.94 377 GLU A CA 1
ATOM 2761 C C . GLU A 1 377 ? -13.394 -14.363 28.396 1.00 97.94 377 GLU A C 1
ATOM 2763 O O . GLU A 1 377 ? -12.654 -13.401 28.168 1.00 97.94 377 GLU A O 1
ATOM 2768 N N . ASP A 1 378 ? -12.993 -15.435 29.082 1.00 96.88 378 ASP A N 1
ATOM 2769 C CA . ASP A 1 378 ? -11.651 -15.625 29.633 1.00 96.88 378 ASP A CA 1
ATOM 2770 C C . ASP A 1 378 ? -11.175 -14.423 30.469 1.00 96.88 378 ASP A C 1
ATOM 2772 O O . ASP A 1 378 ? -11.865 -13.999 31.398 1.00 96.88 378 ASP A O 1
ATOM 2776 N N . PHE A 1 379 ? -10.001 -13.880 30.151 1.00 97.56 379 PHE A N 1
ATOM 2777 C CA . PHE A 1 379 ? -9.332 -12.789 30.854 1.00 97.56 379 PHE A CA 1
ATOM 2778 C C . PHE A 1 379 ? -9.444 -11.459 30.101 1.00 97.56 379 PHE A C 1
ATOM 2780 O O . PHE A 1 379 ? -8.625 -10.568 30.332 1.00 97.56 379 PHE A O 1
ATOM 2787 N N . SER A 1 380 ? -10.432 -11.320 29.211 1.00 98.38 380 SER A N 1
ATOM 2788 C CA . SER A 1 380 ? -10.618 -10.121 28.394 1.00 98.38 380 SER A CA 1
ATOM 2789 C C . SER A 1 380 ? -10.930 -8.881 29.238 1.00 98.38 380 SER A C 1
ATOM 2791 O O . SER A 1 380 ? -11.542 -8.958 30.316 1.00 98.38 380 SER A O 1
ATOM 2793 N N . GLN A 1 381 ? -10.468 -7.718 28.765 1.00 98.38 381 GLN A N 1
ATOM 2794 C CA . GLN A 1 381 ? -10.470 -6.485 29.556 1.00 98.38 381 GLN A CA 1
ATOM 2795 C C . GLN A 1 381 ? -10.898 -5.252 28.759 1.00 98.38 381 GLN A C 1
ATOM 2797 O O . GLN A 1 381 ? -10.512 -5.051 27.609 1.00 98.38 381 GLN A O 1
ATOM 2802 N N . ILE A 1 382 ? -11.634 -4.365 29.422 1.00 98.38 382 ILE A N 1
ATOM 2803 C CA . ILE A 1 382 ? -11.821 -2.977 28.994 1.00 98.38 382 ILE A CA 1
ATOM 2804 C C . ILE A 1 382 ? -11.236 -2.102 30.097 1.00 98.38 382 ILE A C 1
ATOM 2806 O O . ILE A 1 382 ? -11.709 -2.133 31.233 1.00 98.38 382 ILE A O 1
ATOM 2810 N N . GLN A 1 383 ? -10.192 -1.340 29.788 1.00 97.94 383 GLN A N 1
ATOM 2811 C CA . GLN A 1 383 ? -9.503 -0.507 30.763 1.00 97.94 383 GLN A CA 1
ATOM 2812 C C . GLN A 1 383 ? -9.430 0.939 30.296 1.00 97.94 383 GLN A C 1
ATOM 2814 O O . GLN A 1 383 ? -8.927 1.252 29.219 1.00 97.94 383 GLN A O 1
ATOM 2819 N N . ASN A 1 384 ? -9.866 1.834 31.163 1.00 96.31 384 ASN A N 1
ATOM 2820 C CA . ASN A 1 384 ? -9.790 3.262 30.968 1.00 96.31 384 ASN A CA 1
ATOM 2821 C C . ASN A 1 384 ? -9.312 3.912 32.269 1.00 96.31 384 ASN A C 1
ATOM 2823 O O . ASN A 1 384 ? -9.760 3.532 33.341 1.00 96.31 384 ASN A O 1
ATOM 2827 N N . HIS A 1 385 ? -8.396 4.871 32.199 1.00 93.88 385 HIS A N 1
ATOM 2828 C CA . HIS A 1 385 ? -8.024 5.680 33.373 1.00 93.88 385 HIS A CA 1
ATOM 2829 C C . HIS A 1 385 ? -8.118 7.180 33.092 1.00 93.88 385 HIS A C 1
ATOM 2831 O O . HIS A 1 385 ? -7.653 7.993 33.886 1.00 93.88 385 HIS A O 1
ATOM 2837 N N . GLY A 1 386 ? -8.719 7.554 31.963 1.00 92.38 386 GLY A N 1
ATOM 2838 C CA . GLY A 1 386 ? -9.002 8.938 31.630 1.00 92.38 386 GLY A CA 1
ATOM 2839 C C . GLY A 1 386 ? -10.169 9.484 32.438 1.00 92.38 386 GLY A C 1
ATOM 2840 O O . GLY A 1 386 ? -11.111 8.771 32.778 1.00 92.38 386 GLY A O 1
ATOM 2841 N N . GLU A 1 387 ? -10.135 10.782 32.717 1.00 91.94 387 GLU A N 1
ATOM 2842 C CA . GLU A 1 387 ? -11.087 11.462 33.609 1.00 91.94 387 GLU A CA 1
ATOM 2843 C C . GLU A 1 387 ? -12.551 11.363 33.140 1.00 91.94 387 GLU A C 1
ATOM 2845 O O . GLU A 1 387 ? -13.470 11.344 33.956 1.00 91.94 387 GLU A O 1
ATOM 2850 N N . LYS A 1 388 ? -12.780 11.250 31.822 1.00 93.31 388 LYS A N 1
ATOM 2851 C CA . LYS A 1 388 ? -14.122 11.094 31.231 1.00 93.31 388 LYS A CA 1
ATOM 2852 C C . LYS A 1 388 ? -14.752 9.724 31.509 1.00 93.31 388 LYS A C 1
ATOM 2854 O O . LYS A 1 388 ? -15.963 9.583 31.366 1.00 93.31 388 LYS A O 1
ATOM 2859 N N . GLY A 1 389 ? -13.953 8.727 31.888 1.00 94.38 389 GLY A N 1
ATOM 2860 C CA . GLY A 1 389 ? -14.429 7.375 32.147 1.00 94.38 389 GLY A CA 1
ATOM 2861 C C . GLY A 1 389 ? -14.817 6.604 30.887 1.00 94.38 389 GLY A C 1
ATOM 2862 O O . GLY A 1 389 ? -14.312 6.857 29.792 1.00 94.38 389 GLY A O 1
ATOM 2863 N N . THR A 1 390 ? -15.682 5.605 31.048 1.00 97.00 390 THR A N 1
ATOM 2864 C CA . THR A 1 390 ? -16.115 4.722 29.957 1.00 97.00 390 THR A CA 1
ATOM 2865 C C . THR A 1 390 ? -17.626 4.658 29.865 1.00 97.00 390 THR A C 1
ATOM 2867 O O . THR A 1 390 ? -18.303 4.376 30.854 1.00 97.00 390 THR A O 1
ATOM 2870 N N . THR A 1 391 ? -18.129 4.840 28.648 1.00 96.69 391 THR A N 1
ATOM 2871 C CA . THR A 1 391 ? -19.533 4.653 28.297 1.00 96.69 391 THR A CA 1
ATOM 2872 C C . THR A 1 391 ? -19.666 3.466 27.355 1.00 96.69 391 THR A C 1
ATOM 2874 O O . THR A 1 391 ? -19.074 3.450 26.277 1.00 96.69 391 THR A O 1
ATOM 2877 N N . ILE A 1 392 ? -20.467 2.481 27.750 1.00 96.56 392 ILE A N 1
ATOM 2878 C CA . ILE A 1 392 ? -20.791 1.302 26.945 1.00 96.56 392 ILE A CA 1
ATOM 2879 C C . ILE A 1 392 ? -22.280 1.340 26.629 1.00 96.56 392 ILE A C 1
ATOM 2881 O O . ILE A 1 392 ? -23.100 1.411 27.539 1.00 96.56 392 ILE A O 1
ATOM 2885 N N . ILE A 1 393 ? -22.631 1.279 25.350 1.00 93.56 393 ILE A N 1
ATOM 2886 C CA . ILE A 1 393 ? -24.007 1.231 24.863 1.00 93.56 393 ILE A CA 1
ATOM 2887 C C . ILE A 1 393 ? -24.181 -0.074 24.098 1.00 93.56 393 ILE A C 1
ATOM 2889 O O . ILE A 1 393 ? -23.533 -0.297 23.080 1.00 93.56 393 ILE A O 1
ATOM 2893 N N . VAL A 1 394 ? -25.066 -0.932 24.587 1.00 92.50 394 VAL A N 1
ATOM 2894 C CA . VAL A 1 394 ? -25.393 -2.230 24.001 1.00 92.50 394 VAL A CA 1
ATOM 2895 C C . VAL A 1 394 ? -26.866 -2.259 23.647 1.00 92.50 394 VAL A C 1
ATOM 2897 O O . VAL A 1 394 ? -27.703 -1.759 24.398 1.00 92.50 394 VAL A O 1
ATOM 2900 N N . ASP A 1 395 ? -27.163 -2.865 22.504 1.00 83.75 395 ASP A N 1
ATOM 2901 C CA . ASP A 1 395 ? -28.488 -2.890 21.902 1.00 83.75 395 ASP A CA 1
ATOM 2902 C C . ASP A 1 395 ? -29.028 -1.493 21.537 1.00 83.75 395 ASP A C 1
ATOM 2904 O O . ASP A 1 395 ? -30.166 -1.116 21.838 1.00 83.75 395 ASP A O 1
ATOM 2908 N N . HIS A 1 396 ? -28.206 -0.689 20.857 1.00 72.81 396 HIS A N 1
ATOM 2909 C CA . HIS A 1 396 ? -28.634 0.650 20.436 1.00 72.81 396 HIS A CA 1
ATOM 2910 C C . HIS A 1 396 ? -29.748 0.630 19.368 1.00 72.81 396 HIS A C 1
ATOM 2912 O O . HIS A 1 396 ? -30.393 1.655 19.144 1.00 72.81 396 HIS A O 1
ATOM 2918 N N . LEU A 1 397 ? -30.014 -0.527 18.742 1.00 72.81 397 LEU A N 1
ATOM 2919 C CA . LEU A 1 397 ? -31.072 -0.719 17.741 1.00 72.81 397 LEU A CA 1
ATOM 2920 C C . LEU A 1 397 ? -32.353 -1.378 18.297 1.00 72.81 397 LEU A C 1
ATOM 2922 O O . LEU A 1 397 ? -33.325 -1.523 17.553 1.00 72.81 397 LEU A O 1
ATOM 2926 N N . GLY A 1 398 ? -32.396 -1.763 19.580 1.00 63.69 398 GLY A N 1
ATOM 2927 C CA . GLY A 1 398 ? -33.577 -2.340 20.244 1.00 63.69 398 GLY A CA 1
ATOM 2928 C C . GLY A 1 398 ? -33.913 -3.790 19.858 1.00 63.69 398 GLY A C 1
ATOM 2929 O O . GLY A 1 398 ? -35.088 -4.163 19.829 1.00 63.69 398 GLY A O 1
ATOM 2930 N N . ARG A 1 399 ? -32.902 -4.588 19.521 1.00 64.12 399 ARG A N 1
ATOM 2931 C CA . ARG A 1 399 ? -32.920 -5.979 19.068 1.00 64.12 399 ARG A CA 1
ATOM 2932 C C . ARG A 1 399 ? -32.280 -6.913 20.108 1.00 64.12 399 ARG A C 1
ATOM 2934 O O . ARG A 1 399 ? -31.119 -7.265 19.947 1.00 64.12 399 ARG A O 1
ATOM 2941 N N . ASP A 1 400 ? -33.053 -7.355 21.108 1.00 80.50 400 ASP A N 1
ATOM 2942 C CA . ASP A 1 400 ? -32.771 -8.465 22.054 1.00 80.50 400 ASP A CA 1
ATOM 2943 C C . ASP A 1 400 ? -31.276 -8.720 22.379 1.00 80.50 400 ASP A C 1
ATOM 2945 O O . ASP A 1 400 ? -30.815 -9.862 22.444 1.00 80.50 400 ASP A O 1
ATOM 2949 N N . GLY A 1 401 ? -30.515 -7.644 22.577 1.00 85.31 401 GLY A N 1
ATOM 2950 C CA . GLY A 1 401 ? -29.081 -7.680 22.828 1.00 85.31 401 GLY A CA 1
ATOM 2951 C C . GLY A 1 401 ? -28.764 -7.589 24.316 1.00 85.31 401 GLY A C 1
ATOM 2952 O O . GLY A 1 401 ? -29.598 -7.172 25.120 1.00 85.31 401 GLY A O 1
ATOM 2953 N N . GLY A 1 402 ? -27.560 -7.987 24.713 1.00 91.44 402 GLY A N 1
ATOM 2954 C CA . GLY A 1 402 ? -27.173 -7.978 26.121 1.00 91.44 402 GLY A CA 1
ATOM 2955 C C . GLY A 1 402 ? -25.670 -7.949 26.336 1.00 91.44 402 GLY A C 1
ATOM 2956 O O . GLY A 1 402 ? -24.880 -8.083 25.401 1.00 91.44 402 GLY A O 1
ATOM 2957 N N . ILE A 1 403 ? -25.272 -7.749 27.589 1.00 95.44 403 ILE A N 1
ATOM 2958 C CA . ILE A 1 403 ? -23.869 -7.847 27.994 1.00 95.44 403 ILE A CA 1
ATOM 2959 C C . ILE A 1 403 ? -23.661 -9.190 28.676 1.00 95.44 403 ILE A C 1
ATOM 2961 O O . ILE A 1 403 ? -24.293 -9.477 29.692 1.00 95.44 403 ILE A O 1
ATOM 2965 N N . VAL A 1 404 ? -22.757 -9.997 28.136 1.00 96.44 404 VAL A N 1
ATOM 2966 C CA . VAL A 1 404 ? -22.358 -11.289 28.691 1.00 96.44 404 VAL A CA 1
ATOM 2967 C C . VAL A 1 404 ? -20.890 -11.197 29.085 1.00 96.44 404 VAL A C 1
ATOM 2969 O O . VAL A 1 404 ? -20.024 -11.056 28.233 1.00 96.44 404 VAL A O 1
ATOM 2972 N N . MET A 1 405 ? -20.612 -11.260 30.383 1.00 97.81 405 MET A N 1
ATOM 2973 C CA . MET A 1 405 ? -19.268 -11.232 30.954 1.00 97.81 405 MET A CA 1
ATOM 2974 C C . MET A 1 405 ? -18.981 -12.529 31.706 1.00 97.81 405 MET A C 1
ATOM 2976 O O . MET A 1 405 ? -19.668 -12.860 32.680 1.00 97.81 405 MET A O 1
ATOM 2980 N N . GLY A 1 406 ? -17.926 -13.228 31.291 1.00 97.62 406 GLY A N 1
ATOM 2981 C CA . GLY A 1 406 ? -17.370 -14.384 31.986 1.00 97.62 406 GLY A CA 1
ATOM 2982 C C . GLY A 1 406 ? -16.735 -14.028 33.343 1.00 97.62 406 GLY A C 1
ATOM 2983 O O . GLY A 1 406 ? -16.398 -12.870 33.596 1.00 97.62 406 GLY A O 1
ATOM 2984 N N . PRO A 1 407 ? -16.531 -15.015 34.236 1.00 96.88 407 PRO A N 1
ATOM 2985 C CA . PRO A 1 407 ? -16.117 -14.795 35.629 1.00 96.88 407 PRO A CA 1
ATOM 2986 C C . PRO A 1 407 ? -14.708 -14.204 35.826 1.00 96.88 407 PRO A C 1
ATOM 2988 O O . PRO A 1 407 ? -14.402 -13.742 36.927 1.00 96.88 407 PRO A O 1
ATOM 2991 N N . HIS A 1 408 ? -13.852 -14.242 34.801 1.00 97.50 408 HIS A N 1
ATOM 2992 C CA . HIS A 1 408 ? -12.472 -13.736 34.841 1.00 97.50 408 HIS A CA 1
ATOM 2993 C C . HIS A 1 408 ? -12.272 -12.442 34.035 1.00 97.50 408 HIS A C 1
ATOM 2995 O O . HIS A 1 408 ? -11.175 -11.887 34.017 1.00 97.50 408 HIS A O 1
ATOM 3001 N N . THR A 1 409 ? -13.344 -11.929 33.433 1.00 98.31 409 THR A N 1
ATOM 3002 C CA . THR A 1 409 ? -13.325 -10.694 32.646 1.00 98.31 409 THR A CA 1
ATOM 3003 C C . THR A 1 409 ? -13.397 -9.459 33.535 1.00 98.31 409 THR A C 1
ATOM 3005 O O . THR A 1 409 ? -13.846 -9.523 34.690 1.00 98.31 409 THR A O 1
ATOM 3008 N N . SER A 1 410 ? -12.969 -8.311 33.007 1.00 98.00 410 SER A N 1
ATOM 3009 C CA . SER A 1 410 ? -13.007 -7.059 33.768 1.00 98.00 410 SER A CA 1
ATOM 3010 C C . SER A 1 410 ? -13.264 -5.814 32.924 1.00 98.00 410 SER A C 1
ATOM 3012 O O . SER A 1 410 ? -12.787 -5.687 31.800 1.00 98.00 410 SER A O 1
ATOM 3014 N N . ILE A 1 411 ? -13.990 -4.866 33.514 1.00 97.88 411 ILE A N 1
ATOM 3015 C CA . ILE A 1 411 ? -14.111 -3.488 33.039 1.00 97.88 411 ILE A CA 1
ATOM 3016 C C . ILE A 1 411 ? -13.616 -2.591 34.171 1.00 97.88 411 ILE A C 1
ATOM 3018 O O . ILE A 1 411 ? -14.131 -2.669 35.286 1.00 97.88 411 ILE A O 1
ATOM 3022 N N . SER A 1 412 ? -12.598 -1.773 33.915 1.00 96.50 412 SER A N 1
ATOM 3023 C CA . SER A 1 412 ? -11.951 -0.932 34.924 1.00 96.50 412 SER A CA 1
ATOM 3024 C C . SER A 1 412 ? -11.771 0.490 34.415 1.00 96.50 412 SER A C 1
ATOM 3026 O O . SER A 1 412 ? -10.973 0.711 33.511 1.00 96.50 412 SER A O 1
ATOM 3028 N N . THR A 1 413 ? -12.427 1.450 35.059 1.00 95.06 413 THR A N 1
ATOM 3029 C CA . THR A 1 413 ? -12.309 2.894 34.806 1.00 95.06 413 THR A CA 1
ATOM 3030 C C . THR A 1 413 ? -11.451 3.628 35.850 1.00 95.06 413 THR A C 1
ATOM 3032 O O . THR A 1 413 ? -11.388 4.857 35.865 1.00 95.06 413 THR A O 1
ATOM 3035 N N . GLY A 1 414 ? -10.825 2.892 36.779 1.00 89.38 414 GLY A N 1
ATOM 3036 C CA . GLY A 1 414 ? -10.086 3.476 37.898 1.00 89.38 414 GLY A CA 1
ATOM 3037 C C . GLY A 1 414 ? -11.021 4.237 38.841 1.00 89.38 414 GLY A C 1
ATOM 3038 O O . GLY A 1 414 ? -11.891 3.638 39.473 1.00 89.38 414 GLY A O 1
ATOM 3039 N N . HIS A 1 415 ? -10.841 5.555 38.930 1.00 88.38 415 HIS A N 1
ATOM 3040 C CA . HIS A 1 415 ? -11.727 6.455 39.683 1.00 88.38 415 HIS A CA 1
ATOM 3041 C C . HIS A 1 415 ? -12.769 7.157 38.807 1.00 88.38 415 HIS A C 1
ATOM 3043 O O . HIS A 1 415 ? -13.637 7.858 39.327 1.00 88.38 415 HIS A O 1
ATOM 3049 N N . SER A 1 416 ? -12.685 6.983 37.491 1.00 91.12 416 SER A N 1
ATOM 3050 C CA . SER A 1 416 ? -13.559 7.660 36.545 1.00 91.12 416 SER A CA 1
ATOM 3051 C C . SER A 1 416 ? -14.911 6.950 36.423 1.00 91.12 416 SER A C 1
ATOM 3053 O O . SER A 1 416 ? -15.011 5.758 36.732 1.00 91.12 416 SER A O 1
ATOM 3055 N N . PRO A 1 417 ? -15.965 7.637 35.954 1.00 91.31 417 PRO A N 1
ATOM 3056 C CA . PRO A 1 417 ? -17.286 7.033 35.816 1.00 91.31 417 PRO A CA 1
ATOM 3057 C C . PRO A 1 417 ? -17.296 5.838 34.852 1.00 91.31 417 PRO A C 1
ATOM 3059 O O . PRO A 1 417 ? -16.718 5.894 33.768 1.00 91.31 417 PRO A O 1
ATOM 3062 N N . LEU A 1 418 ? -18.007 4.772 35.218 1.00 94.38 418 LEU A N 1
ATOM 3063 C CA . LEU A 1 418 ? -18.385 3.701 34.295 1.00 94.38 418 LEU A CA 1
ATOM 3064 C C . LEU A 1 418 ? -19.897 3.741 34.072 1.00 94.38 418 LEU A C 1
ATOM 3066 O O . LEU A 1 418 ? -20.667 3.534 35.009 1.00 94.38 418 LEU A O 1
ATOM 3070 N N . GLN A 1 419 ? -20.327 3.990 32.840 1.00 92.25 419 GLN A N 1
ATOM 3071 C CA . GLN A 1 419 ? -21.735 4.003 32.456 1.00 92.25 419 GLN A CA 1
ATOM 3072 C C . GLN A 1 419 ? -22.012 2.881 31.463 1.00 92.25 419 GLN A C 1
ATOM 3074 O O . GLN A 1 419 ? -21.358 2.780 30.428 1.00 92.25 419 GLN A O 1
ATOM 3079 N N . ILE A 1 420 ? -22.990 2.039 31.777 1.00 92.69 420 ILE A N 1
ATOM 3080 C CA . ILE A 1 420 ? -23.376 0.909 30.938 1.00 92.69 420 ILE A CA 1
ATOM 3081 C C . ILE A 1 420 ? -24.862 1.022 30.625 1.00 92.69 420 ILE A C 1
ATOM 3083 O O . ILE A 1 420 ? -25.696 0.906 31.517 1.00 92.69 420 ILE A O 1
ATOM 3087 N N . PHE A 1 421 ? -25.189 1.200 29.354 1.00 88.69 421 PHE A N 1
ATOM 3088 C CA . PHE A 1 421 ? -26.543 1.186 28.823 1.00 88.69 421 PHE A CA 1
ATOM 3089 C C . PHE A 1 421 ? -26.745 -0.144 28.106 1.00 88.69 421 PHE A C 1
ATOM 3091 O O . PHE A 1 421 ? -26.047 -0.442 27.143 1.00 88.69 421 PHE A O 1
ATOM 3098 N N . SER A 1 422 ? -27.669 -0.968 28.587 1.00 86.62 422 SER A N 1
ATOM 3099 C CA . SER A 1 422 ? -27.973 -2.269 27.992 1.00 86.62 422 SER A CA 1
ATOM 3100 C C . SER A 1 422 ? -29.478 -2.464 27.870 1.00 86.62 422 SER A C 1
ATOM 3102 O O . SER A 1 422 ? -30.260 -1.856 28.602 1.00 86.62 422 SER A O 1
ATOM 3104 N N . ALA A 1 423 ? -29.915 -3.335 26.966 1.00 78.44 423 ALA A N 1
ATOM 3105 C CA . ALA A 1 423 ? -31.313 -3.729 26.919 1.00 78.44 423 ALA A CA 1
ATOM 3106 C C . ALA A 1 423 ? -31.710 -4.599 28.130 1.00 78.44 423 ALA A C 1
ATOM 3108 O O . ALA A 1 423 ? -31.123 -4.530 29.217 1.00 78.44 423 ALA A O 1
ATOM 3109 N N . LYS A 1 424 ? -32.799 -5.357 27.966 1.00 76.81 424 LYS A N 1
ATOM 3110 C CA . LYS A 1 424 ? -33.527 -6.042 29.039 1.00 76.81 424 LYS A CA 1
ATOM 3111 C C . LYS A 1 424 ? -32.565 -6.773 29.981 1.00 76.81 424 LYS A C 1
ATOM 3113 O O . LYS A 1 424 ? -31.751 -7.586 29.550 1.00 76.81 424 LYS A O 1
ATOM 3118 N N . ARG A 1 425 ? -32.724 -6.553 31.288 1.00 77.56 425 ARG A N 1
ATOM 3119 C CA . ARG A 1 425 ? -31.863 -7.124 32.340 1.00 77.56 425 ARG A CA 1
ATOM 3120 C C . ARG A 1 425 ? -31.640 -8.635 32.210 1.00 77.56 425 ARG A C 1
ATOM 3122 O O . ARG A 1 425 ? -30.529 -9.097 32.428 1.00 77.56 425 ARG A O 1
ATOM 3129 N N . HIS A 1 426 ? -32.670 -9.401 31.847 1.00 82.06 426 HIS A N 1
ATOM 3130 C CA . HIS A 1 426 ? -32.580 -10.864 31.735 1.00 82.06 426 HIS A CA 1
ATOM 3131 C C . HIS A 1 426 ? -31.718 -11.362 30.563 1.00 82.06 426 HIS A C 1
ATOM 3133 O O . HIS A 1 426 ? -31.418 -12.550 30.511 1.00 82.06 426 HIS A O 1
ATOM 3139 N N . LEU A 1 427 ? -31.336 -10.482 29.632 1.00 85.81 427 LEU A N 1
ATOM 3140 C CA . LEU A 1 427 ? -30.406 -10.788 28.541 1.00 85.81 427 LEU A CA 1
ATOM 3141 C C . LEU A 1 427 ? -28.948 -10.526 28.934 1.00 85.81 427 LEU A C 1
ATOM 3143 O O . LEU A 1 427 ? -28.036 -10.913 28.210 1.00 85.81 427 LEU A O 1
ATOM 3147 N N . SER A 1 428 ? -28.719 -9.870 30.075 1.00 90.06 428 SER A N 1
ATOM 3148 C CA . SER A 1 428 ? -27.382 -9.563 30.571 1.00 90.06 428 SER A CA 1
ATOM 3149 C C . SER A 1 428 ? -26.951 -10.550 31.651 1.00 90.06 428 SER A C 1
ATOM 3151 O O . SER A 1 428 ? -27.698 -10.851 32.581 1.00 90.06 428 SER A O 1
ATOM 3153 N N . THR A 1 429 ? -25.713 -11.022 31.552 1.00 92.25 429 THR A N 1
ATOM 3154 C CA . THR A 1 429 ? -25.048 -11.858 32.556 1.00 92.25 429 THR A CA 1
ATOM 3155 C C . THR A 1 429 ? -23.710 -11.222 32.899 1.00 92.25 429 THR A C 1
ATOM 3157 O O . THR A 1 429 ? -22.811 -11.197 32.069 1.00 92.25 429 THR A O 1
ATOM 3160 N N . LEU A 1 430 ? -23.560 -10.705 34.119 1.00 93.19 430 LEU A N 1
ATOM 3161 C CA . LEU A 1 430 ? -22.382 -9.937 34.539 1.00 93.19 430 LEU A CA 1
ATOM 3162 C C . LEU A 1 430 ? -21.605 -10.676 35.635 1.00 93.19 430 LEU A C 1
ATOM 3164 O O . LEU A 1 430 ? -21.633 -10.279 36.797 1.00 93.19 430 LEU A O 1
ATOM 3168 N N . ASN A 1 431 ? -20.932 -11.775 35.279 1.00 95.19 431 ASN A N 1
ATOM 3169 C CA . ASN A 1 431 ? -20.174 -12.576 36.252 1.00 95.19 431 ASN A CA 1
ATOM 3170 C C . ASN A 1 431 ? -18.752 -12.042 36.509 1.00 95.19 431 ASN A C 1
ATOM 3172 O O . ASN A 1 431 ? -18.106 -12.477 37.467 1.00 95.19 431 ASN A O 1
ATOM 3176 N N . 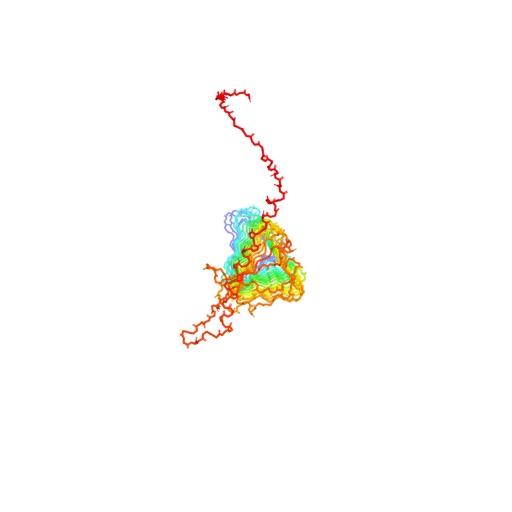GLY A 1 432 ? -18.261 -11.141 35.653 1.00 95.44 432 GLY A N 1
ATOM 3177 C CA . GLY A 1 432 ? -16.945 -10.509 35.763 1.00 95.44 432 GLY A CA 1
ATOM 3178 C C . GLY A 1 432 ? -16.882 -9.369 36.786 1.00 95.44 432 GLY A C 1
ATOM 3179 O O . GLY A 1 432 ? -17.774 -9.185 37.619 1.00 95.44 432 GLY A O 1
ATOM 3180 N N . MET A 1 433 ? -15.793 -8.601 36.734 1.00 95.50 433 MET A N 1
ATOM 3181 C CA . MET A 1 433 ? -15.562 -7.460 37.627 1.00 95.50 433 MET A CA 1
ATOM 3182 C C . MET A 1 433 ? -15.850 -6.124 36.937 1.00 95.50 433 MET A C 1
ATOM 3184 O O . MET A 1 433 ? -15.348 -5.866 35.847 1.00 95.50 433 MET A O 1
ATOM 3188 N N . LEU A 1 434 ? -16.585 -5.247 37.617 1.00 94.81 434 LEU A N 1
ATOM 3189 C CA . LEU A 1 434 ? -16.784 -3.843 37.259 1.00 94.81 434 LEU A CA 1
ATOM 3190 C C . LEU A 1 434 ? -16.076 -2.979 38.307 1.00 94.81 434 LEU A C 1
ATOM 3192 O O . LEU A 1 434 ? -16.422 -3.022 39.488 1.00 94.81 434 LEU A O 1
ATOM 3196 N N . ASN A 1 435 ? -15.040 -2.248 37.898 1.00 93.44 435 ASN A N 1
ATOM 3197 C CA . ASN A 1 435 ? -14.168 -1.454 38.771 1.00 93.44 435 ASN A CA 1
ATOM 3198 C C . ASN A 1 435 ? -13.670 -2.219 40.012 1.00 93.44 435 ASN A C 1
ATOM 3200 O O . ASN A 1 435 ? -13.614 -1.682 41.116 1.00 93.44 435 ASN A O 1
ATOM 3204 N N . GLY A 1 436 ? -13.331 -3.500 39.831 1.00 91.38 436 GLY A N 1
ATOM 3205 C CA . GLY A 1 436 ? -12.841 -4.384 40.896 1.00 91.38 436 GLY A CA 1
ATOM 3206 C C . GLY A 1 436 ? -13.927 -5.050 41.751 1.00 91.38 436 GLY A C 1
ATOM 3207 O O . GLY A 1 436 ? -13.598 -5.862 42.613 1.00 91.38 436 GLY A O 1
ATOM 3208 N N . TYR A 1 437 ? -15.211 -4.773 41.506 1.00 90.38 437 TYR A N 1
ATOM 3209 C CA . TYR A 1 437 ? -16.328 -5.361 42.246 1.00 90.38 437 TYR A CA 1
ATOM 3210 C C . TYR A 1 437 ? -17.131 -6.317 41.367 1.00 90.38 437 TYR A C 1
ATOM 3212 O O . TYR A 1 437 ? -17.378 -6.052 40.193 1.00 90.38 437 TYR A O 1
ATOM 3220 N N . ARG A 1 438 ? -17.583 -7.435 41.940 1.00 88.38 438 ARG A N 1
ATOM 3221 C CA . ARG A 1 438 ? -18.536 -8.320 41.260 1.00 88.38 438 ARG A CA 1
ATOM 3222 C C . ARG A 1 438 ? -19.928 -7.720 41.347 1.00 88.38 438 ARG A C 1
ATOM 3224 O O . ARG A 1 438 ? -20.399 -7.407 42.442 1.00 88.38 438 ARG A O 1
ATOM 3231 N N . PHE A 1 439 ? -20.586 -7.582 40.204 1.00 85.19 439 PHE A N 1
ATOM 3232 C CA . PHE A 1 439 ? -21.958 -7.107 40.173 1.00 85.19 439 PHE A CA 1
ATOM 3233 C C . PHE A 1 439 ? -22.889 -8.172 40.758 1.00 85.19 439 PHE A C 1
ATOM 3235 O O . PHE A 1 439 ? -22.961 -9.299 40.274 1.00 85.19 439 PHE A O 1
ATOM 3242 N N . SER A 1 440 ? -23.613 -7.801 41.809 1.00 77.56 440 SER A N 1
ATOM 3243 C CA . SER A 1 440 ? -24.742 -8.568 42.322 1.00 77.56 440 SER A CA 1
ATOM 3244 C C . SER A 1 440 ? -25.964 -7.674 42.190 1.00 77.56 440 SER A C 1
ATOM 3246 O O . SER A 1 440 ? -26.021 -6.641 42.865 1.00 77.56 440 SER A O 1
ATOM 3248 N N . PRO A 1 441 ? -26.905 -7.986 41.289 1.00 67.25 441 PRO A N 1
ATOM 3249 C CA . PRO A 1 441 ? -28.015 -7.091 41.045 1.00 67.25 441 PRO A CA 1
ATOM 3250 C C . PRO A 1 441 ? -28.869 -6.973 42.310 1.00 67.25 441 PRO A C 1
ATOM 3252 O O . PRO A 1 441 ? -29.402 -7.965 42.813 1.00 67.25 441 PRO A O 1
ATOM 3255 N N . SER A 1 442 ? -28.993 -5.753 42.830 1.00 59.00 442 SER A N 1
ATOM 3256 C CA . SER A 1 442 ? -29.818 -5.484 44.004 1.00 59.00 442 SER A CA 1
ATOM 3257 C C . SER A 1 442 ? -31.307 -5.454 43.629 1.00 59.00 442 SER A C 1
ATOM 3259 O O . SER A 1 442 ? -31.689 -5.400 42.456 1.00 59.00 442 SER A O 1
ATOM 3261 N N . LEU A 1 443 ? -32.173 -5.517 44.642 1.00 51.66 443 LEU A N 1
ATOM 3262 C CA . LEU A 1 443 ? -33.622 -5.350 44.474 1.00 51.66 443 LEU A CA 1
ATOM 3263 C C . LEU A 1 443 ? -34.026 -3.884 44.228 1.00 51.66 443 LEU A C 1
ATOM 3265 O O . LEU A 1 443 ? -35.180 -3.636 43.890 1.00 51.66 443 LEU A O 1
ATOM 3269 N N . LEU A 1 444 ? -33.105 -2.926 44.398 1.00 50.59 444 LEU A N 1
ATOM 3270 C CA . LEU A 1 444 ? -33.345 -1.499 44.180 1.00 50.59 444 LEU A CA 1
ATOM 3271 C C . LEU A 1 444 ? -33.292 -1.200 42.681 1.00 50.59 444 LEU A C 1
ATOM 3273 O O . LEU A 1 444 ? -32.317 -0.672 42.158 1.00 50.59 444 LEU A O 1
ATOM 3277 N N . TYR A 1 445 ? -34.358 -1.593 41.993 1.00 52.25 445 TYR A N 1
ATOM 3278 C CA . TYR A 1 445 ? -34.652 -1.166 40.636 1.00 52.25 445 TYR A CA 1
ATOM 3279 C C . TYR A 1 445 ? -35.444 0.139 40.721 1.00 52.25 445 TYR A C 1
ATOM 3281 O O . TYR A 1 445 ? -36.626 0.139 41.069 1.00 52.25 445 TYR A O 1
ATOM 3289 N N . LEU A 1 446 ? -34.767 1.258 40.477 1.00 52.53 446 LEU A N 1
ATOM 3290 C CA . LEU A 1 446 ? -35.390 2.576 40.500 1.00 52.53 446 LEU A CA 1
ATOM 3291 C C . LEU A 1 446 ? -35.929 2.896 39.113 1.00 52.53 446 LEU A C 1
ATOM 3293 O O . LEU A 1 446 ? -35.162 3.186 38.198 1.00 52.53 446 LEU A O 1
ATOM 3297 N N . ASN A 1 447 ? -37.250 2.803 38.967 1.00 52.94 447 ASN A N 1
ATOM 3298 C CA . ASN A 1 447 ? -37.948 3.289 37.787 1.00 52.94 447 ASN A CA 1
ATOM 3299 C C . ASN A 1 447 ? -38.029 4.816 37.882 1.00 52.94 447 ASN A C 1
ATOM 3301 O O . ASN A 1 447 ? -38.517 5.332 38.890 1.00 52.94 447 ASN A O 1
ATOM 3305 N N . THR A 1 448 ? -37.543 5.538 36.878 1.00 49.91 448 THR A N 1
ATOM 3306 C CA . THR A 1 448 ? -37.640 7.002 36.860 1.00 49.91 448 THR A CA 1
ATOM 3307 C C . THR A 1 448 ? -38.812 7.428 35.971 1.00 49.91 448 THR A C 1
ATOM 3309 O O . THR A 1 448 ? -39.150 6.750 35.005 1.00 49.91 448 THR A O 1
ATOM 3312 N N . GLU A 1 449 ? -39.475 8.544 36.292 1.00 43.31 449 GLU A N 1
ATOM 3313 C CA . GLU A 1 449 ? -40.670 8.999 35.552 1.00 43.31 449 GLU A CA 1
ATOM 3314 C C . GLU A 1 449 ? -40.382 9.417 34.097 1.00 43.31 449 GLU A C 1
ATOM 3316 O O . GLU A 1 449 ? -41.306 9.517 33.290 1.00 43.31 449 GLU A O 1
ATOM 3321 N N . TYR A 1 450 ? -39.112 9.644 33.747 1.00 41.81 450 TYR A N 1
ATOM 3322 C CA . TYR A 1 450 ? -38.701 10.220 32.462 1.00 41.81 450 TYR A CA 1
ATOM 3323 C C . TYR A 1 450 ? -37.914 9.251 31.571 1.00 41.81 450 TYR A C 1
ATOM 3325 O O . TYR A 1 450 ? -37.764 9.510 30.377 1.00 41.81 450 TYR A O 1
ATOM 3333 N N . GLU A 1 451 ? -37.451 8.121 32.107 1.00 42.16 451 GLU A N 1
ATOM 3334 C CA . GLU A 1 451 ? -36.633 7.154 31.382 1.00 42.16 451 GLU A CA 1
ATOM 3335 C C . GLU A 1 451 ? -37.204 5.740 31.534 1.00 42.16 451 GLU A C 1
ATOM 3337 O O . GLU A 1 451 ? -37.406 5.250 32.639 1.00 42.16 451 GLU A O 1
ATOM 3342 N N . GLN A 1 452 ? -37.396 5.033 30.413 1.00 54.25 452 GLN A N 1
ATOM 3343 C CA . GLN A 1 452 ? -37.709 3.590 30.370 1.00 54.25 452 GLN A CA 1
ATOM 3344 C C . GLN A 1 452 ? -36.509 2.718 30.811 1.00 54.25 452 GLN A C 1
ATOM 3346 O O . GLN A 1 452 ? -36.306 1.614 30.297 1.00 54.25 452 GLN A O 1
ATOM 3351 N N . TRP A 1 453 ? -35.679 3.247 31.712 1.00 52.03 453 TRP A N 1
ATOM 3352 C CA . TRP A 1 453 ? -34.408 2.701 32.147 1.00 52.03 453 TRP A CA 1
ATOM 3353 C C . TRP A 1 453 ? -34.427 2.493 33.661 1.00 52.03 453 TRP A C 1
ATOM 3355 O O . TRP A 1 453 ? -34.696 3.423 34.418 1.00 52.03 453 TRP A O 1
ATOM 3365 N N . GLY A 1 454 ? -34.124 1.279 34.116 1.00 54.34 454 GLY A N 1
ATOM 3366 C CA . GLY A 1 454 ? -33.844 1.041 35.529 1.00 54.34 454 GLY A CA 1
ATOM 3367 C C . GLY A 1 454 ? -32.384 1.293 35.855 1.00 54.34 454 GLY A C 1
ATOM 3368 O O . GLY A 1 454 ? -31.509 0.820 35.126 1.00 54.34 454 GLY A O 1
ATOM 3369 N N . VAL A 1 455 ? -32.128 1.993 36.961 1.00 61.47 455 VAL A N 1
ATOM 3370 C CA . VAL A 1 455 ? -30.771 2.306 37.428 1.00 61.47 455 VAL A CA 1
ATOM 3371 C C . VAL A 1 455 ? -30.359 1.359 38.552 1.00 61.47 455 VAL A C 1
ATOM 3373 O O . VAL A 1 455 ? -31.099 1.180 39.517 1.00 61.47 455 VAL A O 1
ATOM 3376 N N . SER A 1 456 ? -29.174 0.754 38.442 1.00 64.56 456 SER A N 1
ATOM 3377 C CA . SER A 1 456 ? -28.534 0.009 39.536 1.00 64.56 456 SER A CA 1
ATOM 3378 C C . SER A 1 456 ? -27.261 0.716 39.988 1.00 64.56 456 SER A C 1
ATOM 3380 O O . SER A 1 456 ? -26.319 0.859 39.206 1.00 64.56 456 SER A O 1
ATOM 3382 N N . TYR A 1 457 ? -27.231 1.114 41.260 1.00 63.66 457 TYR A N 1
ATOM 3383 C CA . TYR A 1 457 ? -26.036 1.630 41.923 1.00 63.66 457 TYR A CA 1
ATOM 3384 C C . TYR A 1 457 ? -25.325 0.502 42.677 1.00 63.66 457 TYR A C 1
ATOM 3386 O O . TYR A 1 457 ? -25.996 -0.360 43.261 1.00 63.66 457 TYR A O 1
ATOM 3394 N N . PRO A 1 458 ? -23.983 0.483 42.705 1.00 63.25 458 PRO A N 1
ATOM 3395 C CA . PRO A 1 458 ? -23.274 -0.365 43.644 1.00 63.25 458 PRO A CA 1
ATOM 3396 C C . PRO A 1 458 ? -23.607 0.051 45.085 1.00 63.25 458 PRO A C 1
ATOM 3398 O O . PRO A 1 458 ? -24.059 1.166 45.350 1.00 63.25 458 PRO A O 1
ATOM 3401 N N . SER A 1 459 ? -23.403 -0.875 46.024 1.00 53.91 459 SER A N 1
ATOM 3402 C CA . SER A 1 459 ? -23.572 -0.616 47.458 1.00 53.91 459 SER A CA 1
ATOM 3403 C C . SER A 1 459 ? -22.827 0.670 47.864 1.00 53.91 459 SER A C 1
ATOM 3405 O O . SER A 1 459 ? -21.670 0.819 47.471 1.00 53.91 459 SER A O 1
ATOM 3407 N N . PRO A 1 460 ? -23.412 1.560 48.691 1.00 54.31 460 PRO A N 1
ATOM 3408 C CA . PRO A 1 460 ? -22.820 2.855 49.070 1.00 54.31 460 PRO A CA 1
ATOM 3409 C C . PRO A 1 460 ? -21.442 2.755 49.750 1.00 54.31 460 PRO A C 1
ATOM 3411 O O . PRO A 1 460 ? -20.732 3.745 49.877 1.00 54.31 460 PRO A O 1
ATOM 3414 N N . SER A 1 461 ? -21.033 1.555 50.164 1.00 57.16 461 SER A N 1
ATOM 3415 C CA . SER A 1 461 ? -19.700 1.264 50.691 1.00 57.16 461 SER A CA 1
ATOM 3416 C C . SER A 1 461 ? -18.590 1.192 49.631 1.00 57.16 461 SER A C 1
ATOM 3418 O O . SER A 1 461 ? -17.422 1.102 50.005 1.00 57.16 461 SER A O 1
ATOM 3420 N N . SER A 1 462 ? -18.905 1.153 48.329 1.00 56.69 462 SER A N 1
ATOM 3421 C CA . SER A 1 462 ? -17.885 1.082 47.277 1.00 56.69 462 SER A CA 1
ATOM 3422 C C . SER A 1 462 ? -17.481 2.475 46.804 1.00 56.69 462 SER A C 1
ATOM 3424 O O . SER A 1 462 ? -18.308 3.232 46.309 1.00 56.69 462 SER A O 1
ATOM 3426 N N . SER A 1 463 ? -16.187 2.778 46.857 1.00 56.59 463 SER A N 1
ATOM 3427 C CA . SER A 1 463 ? -15.592 3.996 46.288 1.00 56.59 463 SER A CA 1
ATOM 3428 C C . SER A 1 463 ? -15.590 4.039 44.751 1.00 56.59 463 SER A C 1
ATOM 3430 O O . SER A 1 463 ? -15.166 5.035 44.169 1.00 56.59 463 SER A O 1
ATOM 3432 N N . ALA A 1 464 ? -16.030 2.969 44.084 1.00 58.34 464 ALA A N 1
ATOM 3433 C CA . ALA A 1 464 ? -16.035 2.857 42.633 1.00 58.34 464 ALA A CA 1
ATOM 3434 C C . ALA A 1 464 ? -17.433 3.113 42.065 1.00 58.34 464 ALA A C 1
ATOM 3436 O O . ALA A 1 464 ? -18.346 2.303 42.227 1.00 58.34 464 ALA A O 1
ATOM 3437 N N . LEU A 1 465 ? -17.584 4.236 41.367 1.00 72.31 465 LEU A N 1
ATOM 3438 C CA . LEU A 1 465 ? -18.838 4.636 40.742 1.00 72.31 465 LEU A CA 1
ATOM 3439 C C . LEU A 1 465 ? -18.992 3.927 39.391 1.00 72.31 465 LEU A C 1
ATOM 3441 O O . LEU A 1 465 ? -18.334 4.280 38.412 1.00 72.31 465 LEU A O 1
ATOM 3445 N N . PHE A 1 466 ? -19.881 2.939 39.326 1.00 82.88 466 PHE A N 1
ATOM 3446 C CA . PHE A 1 466 ? -20.451 2.485 38.061 1.00 82.88 466 PHE A CA 1
ATOM 3447 C C . PHE A 1 466 ? -21.972 2.621 38.094 1.00 82.88 466 PHE A C 1
ATOM 3449 O O . PHE A 1 466 ? -22.588 2.554 39.154 1.00 82.88 466 PHE A O 1
ATOM 3456 N N . THR A 1 467 ? -22.586 2.850 36.939 1.00 83.81 467 THR A N 1
ATOM 3457 C CA . THR A 1 467 ? -24.040 2.962 36.788 1.00 83.81 467 THR A CA 1
ATOM 3458 C C . THR A 1 467 ? -24.487 2.083 35.632 1.00 83.81 467 THR A C 1
ATOM 3460 O O . THR A 1 467 ? -23.964 2.205 34.523 1.00 83.81 467 THR A O 1
ATOM 3463 N N . LEU A 1 468 ? -25.436 1.184 35.897 1.00 84.75 468 LEU A N 1
ATOM 3464 C CA . LEU A 1 468 ? -26.071 0.358 34.871 1.00 84.75 468 LEU A CA 1
ATOM 3465 C C . LEU A 1 468 ? -27.481 0.872 34.615 1.00 84.75 468 LEU A C 1
ATOM 3467 O O . LEU A 1 468 ? -28.262 1.012 35.556 1.00 84.75 468 LEU A O 1
ATOM 3471 N N . PHE A 1 469 ? -27.788 1.076 33.342 1.00 82.00 469 PHE A N 1
ATOM 3472 C CA . PHE A 1 469 ? -29.092 1.445 32.823 1.00 82.00 469 PHE A CA 1
ATOM 3473 C C . PHE A 1 469 ? -29.632 0.269 32.005 1.00 82.00 469 PHE A C 1
ATOM 3475 O O . PHE A 1 469 ? -29.006 -0.152 31.030 1.00 82.00 469 PHE A O 1
ATOM 3482 N N . HIS A 1 470 ? -30.806 -0.248 32.377 1.00 78.62 470 HIS A N 1
ATOM 3483 C CA . HIS A 1 470 ? -31.489 -1.314 31.635 1.00 78.62 470 HIS A CA 1
ATOM 3484 C C . HIS A 1 470 ? -32.763 -0.825 30.963 1.00 78.62 470 HIS A C 1
ATOM 3486 O O . HIS A 1 470 ? -33.672 -0.390 31.664 1.00 78.62 470 HIS A O 1
ATOM 3492 N N . LYS A 1 471 ? -32.876 -0.974 29.640 1.00 70.00 471 LYS A N 1
ATOM 3493 C CA . LYS A 1 471 ? -34.115 -0.669 28.915 1.00 70.00 471 LYS A CA 1
ATOM 3494 C C . LYS A 1 471 ? -35.126 -1.792 29.125 1.00 70.00 471 LYS A C 1
ATOM 3496 O O . LYS A 1 471 ? -34.973 -2.883 28.569 1.00 70.00 471 LYS A O 1
ATOM 3501 N N . GLU A 1 472 ? -36.172 -1.545 29.904 1.00 62.47 472 GLU A N 1
ATOM 3502 C CA . GLU A 1 472 ? -37.278 -2.495 30.039 1.00 62.47 472 GLU A CA 1
ATOM 3503 C C . GLU A 1 472 ? -38.415 -2.158 29.069 1.00 62.47 472 GLU A C 1
ATOM 3505 O O . GLU A 1 472 ? -39.138 -1.180 29.235 1.00 62.47 472 GLU A O 1
ATOM 3510 N N . ASN A 1 473 ? -38.668 -3.051 28.105 1.00 49.50 473 ASN A N 1
ATOM 3511 C CA . ASN A 1 473 ? -40.004 -3.184 27.512 1.00 49.50 473 ASN A CA 1
ATOM 3512 C C . ASN A 1 473 ? -40.867 -3.982 28.497 1.00 49.50 473 ASN A C 1
ATOM 3514 O O . ASN A 1 473 ? -41.126 -5.167 28.290 1.00 49.50 473 ASN A O 1
ATOM 3518 N N . GLY A 1 474 ? -41.198 -3.365 29.626 1.00 44.50 474 GLY A N 1
ATOM 3519 C CA . GLY A 1 474 ? -41.710 -4.092 30.779 1.00 44.50 474 GLY A CA 1
ATOM 3520 C C . GLY A 1 474 ? -42.385 -3.204 31.806 1.00 44.50 474 GLY A C 1
ATOM 3521 O O . GLY A 1 474 ? -42.199 -3.405 32.999 1.00 44.50 474 GLY A O 1
ATOM 3522 N N . LEU A 1 475 ? -43.263 -2.288 31.380 1.00 38.44 475 LEU A N 1
ATOM 3523 C CA . LEU A 1 475 ? -44.452 -2.119 32.211 1.00 38.44 475 LEU A CA 1
ATOM 3524 C C . LEU A 1 475 ? -45.066 -3.512 32.342 1.00 38.44 475 LEU A C 1
ATOM 3526 O O . LEU A 1 475 ? -45.305 -4.180 31.329 1.00 38.44 475 LEU A O 1
ATOM 3530 N N . ILE A 1 476 ? -45.303 -3.943 33.581 1.00 43.47 476 ILE A N 1
ATOM 3531 C CA . ILE A 1 476 ? -46.282 -4.986 33.879 1.00 43.47 476 ILE A CA 1
ATOM 3532 C C . ILE A 1 476 ? -47.462 -4.703 32.951 1.00 43.47 476 ILE A C 1
ATOM 3534 O O . ILE A 1 476 ? -48.089 -3.646 33.052 1.00 43.47 476 ILE A O 1
ATOM 3538 N N . THR A 1 477 ? -47.701 -5.577 31.974 1.00 41.59 477 THR A N 1
ATOM 3539 C CA . THR A 1 477 ? -48.849 -5.409 31.091 1.00 41.59 477 THR A CA 1
ATOM 3540 C C . THR A 1 477 ? -50.054 -5.731 31.955 1.00 41.59 477 THR A C 1
ATOM 3542 O O . THR A 1 477 ? -50.426 -6.891 32.105 1.00 41.59 477 THR A O 1
ATOM 3545 N N . ILE A 1 478 ? -50.629 -4.714 32.596 1.00 42.81 478 ILE A N 1
ATOM 3546 C CA . ILE A 1 478 ? -51.935 -4.841 33.224 1.00 42.81 478 ILE A CA 1
ATOM 3547 C C . ILE A 1 478 ? -52.885 -5.021 32.049 1.00 42.81 478 ILE A C 1
ATOM 3549 O O . ILE A 1 478 ? -53.284 -4.050 31.405 1.00 42.81 478 ILE A O 1
ATOM 3553 N N . HIS A 1 479 ? -53.177 -6.272 31.692 1.00 45.69 479 HIS A N 1
ATOM 3554 C CA . HIS A 1 479 ? -54.231 -6.551 30.735 1.00 45.69 479 HIS A CA 1
ATOM 3555 C C . HIS A 1 479 ? -55.485 -5.848 31.268 1.00 45.69 479 HIS A C 1
ATOM 3557 O O . HIS A 1 479 ? -55.901 -6.169 32.381 1.00 45.69 479 HIS A O 1
ATOM 3563 N N . PRO A 1 480 ? -56.114 -4.923 30.518 1.00 47.31 480 PRO A N 1
ATOM 3564 C CA . PRO A 1 480 ? -57.254 -4.147 31.018 1.00 47.31 480 PRO A CA 1
ATOM 3565 C C . PRO A 1 480 ? -58.450 -5.018 31.451 1.00 47.31 480 PRO A C 1
ATOM 3567 O O . PRO A 1 480 ? -59.384 -4.519 32.068 1.00 47.31 480 PRO A O 1
ATOM 3570 N N . ASN A 1 481 ? -58.389 -6.328 31.174 1.00 50.81 481 ASN A N 1
ATOM 3571 C CA . ASN A 1 481 ? -59.409 -7.323 31.478 1.00 50.81 481 ASN A CA 1
ATOM 3572 C C . ASN A 1 481 ? -58.958 -8.424 32.467 1.00 50.81 481 ASN A C 1
ATOM 3574 O O . ASN A 1 481 ? -59.742 -9.335 32.725 1.00 50.81 481 ASN A O 1
ATOM 3578 N N . GLN A 1 482 ? -57.730 -8.397 33.007 1.00 49.19 482 GLN A N 1
ATOM 3579 C CA . GLN A 1 482 ? -57.323 -9.315 34.082 1.00 49.19 482 GLN A CA 1
ATOM 3580 C C . GLN A 1 482 ? -57.289 -8.571 35.415 1.00 49.19 482 GLN A C 1
ATOM 3582 O O . GLN A 1 482 ? -56.672 -7.517 35.544 1.00 49.19 482 GLN A O 1
ATOM 3587 N N . HIS A 1 483 ? -57.964 -9.131 36.419 1.00 59.78 483 HIS A N 1
ATOM 3588 C CA . HIS A 1 483 ? -57.866 -8.650 37.791 1.00 59.78 483 HIS A CA 1
ATOM 3589 C C . HIS A 1 483 ? -56.399 -8.669 38.231 1.00 59.78 483 HIS A C 1
ATOM 3591 O O . HIS A 1 483 ? -55.782 -9.733 38.236 1.00 59.78 483 HIS A O 1
ATOM 3597 N N . VAL A 1 484 ? -55.872 -7.500 38.608 1.00 58.66 484 VAL A N 1
ATOM 3598 C CA . VAL A 1 484 ? -54.570 -7.349 39.269 1.00 58.66 484 VAL A CA 1
ATOM 3599 C C . VAL A 1 484 ? -54.572 -8.282 40.472 1.00 58.66 484 VAL A C 1
ATOM 3601 O O . VAL A 1 484 ? -55.333 -8.074 41.423 1.00 58.66 484 VAL A O 1
ATOM 3604 N N . ASN A 1 485 ? -53.795 -9.361 40.410 1.00 69.81 485 ASN A N 1
ATOM 3605 C CA . ASN A 1 485 ? -53.739 -10.288 41.525 1.00 69.81 485 ASN A CA 1
ATOM 3606 C C . ASN A 1 485 ? -52.867 -9.683 42.640 1.00 69.81 485 ASN A C 1
ATOM 3608 O O . ASN A 1 485 ? -52.180 -8.673 42.471 1.00 69.81 485 ASN A O 1
ATOM 3612 N N . GLN A 1 486 ? -52.910 -10.288 43.822 1.00 60.91 486 GLN A N 1
ATOM 3613 C CA . GLN A 1 486 ? -52.207 -9.763 44.991 1.00 60.91 486 GLN A CA 1
ATOM 3614 C C . GLN A 1 486 ? -50.680 -9.707 44.793 1.00 60.91 486 GLN A C 1
ATOM 3616 O O . GLN A 1 486 ? -50.019 -8.863 45.394 1.00 60.91 486 GLN A O 1
ATOM 3621 N N . THR A 1 487 ? -50.128 -10.570 43.937 1.00 63.41 487 THR A N 1
ATOM 3622 C CA . THR A 1 487 ? -48.710 -10.593 43.563 1.00 63.41 487 THR A CA 1
ATOM 3623 C C . THR A 1 487 ? -48.365 -9.400 42.676 1.00 63.41 487 THR A C 1
ATOM 3625 O O . THR A 1 487 ? -47.404 -8.695 42.974 1.00 63.41 487 THR A O 1
ATOM 3628 N N . ASP A 1 488 ? -49.193 -9.107 41.670 1.00 56.31 488 ASP A N 1
ATOM 3629 C CA . ASP A 1 488 ? -49.032 -7.943 40.790 1.00 56.31 488 ASP A CA 1
ATOM 3630 C C . ASP A 1 488 ? -49.117 -6.640 41.595 1.00 56.31 488 ASP A C 1
ATOM 3632 O O . ASP A 1 488 ? -48.274 -5.757 41.461 1.00 56.31 488 ASP A O 1
ATOM 3636 N N . PHE A 1 489 ? -50.087 -6.547 42.512 1.00 60.47 489 PHE A N 1
ATOM 3637 C CA . PHE A 1 489 ? -50.248 -5.390 43.395 1.00 60.47 489 PHE A CA 1
ATOM 3638 C C . PHE A 1 489 ? -49.056 -5.206 44.338 1.00 60.47 489 PHE A C 1
ATOM 3640 O O . PHE A 1 489 ? -48.585 -4.088 44.536 1.00 60.47 489 PHE A O 1
ATOM 3647 N N . ARG A 1 490 ? -48.531 -6.297 44.909 1.00 57.31 490 ARG A N 1
ATOM 3648 C CA . ARG A 1 490 ? -47.356 -6.251 45.789 1.00 57.31 490 ARG A CA 1
ATOM 3649 C C . ARG A 1 490 ? -46.111 -5.804 45.027 1.00 57.31 490 ARG A C 1
ATOM 3651 O O . ARG A 1 490 ? -45.326 -5.033 45.571 1.00 57.31 490 ARG A O 1
ATOM 3658 N N . GLN A 1 491 ? -45.972 -6.225 43.774 1.00 52.28 491 GLN A N 1
ATOM 3659 C CA . GLN A 1 491 ? -44.870 -5.812 42.914 1.00 52.28 491 GLN A CA 1
ATOM 3660 C C . GLN A 1 491 ? -44.987 -4.341 42.494 1.00 52.28 491 GLN A C 1
ATOM 3662 O O . GLN A 1 491 ? -43.993 -3.621 42.537 1.00 52.28 491 GLN A O 1
ATOM 3667 N N . ILE A 1 492 ? -46.202 -3.863 42.199 1.00 56.00 492 ILE A N 1
ATOM 3668 C CA . ILE A 1 492 ? -46.491 -2.435 41.992 1.00 56.00 492 ILE A CA 1
ATOM 3669 C C . ILE A 1 492 ? -46.117 -1.630 43.243 1.00 56.00 492 ILE A C 1
ATOM 3671 O O . ILE A 1 492 ? -45.448 -0.608 43.129 1.00 56.00 492 ILE A O 1
ATOM 3675 N N . LEU A 1 493 ? -46.483 -2.103 44.439 1.00 55.09 493 LEU A N 1
ATOM 3676 C CA . LEU A 1 493 ? -46.177 -1.417 45.697 1.00 55.09 493 LEU A CA 1
ATOM 3677 C C . LEU A 1 493 ? -44.667 -1.345 45.969 1.00 55.09 493 LEU A C 1
ATOM 3679 O O . LEU A 1 493 ? -44.166 -0.299 46.368 1.00 55.09 493 LEU A O 1
ATOM 3683 N N . ILE A 1 494 ? -43.937 -2.440 45.739 1.00 55.53 494 ILE A N 1
ATOM 3684 C CA . ILE A 1 494 ? -42.476 -2.489 45.896 1.00 55.53 494 ILE A CA 1
ATOM 3685 C C . ILE A 1 494 ? -41.801 -1.528 44.911 1.00 55.53 494 ILE A C 1
ATOM 3687 O O . ILE A 1 494 ? -40.919 -0.773 45.312 1.00 55.53 494 ILE A O 1
ATOM 3691 N N . ASN A 1 495 ? -42.261 -1.493 43.661 1.00 51.56 495 ASN A N 1
ATOM 3692 C CA . ASN A 1 495 ? -41.715 -0.607 42.634 1.00 51.56 495 ASN A CA 1
ATOM 3693 C C . ASN A 1 495 ? -42.075 0.869 42.863 1.00 51.56 495 ASN A C 1
ATOM 3695 O O . ASN A 1 495 ? -41.326 1.744 42.446 1.00 51.56 495 ASN A O 1
ATOM 3699 N N . TYR A 1 496 ? -43.199 1.156 43.526 1.00 50.41 496 TYR A N 1
ATOM 3700 C CA . TYR A 1 496 ? -43.630 2.521 43.838 1.00 50.41 496 TYR A CA 1
ATOM 3701 C C . TYR A 1 496 ? -42.961 3.070 45.108 1.00 50.41 496 TYR A C 1
ATOM 3703 O O . TYR A 1 496 ? -42.595 4.240 45.172 1.00 50.41 496 TYR A O 1
ATOM 3711 N N . ILE A 1 497 ? -42.769 2.228 46.128 1.00 49.19 497 ILE A N 1
ATOM 3712 C CA . ILE A 1 497 ? -42.212 2.640 47.427 1.00 49.19 497 ILE A CA 1
ATOM 3713 C C . ILE A 1 497 ? -40.679 2.532 47.443 1.00 49.19 497 ILE A C 1
ATOM 3715 O O . ILE A 1 497 ? -40.017 3.318 48.121 1.00 49.19 497 ILE A O 1
ATOM 3719 N N . GLY A 1 498 ? -40.095 1.594 46.690 1.00 52.75 498 GLY A N 1
ATOM 3720 C CA . GLY A 1 498 ? -38.645 1.393 46.595 1.00 52.75 498 GLY A CA 1
ATOM 3721 C C . GLY A 1 498 ? -37.870 2.679 46.270 1.00 52.75 498 GLY A C 1
ATOM 3722 O O . GLY A 1 498 ? -36.952 3.014 47.020 1.00 52.75 498 GLY A O 1
ATOM 3723 N N . PRO A 1 499 ? -38.284 3.455 45.251 1.00 45.09 499 PRO A N 1
ATOM 3724 C CA . PRO A 1 499 ? -37.695 4.755 44.938 1.00 45.09 499 PRO A CA 1
ATOM 3725 C C . PRO A 1 499 ? -37.855 5.806 46.020 1.00 45.09 499 PRO A C 1
ATOM 3727 O O . PRO A 1 499 ? -36.883 6.466 46.368 1.00 45.09 499 PRO A O 1
ATOM 3730 N N . PHE A 1 500 ? -39.033 5.899 46.631 1.00 44.72 500 PHE A N 1
ATOM 3731 C CA . PHE A 1 500 ? -39.257 6.822 47.741 1.00 44.72 500 PHE A CA 1
ATOM 3732 C C . PHE A 1 500 ? -38.348 6.500 48.938 1.00 44.72 500 PHE A C 1
ATOM 3734 O O . PHE A 1 500 ? -37.869 7.400 49.615 1.00 44.72 500 PHE A O 1
ATOM 3741 N N . THR A 1 501 ? -38.064 5.215 49.170 1.00 48.84 501 THR A N 1
ATOM 3742 C CA . THR A 1 501 ? -37.185 4.749 50.254 1.00 48.84 501 THR A CA 1
ATOM 3743 C C . THR A 1 501 ? -35.708 5.009 49.943 1.00 48.84 501 THR A C 1
ATOM 3745 O O . THR A 1 501 ? -34.958 5.383 50.841 1.00 48.84 501 THR A O 1
ATOM 3748 N N . ALA A 1 502 ? -35.293 4.845 48.682 1.00 48.25 502 ALA A N 1
ATOM 3749 C CA . ALA A 1 502 ? -33.935 5.145 48.231 1.00 48.25 502 ALA A CA 1
ATOM 3750 C C . ALA A 1 502 ? -33.637 6.654 48.260 1.00 48.25 502 ALA A C 1
ATOM 3752 O O . ALA A 1 502 ? -32.570 7.052 48.720 1.00 48.25 502 ALA A O 1
ATOM 3753 N N . GLU A 1 503 ? -34.595 7.490 47.849 1.00 41.50 503 GLU A N 1
ATOM 3754 C CA . GLU A 1 503 ? -34.471 8.953 47.882 1.00 41.50 503 GLU A CA 1
ATOM 3755 C C . GLU A 1 503 ? -34.456 9.482 49.330 1.00 41.50 503 GLU A C 1
ATOM 3757 O O . GLU A 1 503 ? -33.615 10.309 49.678 1.00 41.50 503 GLU A O 1
ATOM 3762 N N . LEU A 1 504 ? -35.288 8.921 50.224 1.00 43.88 504 LEU A N 1
ATOM 3763 C CA . LEU A 1 504 ? -35.238 9.211 51.667 1.00 43.88 504 LEU A CA 1
ATOM 3764 C C . LEU A 1 504 ? -33.888 8.848 52.299 1.00 43.88 504 LEU A C 1
ATOM 3766 O O . LEU A 1 504 ? -33.449 9.520 53.226 1.00 43.88 504 LEU A O 1
ATOM 3770 N N . GLN A 1 505 ? -33.224 7.795 51.819 1.00 46.00 505 GLN A N 1
ATOM 3771 C CA . GLN A 1 505 ? -31.889 7.413 52.289 1.00 46.00 505 GLN A CA 1
ATOM 3772 C C . GLN A 1 505 ? -30.770 8.262 51.670 1.00 46.00 505 GLN A C 1
ATOM 3774 O O . GLN A 1 505 ? -29.692 8.350 52.255 1.00 46.00 505 GLN A O 1
ATOM 3779 N N . ARG A 1 506 ? -31.021 8.920 50.531 1.00 42.84 506 ARG A N 1
ATOM 3780 C CA . ARG A 1 506 ? -30.078 9.834 49.873 1.00 42.84 506 ARG A CA 1
ATOM 3781 C C . ARG A 1 506 ? -29.996 11.192 50.579 1.00 42.84 506 ARG A C 1
ATOM 3783 O O . ARG A 1 506 ? -28.899 11.714 50.749 1.00 42.84 506 ARG A O 1
ATOM 3790 N N . ASP A 1 507 ? -31.131 11.722 51.041 1.00 41.16 507 ASP A N 1
ATOM 3791 C CA . ASP A 1 507 ? -31.232 13.060 51.659 1.00 41.16 507 ASP A CA 1
ATOM 3792 C C . ASP A 1 507 ? -31.002 13.097 53.181 1.00 41.16 507 ASP A C 1
ATOM 3794 O O . ASP A 1 507 ? -30.929 14.175 53.770 1.00 41.16 507 ASP A O 1
ATOM 3798 N N . LEU A 1 508 ? -30.835 11.950 53.845 1.00 40.62 508 LEU A N 1
ATOM 3799 C CA . LEU A 1 508 ? -30.500 11.914 55.277 1.00 40.62 508 LEU A CA 1
ATOM 3800 C C . LEU A 1 508 ? -28.996 12.072 55.559 1.00 40.62 508 LEU A C 1
ATOM 3802 O O . LEU A 1 508 ? -28.610 12.254 56.711 1.00 40.62 508 LEU A O 1
ATOM 3806 N N . HIS A 1 509 ? -28.143 12.066 54.531 1.00 45.56 509 HIS A N 1
ATOM 3807 C CA . HIS A 1 509 ? -26.691 12.081 54.719 1.00 45.56 509 HIS A CA 1
ATOM 3808 C C . HIS A 1 509 ? -26.016 13.444 55.003 1.00 45.56 509 HIS A C 1
ATOM 3810 O O . HIS A 1 509 ? -24.915 13.404 55.551 1.00 45.56 509 HIS A O 1
ATOM 3816 N N . PRO A 1 510 ? -26.611 14.636 54.756 1.00 42.34 510 PRO A N 1
ATOM 3817 C CA . PRO A 1 510 ? -26.071 15.887 55.291 1.00 42.34 510 PRO A CA 1
ATOM 3818 C C . PRO A 1 510 ? -26.659 16.271 56.661 1.00 42.34 510 PRO A C 1
ATOM 3820 O O . PRO A 1 510 ? -26.179 17.221 57.278 1.00 42.34 510 PRO A O 1
ATOM 3823 N N . TYR A 1 511 ? -27.677 15.566 57.175 1.00 37.53 511 TYR A N 1
ATOM 3824 C CA . TYR A 1 511 ? -28.334 15.962 58.430 1.00 37.53 511 TYR A CA 1
ATOM 3825 C C . TYR A 1 511 ? -27.459 15.693 59.670 1.00 37.53 511 TYR A C 1
ATOM 3827 O O . TYR A 1 511 ? -27.496 16.458 60.637 1.00 37.53 511 TYR A O 1
ATOM 3835 N N . ASP A 1 512 ? -26.601 14.671 59.625 1.00 42.22 512 ASP A N 1
ATOM 3836 C CA . ASP A 1 512 ? -25.677 14.356 60.724 1.00 42.22 512 ASP A CA 1
ATOM 3837 C C . ASP A 1 512 ? -24.456 15.298 60.755 1.00 42.22 512 ASP A C 1
ATOM 3839 O O . ASP A 1 512 ? -23.985 15.682 61.830 1.00 42.22 512 ASP A O 1
ATOM 3843 N N . GLU A 1 513 ? -23.988 15.781 59.597 1.00 43.66 513 GLU A N 1
ATOM 3844 C CA . GLU A 1 513 ? -22.946 16.817 59.547 1.00 43.66 513 GLU A CA 1
ATOM 3845 C C . GLU A 1 513 ? -23.476 18.181 60.017 1.00 43.66 513 GLU A C 1
ATOM 3847 O O . GLU A 1 513 ? -22.768 18.895 60.729 1.00 43.66 513 GLU A O 1
ATOM 3852 N N . PHE A 1 514 ? -24.743 18.510 59.731 1.00 35.50 514 PHE A N 1
ATOM 3853 C CA . PHE A 1 514 ? -25.367 19.764 60.172 1.00 35.50 514 PHE A CA 1
ATOM 3854 C C . PHE A 1 514 ? -25.719 19.790 61.672 1.00 35.50 514 PHE A C 1
ATOM 3856 O O . PHE A 1 514 ? -25.794 20.864 62.268 1.00 35.50 514 PHE A O 1
ATOM 3863 N N . THR A 1 515 ? -25.921 18.631 62.312 1.00 39.31 515 THR A N 1
ATOM 3864 C CA . THR A 1 515 ? -26.319 18.541 63.734 1.00 39.31 515 THR A CA 1
ATOM 3865 C C . THR A 1 515 ? -25.160 18.303 64.708 1.00 39.31 515 THR A C 1
ATOM 3867 O O . THR A 1 515 ? -25.326 18.504 65.912 1.00 39.31 515 THR A O 1
ATOM 3870 N N . SER A 1 516 ? -23.965 17.965 64.211 1.00 41.06 516 SER A N 1
ATOM 3871 C CA . SER A 1 516 ? -22.743 17.836 65.022 1.00 41.06 516 SER A CA 1
ATOM 3872 C C . SER A 1 516 ? -22.077 19.172 65.403 1.00 41.06 516 SER A C 1
ATOM 3874 O O . SER A 1 516 ? -21.253 19.208 66.320 1.00 41.06 516 SER A O 1
ATOM 3876 N N . GLN A 1 517 ? -22.462 20.295 64.779 1.00 36.44 517 GLN A N 1
ATOM 3877 C CA . GLN A 1 517 ? -22.077 21.640 65.227 1.00 36.44 517 GLN A CA 1
ATOM 3878 C C . GLN A 1 517 ? -23.118 22.188 66.208 1.00 36.44 517 GLN A C 1
ATOM 3880 O O . GLN A 1 517 ? -23.942 23.045 65.896 1.00 36.44 517 GLN A O 1
ATOM 3885 N N . SER A 1 518 ? -23.075 21.675 67.435 1.00 35.88 518 SER A N 1
ATOM 3886 C CA . SER A 1 518 ? -23.841 22.206 68.558 1.00 35.88 518 SER A CA 1
ATOM 3887 C C . SER A 1 518 ? -23.370 23.625 68.911 1.00 35.88 518 SER A C 1
ATOM 3889 O O . SER A 1 518 ? -22.357 23.793 69.592 1.00 35.88 518 SER A O 1
ATOM 3891 N N . ILE A 1 519 ? -24.120 24.649 68.498 1.00 34.38 519 ILE A N 1
ATOM 3892 C CA . ILE A 1 519 ? -24.105 25.952 69.172 1.00 34.38 519 ILE A CA 1
ATOM 3893 C C . ILE A 1 519 ? -25.147 25.881 70.288 1.00 34.38 519 ILE A C 1
ATOM 3895 O O . ILE A 1 519 ? -26.354 25.930 70.055 1.00 34.38 519 ILE A O 1
ATOM 3899 N N . THR A 1 520 ? -24.665 25.731 71.517 1.00 36.00 520 THR A N 1
ATOM 3900 C CA . THR A 1 520 ? -25.453 25.868 72.740 1.00 36.00 520 THR A CA 1
ATOM 3901 C C . THR A 1 520 ? -25.918 27.320 72.858 1.00 36.00 520 THR A C 1
ATOM 3903 O O . THR A 1 520 ? -25.115 28.209 73.130 1.00 36.00 520 THR A O 1
ATOM 3906 N N . PHE A 1 521 ? -27.211 27.576 72.668 1.00 30.31 521 PHE A N 1
ATOM 3907 C CA . PHE A 1 521 ? -27.823 28.846 73.055 1.00 30.31 521 PHE A CA 1
ATOM 3908 C C . PHE A 1 521 ? -28.293 28.747 74.508 1.00 30.31 521 PHE A C 1
ATOM 3910 O O . PHE A 1 521 ? -29.295 28.101 74.811 1.00 30.31 521 PHE A O 1
ATOM 3917 N N . THR A 1 522 ? -27.558 29.383 75.419 1.00 34.44 522 THR A N 1
ATOM 3918 C CA . THR A 1 522 ? -28.079 29.767 76.735 1.00 34.44 522 THR A CA 1
ATOM 3919 C C . THR A 1 522 ? -28.946 31.012 76.565 1.00 34.44 522 THR A C 1
ATOM 3921 O O . THR A 1 522 ? -28.445 32.069 76.186 1.00 34.44 522 THR A O 1
ATOM 3924 N N . ASN A 1 523 ? -30.244 30.866 76.828 1.00 36.75 523 ASN A N 1
ATOM 3925 C CA . ASN A 1 523 ? -31.182 31.969 77.012 1.00 36.75 523 ASN A CA 1
ATOM 3926 C C . ASN A 1 523 ? -30.949 32.599 78.389 1.00 36.75 523 ASN A C 1
ATOM 3928 O O . ASN A 1 523 ? -31.301 31.968 79.380 1.00 36.75 523 ASN A O 1
ATOM 3932 N N . GLU A 1 524 ? -30.450 33.832 78.438 1.00 36.56 524 GLU A N 1
ATOM 3933 C CA . GLU A 1 524 ? -30.774 34.781 79.509 1.00 36.56 524 GLU A CA 1
ATOM 3934 C C . GLU A 1 524 ? -30.943 36.184 78.904 1.00 36.56 524 GLU A C 1
ATOM 3936 O O . GLU A 1 524 ? -30.008 36.784 78.381 1.00 36.56 524 GLU A O 1
ATOM 3941 N N . ASP A 1 525 ? -32.206 36.600 78.885 1.00 36.25 525 ASP A N 1
ATOM 3942 C CA . ASP A 1 525 ? -32.766 37.900 79.247 1.00 36.25 525 ASP A CA 1
ATOM 3943 C C . ASP A 1 525 ? -32.087 39.241 78.880 1.00 36.25 525 ASP A C 1
ATOM 3945 O O . ASP A 1 525 ? -30.979 39.587 79.278 1.00 36.25 525 ASP A O 1
ATOM 3949 N N . GLU A 1 526 ? -32.966 40.061 78.291 1.00 34.62 526 GLU A N 1
ATOM 3950 C CA . GLU A 1 526 ? -33.186 41.502 78.489 1.00 34.62 526 GLU A CA 1
ATOM 3951 C C . GLU A 1 526 ? -32.690 42.529 77.443 1.00 34.62 526 GLU A C 1
ATOM 3953 O O . GLU A 1 526 ? -31.662 42.362 76.785 1.00 34.62 526 GLU A O 1
ATOM 3958 N N . PRO A 1 527 ? -33.486 43.607 77.235 1.00 56.06 527 PRO A N 1
ATOM 3959 C CA . PRO A 1 527 ? -33.460 44.443 76.038 1.00 56.06 527 PRO A CA 1
ATOM 3960 C C . PRO A 1 527 ? -32.787 45.806 76.279 1.00 56.06 527 PRO A C 1
ATOM 3962 O O . PRO A 1 527 ? -32.798 46.300 77.398 1.00 56.06 527 PRO A O 1
ATOM 3965 N N . TYR A 1 528 ? -32.278 46.453 75.217 1.00 31.25 528 TYR A N 1
ATOM 3966 C CA . TYR A 1 528 ? -32.478 47.882 74.872 1.00 31.25 528 TYR A CA 1
ATOM 3967 C C . TYR A 1 528 ? -31.365 48.513 73.997 1.00 31.25 528 TYR A C 1
ATOM 3969 O O . TYR A 1 528 ? -30.174 48.320 74.200 1.00 31.25 528 TYR A O 1
ATOM 3977 N N . PHE A 1 529 ? -31.836 49.407 73.115 1.00 29.69 529 PHE A N 1
ATOM 3978 C CA . PHE A 1 529 ? -31.235 50.651 72.589 1.00 29.69 529 PHE A CA 1
ATOM 3979 C C . PHE A 1 529 ? -30.048 50.660 71.587 1.00 29.69 529 PHE A C 1
ATOM 3981 O O . PHE A 1 529 ? -28.877 50.608 71.933 1.00 29.69 529 PHE A O 1
ATOM 3988 N N . ILE A 1 530 ? -30.417 50.953 70.326 1.00 33.56 530 ILE A N 1
ATOM 3989 C CA . ILE A 1 530 ? -29.935 52.017 69.405 1.00 33.56 530 ILE A CA 1
ATOM 3990 C C . ILE A 1 530 ? -28.482 52.530 69.560 1.00 33.56 530 ILE A C 1
ATOM 3992 O O . ILE A 1 530 ? -28.197 53.306 70.471 1.00 33.56 530 ILE A O 1
ATOM 3996 N N . ARG A 1 531 ? -27.668 52.386 68.493 1.00 32.56 531 ARG A N 1
ATOM 3997 C CA . ARG A 1 531 ? -26.902 53.517 67.909 1.00 32.56 531 ARG A CA 1
ATOM 3998 C C . ARG A 1 531 ? -26.384 53.272 66.482 1.00 32.56 531 ARG A C 1
ATOM 4000 O O . ARG A 1 531 ? -25.767 52.262 66.184 1.00 32.56 531 ARG A O 1
ATOM 4007 N N . ARG A 1 532 ? -26.630 54.279 65.635 1.00 32.66 532 ARG A N 1
ATOM 4008 C CA . ARG A 1 532 ? -26.104 54.517 64.277 1.00 32.66 532 ARG A CA 1
ATOM 4009 C C . ARG A 1 532 ? -24.577 54.699 64.241 1.00 32.66 532 ARG A C 1
ATOM 4011 O O . ARG A 1 532 ? -24.051 55.364 65.133 1.00 32.66 532 ARG A O 1
ATOM 4018 N N . ARG A 1 533 ? -23.950 54.315 63.119 1.00 33.88 533 ARG A N 1
ATOM 4019 C CA . ARG A 1 533 ? -22.970 55.073 62.285 1.00 33.88 533 ARG A CA 1
ATOM 4020 C C . ARG A 1 533 ? -22.415 54.100 61.236 1.00 33.88 533 ARG A C 1
ATOM 4022 O O . ARG A 1 533 ? -21.944 53.043 61.619 1.00 33.88 533 ARG A O 1
ATOM 4029 N N . ASN A 1 534 ? -22.657 54.279 59.943 1.00 32.78 534 ASN A N 1
ATOM 4030 C CA . ASN A 1 534 ? -22.169 55.283 58.984 1.00 32.78 534 ASN A CA 1
ATOM 4031 C C . ASN A 1 534 ? -21.154 54.642 58.032 1.00 32.78 534 ASN A C 1
ATOM 4033 O O . ASN A 1 534 ? -20.147 54.084 58.450 1.00 32.78 534 ASN A O 1
ATOM 4037 N N . GLU A 1 535 ? -21.488 54.799 56.759 1.00 39.09 535 GLU A N 1
ATOM 4038 C CA . GLU A 1 535 ? -20.680 54.690 55.552 1.00 39.09 535 GLU A CA 1
ATOM 4039 C C . GLU A 1 535 ? -19.329 55.421 55.644 1.00 39.09 535 GLU A C 1
ATOM 4041 O O . GLU A 1 535 ? -19.262 56.519 56.198 1.00 39.09 535 GLU A O 1
ATOM 4046 N N . GLN A 1 536 ? -18.303 54.841 55.013 1.00 37.44 536 GLN A N 1
ATOM 4047 C CA . GLN A 1 536 ? -17.251 55.493 54.204 1.00 37.44 536 GLN A CA 1
ATOM 4048 C C . GLN A 1 536 ? -16.372 54.358 53.631 1.00 37.44 536 GLN A C 1
ATOM 4050 O O . GLN A 1 536 ? -15.921 53.519 54.401 1.00 37.44 536 GLN A O 1
ATOM 4055 N N . LYS A 1 537 ? -16.274 54.095 52.319 1.00 38.31 537 LYS A N 1
ATOM 4056 C CA . LYS A 1 537 ? -15.710 54.906 51.218 1.00 38.31 537 LYS A CA 1
ATOM 4057 C C . LYS A 1 537 ? -14.286 55.391 51.521 1.00 38.31 537 LYS A C 1
ATOM 4059 O O . LYS A 1 537 ? -14.134 56.306 52.321 1.00 38.31 537 LYS A O 1
ATOM 4064 N N . ASP A 1 538 ? -13.272 54.762 50.931 1.00 42.28 538 ASP A N 1
ATOM 4065 C CA . ASP A 1 538 ? -12.503 55.312 49.800 1.00 42.28 538 ASP A CA 1
ATOM 4066 C C . ASP A 1 538 ? -11.252 54.464 49.486 1.00 42.28 538 ASP A C 1
ATOM 4068 O O . ASP A 1 538 ? -10.819 53.624 50.275 1.00 42.28 538 ASP A O 1
ATOM 4072 N N . ASP A 1 539 ? -10.773 54.689 48.266 1.00 43.94 539 ASP A N 1
ATOM 4073 C CA . ASP A 1 539 ? -9.709 54.050 47.494 1.00 43.94 539 ASP A CA 1
ATOM 4074 C C . ASP A 1 539 ? -8.265 54.152 48.047 1.00 43.94 539 ASP A C 1
ATOM 4076 O O . ASP A 1 539 ? -7.952 54.996 48.885 1.00 43.94 539 ASP A O 1
ATOM 4080 N N . MET A 1 540 ? -7.398 53.376 47.373 1.00 40.91 540 MET A N 1
ATOM 4081 C CA . MET A 1 540 ? -5.928 53.449 47.216 1.00 40.91 540 MET A CA 1
ATOM 4082 C C . MET A 1 540 ? -5.042 52.855 48.324 1.00 40.91 540 MET A C 1
ATOM 4084 O O . MET A 1 540 ? -4.909 53.416 49.407 1.00 40.91 540 MET A O 1
ATOM 4088 N N . ASP A 1 541 ? -4.373 51.738 48.007 1.00 43.34 541 ASP A N 1
ATOM 4089 C CA . ASP A 1 541 ? -3.052 51.741 47.340 1.00 43.34 541 ASP A CA 1
ATOM 4090 C C . ASP A 1 541 ? -2.891 50.516 46.420 1.00 43.34 541 ASP A C 1
ATOM 4092 O O . ASP A 1 541 ? -3.489 49.457 46.737 1.00 43.34 541 ASP A O 1
#

=== Feature glossary ===
The record interleaves many kinds of information about one protein. Here is each kind framed as the question it answers.

Q: What are the backbone torsion angles?
A: φ (phi) and ψ (psi) are the two rotatable backbone dihedrals per residue: φ is the C(i-1)–N–Cα–C torsion, ψ is the N–Cα–C–N(i+1) torsion, both in degrees on (−180°, 180°]. α-helical residues cluster near (−60°, −45°); β-strand residues near (−120°, +130°). A Ramachandran plot is simply a scatter of (φ, ψ) for every residue.

Q: What is the amino-acid chain?
A: This is the polypeptide sequence — one letter per residue, N-terminus first. Lengt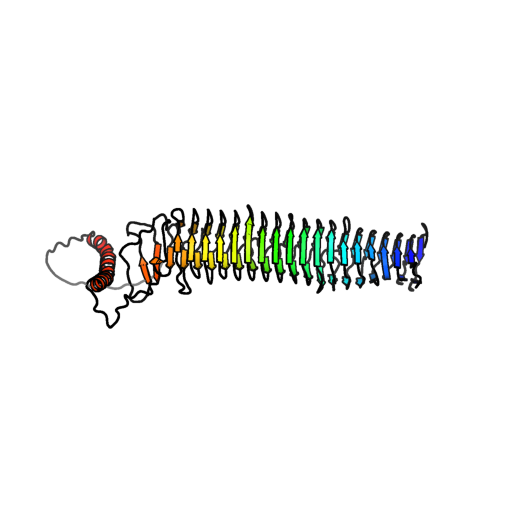h ranges from a few dozen residues for small domains to over a thousand for large multi-domain proteins.

Q: How mobile is each atom in the crystal?
A: For experimental (PDB) structures, the B-factor (temperature factor) quantifies the positional spread of each atom in the crystal — a combination of thermal vibration and static disorder — in units of Å². High B-factors mark flexible loops or poorly resolved regions; low B-factors mark the rigid, well-ordered core.

Q: Are the domains correctly placed relative to each other?
A: Predicted Aligned Error (PAE) is an AlphaFold confidence matrix: entry (i, j) is the expected error in the position of residue j, in ångströms, when the prediction is superimposed on the true structure at residue i. Low PAE within a block of residues means that block is internally rigid and well-predicted; high PAE between two blocks means their relative placement is uncertain even if each block individually is confident.

Q: How confident is the AlphaFold model at each residue?
A: pLDDT is the predicted lDDT-Cα score: AlphaFold's confidence that the local environment of each residue (all inter-atomic distances within 15 Å) is correctly placed. It is a per-residue number between 0 and 100, with higher meaning more reliable.

Q: What family and function is it annotated with?
A: Functional annotations link the protein to curated databases. InterPro entries identify conserved domains and families by matching the sequence against member-database signatures (Pfam, PROSITE, CDD, …). Gene Ontology (GO) terms describe molecular function, biological process, and cellular component in a controlled vocabulary. CATH places the structure in a hierarchical fold classification (Class/Architecture/Topology/Homologous-superfamily). The organism is the source species.

Q: How big and how compact is the whole molecule?
A: Three whole-structure scalars: the radius of gyration (RMS distance of Cα from centroid, in Å), the count of Cα–Cα contacts (pairs closer than 8 Å and separated by more than four residues in sequence — i.e. tertiary, not local, contacts), and the bounding-box dimensions. Together they distinguish compact globular folds from extended fibres or disordered chains.

Q: What known structures does this most resemble?
A: The Foldseek neighbor list gives the closest experimentally determined structures in the PDB, ranked by structural alignment. TM-score near 1 means near-identical fold; near 0.3 means only rough topology match. This is how one finds what a novel AlphaFold prediction most resembles in the solved-structure universe.

Q: Which residues are buried vs exposed?
A: SASA measures how much of the protein is reachable by solvent. It is computed by rolling a water-sized probe over the atomic surface and summing the exposed area (Å²). Per-residue SASA distinguishes core (buried, low SASA) from surface (exposed, high SASA) residues; total SASA is a whole-molecule size measure.

Q: Which residues are in helices, strands, or loops?
A: Eight-state secondary structure (DSSP): H is the canonical α-helix, G the tighter 3₁₀-helix, I the wider π-helix; E/B are β-structure, T and S are turns and bends, and '-' is everything else. DSSP derives these from the pattern of main-chain N–H···O=C hydrogen bonds, not from the sequence.

Q: Where is each backbone atom in 3D?
A: Structure coordinates are given as an mmCIF _atom_site loop: one row per atom with element, residue name, chain id, sequence number, and x/y/z position in Å. Only the four main-chain atoms per residue are included here; side chains are omitted to keep the record compact.

Q: What if only a Cα trace is available?
A: Three-state secondary structure (P-SEA) collapses the eight DSSP classes into helix (a), strand (b), and coil (c). P-SEA assigns these from Cα geometry alone — distances and angles — without requiring backbone oxygens, so it works on any Cα trace.

Q: What do the rendered images show?
A: The six renders are orthographic views along the three Cartesian axes in both directions. Representation (cartoon, sticks, or surface) and color scheme (sequence-rainbow or by-chain) vary across proteins so the training set covers all the common visualization conventions.

Q: What does the local fold look like, residue by residue?
A: Foldseek's 3Di representation compresses backbone geometry into a per-residue letter drawn from a learned twenty-state alphabet. It captures the tertiary interaction pattern around each residue — which residues are packed against it in space, regardless of where they are in sequence.

Q: What do the diagnostic plots show?
A: The contact map is a binary N×N matrix image: pixel (i, j) is dark where Cα_i and Cα_j are within 8 Å and |i−j|>4. Because the |i−j|>4 filter removes local helical contacts, off-diagonal stripes parallel to the main diagonal indicate parallel β-sheets; stripes perpendicular to it indicate antiparallel β-sheets. The Ramachandran plot scatters every residue's (φ, ψ) pair against the sterically allowed regions. The PAE heatmap renders the predicted-aligned-error matrix.